Protein AF-F0WQH5-F1 (afdb_monomer)

Structure (mmCIF, N/CA/C/O backbone):
data_AF-F0WQH5-F1
#
_entry.id   AF-F0WQH5-F1
#
loop_
_atom_site.group_PDB
_atom_site.id
_atom_site.type_symbol
_atom_site.label_atom_id
_atom_site.label_alt_id
_atom_site.label_comp_id
_atom_site.label_asym_id
_atom_site.label_entity_id
_atom_site.label_seq_id
_atom_site.pdbx_PDB_ins_code
_atom_site.Cartn_x
_atom_site.Cartn_y
_atom_site.Cartn_z
_atom_site.occupancy
_atom_site.B_iso_or_equiv
_atom_site.auth_seq_id
_atom_site.auth_comp_id
_atom_site.auth_asym_id
_atom_site.auth_atom_id
_atom_site.pdbx_PDB_model_num
ATOM 1 N N . MET A 1 1 ? -16.932 1.476 -45.693 1.00 27.25 1 MET A N 1
ATOM 2 C CA . MET A 1 1 ? -15.925 2.472 -46.126 1.00 27.25 1 MET A CA 1
ATOM 3 C C . MET A 1 1 ? -15.959 3.651 -45.166 1.00 27.25 1 MET A C 1
ATOM 5 O O . MET A 1 1 ? -17.054 4.106 -44.880 1.00 27.25 1 MET A O 1
ATOM 9 N N . ARG A 1 2 ? -14.770 4.121 -44.746 1.00 23.58 2 ARG A N 1
ATOM 10 C CA . ARG A 1 2 ? -14.463 5.293 -43.886 1.00 23.58 2 ARG A CA 1
ATOM 11 C C . ARG A 1 2 ? -14.886 5.130 -42.416 1.00 23.58 2 ARG A C 1
ATOM 13 O O . ARG A 1 2 ? -16.060 5.215 -42.108 1.00 23.58 2 ARG A O 1
ATOM 20 N N . SER A 1 3 ? -14.025 4.705 -41.486 1.00 25.83 3 SER A N 1
ATOM 21 C CA . SER A 1 3 ? -12.754 5.282 -40.991 1.00 25.83 3 SER A CA 1
ATOM 22 C C . SER A 1 3 ? -12.912 6.678 -40.371 1.00 25.83 3 SER A C 1
ATOM 24 O O . SER A 1 3 ? -12.765 7.687 -41.058 1.00 25.83 3 SER A O 1
ATOM 26 N N . SER A 1 4 ? -13.109 6.734 -39.054 1.00 23.94 4 SER A N 1
ATOM 27 C CA . SER A 1 4 ? -12.707 7.879 -38.235 1.00 23.94 4 SER A CA 1
ATOM 28 C C . SER A 1 4 ? -11.798 7.371 -37.120 1.00 23.94 4 SER A C 1
ATOM 30 O O . SER A 1 4 ? -12.206 6.592 -36.261 1.00 23.94 4 SER A O 1
ATOM 32 N N . LEU A 1 5 ? -10.534 7.770 -37.227 1.00 24.97 5 LEU A N 1
ATOM 33 C CA . LEU A 1 5 ? -9.423 7.441 -36.350 1.00 24.97 5 LEU A CA 1
ATOM 34 C C . LEU A 1 5 ? -9.684 7.898 -34.908 1.00 24.97 5 LEU A C 1
ATOM 36 O O . LEU A 1 5 ? -9.764 9.096 -34.649 1.00 24.97 5 LEU A O 1
ATOM 40 N N . LEU A 1 6 ? -9.707 6.947 -33.974 1.00 26.25 6 LEU A N 1
ATOM 41 C CA . LEU A 1 6 ? -9.404 7.195 -32.566 1.00 26.25 6 LEU A CA 1
ATOM 42 C C . LEU A 1 6 ? -7.894 7.446 -32.454 1.00 26.25 6 LEU A C 1
ATOM 44 O O . LEU A 1 6 ? -7.084 6.520 -32.488 1.00 26.25 6 LEU A O 1
ATOM 48 N N . LYS A 1 7 ? -7.519 8.724 -32.394 1.00 25.30 7 LYS A N 1
ATOM 49 C CA . LYS A 1 7 ? -6.205 9.178 -31.939 1.00 25.30 7 LYS A CA 1
ATOM 50 C C . LYS A 1 7 ? -6.288 9.403 -30.431 1.00 25.30 7 LYS A C 1
ATOM 52 O O . LYS A 1 7 ? -6.415 10.544 -30.018 1.00 25.30 7 LYS A O 1
ATOM 57 N N . ASP A 1 8 ? -6.176 8.349 -29.633 1.00 29.06 8 ASP A N 1
ATOM 58 C CA . ASP A 1 8 ? -5.941 8.501 -28.196 1.00 29.06 8 ASP A CA 1
ATOM 59 C C . ASP A 1 8 ? -4.725 7.672 -27.792 1.00 29.06 8 ASP A C 1
ATOM 61 O O . ASP A 1 8 ? -4.696 6.444 -27.880 1.00 29.06 8 ASP A O 1
ATOM 65 N N . GLY A 1 9 ? -3.659 8.393 -27.441 1.00 26.86 9 GLY A N 1
ATOM 66 C CA . GLY A 1 9 ? -2.381 7.829 -27.044 1.00 26.86 9 GLY A CA 1
ATOM 67 C C . GLY A 1 9 ? -2.495 7.143 -25.689 1.00 26.86 9 GLY A C 1
ATOM 68 O O . GLY A 1 9 ? -2.654 7.805 -24.664 1.00 26.86 9 GLY A O 1
ATOM 69 N N . ALA A 1 10 ? -2.358 5.819 -25.684 1.00 26.70 10 ALA A N 1
ATOM 70 C CA . ALA A 1 10 ? -2.135 5.052 -24.470 1.00 26.70 10 ALA A CA 1
ATOM 71 C C . ALA A 1 10 ? -0.862 5.564 -23.771 1.00 26.70 10 ALA A C 1
ATOM 73 O O . ALA A 1 10 ? 0.229 5.547 -24.345 1.00 26.70 10 ALA A O 1
ATOM 74 N N . ARG A 1 11 ? -0.996 6.040 -22.531 1.00 30.80 11 ARG A N 1
ATOM 75 C CA . ARG A 1 11 ? 0.142 6.393 -21.676 1.00 30.80 11 ARG A CA 1
ATOM 76 C C . ARG A 1 11 ? 0.527 5.158 -20.867 1.00 30.80 11 ARG A C 1
ATOM 78 O O . ARG A 1 11 ? -0.220 4.725 -19.989 1.00 30.80 11 ARG A O 1
ATOM 85 N N . LEU A 1 12 ? 1.678 4.577 -21.195 1.00 30.02 12 LEU A N 1
ATOM 86 C CA . LEU A 1 12 ? 2.303 3.529 -20.396 1.00 30.02 12 LEU A CA 1
ATOM 87 C C . LEU A 1 12 ? 3.028 4.205 -19.225 1.00 30.02 12 LEU A C 1
ATOM 89 O O . LEU A 1 12 ? 3.844 5.085 -19.460 1.00 30.02 12 LEU A O 1
ATOM 93 N N . VAL A 1 13 ? 2.714 3.813 -17.990 1.00 29.89 13 VAL A N 1
ATOM 94 C CA . VAL A 1 13 ? 3.379 4.306 -16.774 1.00 29.89 13 VAL A CA 1
ATOM 95 C C . VAL A 1 13 ? 4.090 3.119 -16.134 1.00 29.89 13 VAL A C 1
ATOM 97 O O . VAL A 1 13 ? 3.436 2.171 -15.701 1.00 29.89 13 VAL A O 1
ATOM 100 N N . ALA A 1 14 ? 5.421 3.152 -16.083 1.00 28.17 14 ALA A N 1
ATOM 101 C CA . ALA A 1 14 ? 6.229 2.165 -15.371 1.00 28.17 14 ALA A CA 1
ATOM 102 C C . ALA A 1 14 ? 6.934 2.850 -14.192 1.00 28.17 14 ALA A C 1
ATOM 104 O O . ALA A 1 14 ? 7.945 3.517 -14.367 1.00 28.17 14 ALA A O 1
ATOM 105 N N . ALA A 1 15 ? 6.402 2.693 -12.978 1.00 29.73 15 ALA A N 1
ATOM 106 C CA . ALA A 1 15 ? 7.008 3.250 -11.770 1.00 29.73 15 ALA A CA 1
ATOM 107 C C . ALA A 1 15 ? 7.850 2.192 -11.035 1.00 29.73 15 ALA A C 1
ATOM 109 O O . ALA A 1 15 ? 7.339 1.139 -10.652 1.00 29.73 15 ALA A O 1
ATOM 110 N N . PHE A 1 16 ? 9.126 2.494 -10.784 1.00 30.05 16 PHE A N 1
ATOM 111 C CA . PHE A 1 16 ? 9.990 1.756 -9.858 1.00 30.05 16 PHE A CA 1
ATOM 112 C C . PHE A 1 16 ? 10.553 2.734 -8.821 1.00 30.05 16 PHE A C 1
ATOM 114 O O . PHE A 1 16 ? 11.240 3.686 -9.180 1.00 30.05 16 PHE A O 1
ATOM 121 N N . VAL A 1 17 ? 10.256 2.513 -7.535 1.00 29.53 17 VAL A N 1
ATOM 122 C CA . VAL A 1 17 ? 10.623 3.428 -6.439 1.00 29.53 17 VAL A CA 1
ATOM 123 C C . VAL A 1 17 ? 11.636 2.754 -5.511 1.00 29.53 17 VAL A C 1
ATOM 125 O O . VAL A 1 17 ? 11.361 1.703 -4.933 1.00 29.53 17 VAL A O 1
ATOM 128 N N . THR A 1 18 ? 12.831 3.331 -5.372 1.00 26.61 18 THR A N 1
ATOM 129 C CA . THR A 1 18 ? 13.803 3.015 -4.303 1.00 26.61 18 THR A CA 1
ATOM 130 C C . THR A 1 18 ? 14.734 4.227 -4.114 1.00 26.61 18 THR A C 1
ATOM 132 O O . THR A 1 18 ? 15.259 4.720 -5.107 1.00 26.61 18 THR A O 1
ATOM 135 N N . ALA A 1 19 ? 14.952 4.717 -2.884 1.00 27.91 19 ALA A N 1
ATOM 136 C CA . ALA A 1 19 ? 15.685 5.967 -2.579 1.00 27.91 19 ALA A CA 1
ATOM 137 C C . ALA A 1 19 ? 16.841 5.758 -1.573 1.00 27.91 19 ALA A C 1
ATOM 139 O O . ALA A 1 19 ? 16.718 4.844 -0.766 1.00 27.91 19 ALA A O 1
ATOM 140 N N . PHE A 1 20 ? 17.918 6.584 -1.607 1.00 26.75 20 PHE A N 1
ATOM 141 C CA . PHE A 1 20 ? 18.727 7.042 -0.438 1.00 26.75 20 PHE A CA 1
ATOM 142 C C . PHE A 1 20 ? 19.869 8.060 -0.756 1.00 26.75 20 PHE A C 1
ATOM 144 O O . PHE A 1 20 ? 20.613 7.883 -1.715 1.00 26.75 20 PHE A O 1
ATOM 151 N N . LEU A 1 21 ? 20.012 9.025 0.181 1.00 23.70 21 LEU A N 1
ATOM 152 C CA . LEU A 1 21 ? 21.133 9.864 0.697 1.00 23.70 21 LEU A CA 1
ATOM 153 C C . LEU A 1 21 ? 22.108 10.658 -0.214 1.00 23.70 21 LEU A C 1
ATOM 155 O O . LEU A 1 21 ? 22.853 10.097 -1.012 1.00 23.70 21 LEU A O 1
ATOM 159 N N . HIS A 1 22 ? 22.271 11.955 0.107 1.00 23.73 22 HIS A N 1
ATOM 160 C CA . HIS A 1 22 ? 23.419 12.783 -0.292 1.00 23.73 22 HIS A CA 1
ATOM 161 C C . HIS A 1 22 ? 24.107 13.450 0.914 1.00 23.73 22 HIS A C 1
ATOM 163 O O . HIS A 1 22 ? 23.453 13.993 1.805 1.00 23.73 22 HIS A O 1
ATOM 169 N N . LEU A 1 23 ? 25.442 13.392 0.916 1.00 21.80 23 LEU A N 1
ATOM 170 C CA . LEU A 1 23 ? 26.358 14.167 1.757 1.00 21.80 23 LEU A CA 1
ATOM 171 C C . LEU A 1 23 ? 26.754 15.431 0.981 1.00 21.80 23 LEU A C 1
ATOM 173 O O . LEU A 1 23 ? 27.045 15.357 -0.210 1.00 21.80 23 LEU A O 1
ATOM 177 N N . ARG A 1 24 ? 26.768 16.581 1.662 1.00 27.33 24 ARG A N 1
ATOM 178 C CA . ARG A 1 24 ? 27.235 17.862 1.112 1.00 27.33 24 ARG A CA 1
ATOM 179 C C . ARG A 1 24 ? 28.728 17.804 0.796 1.00 27.33 24 ARG A C 1
ATOM 181 O O . ARG A 1 24 ? 29.501 17.422 1.669 1.00 27.33 24 ARG A O 1
ATOM 188 N N . LEU A 1 25 ? 29.123 18.355 -0.349 1.00 23.47 25 LEU A N 1
ATOM 189 C CA . LEU A 1 25 ? 30.393 19.066 -0.476 1.00 23.47 25 LEU A CA 1
ATOM 190 C C . LEU A 1 25 ? 30.165 20.396 -1.199 1.00 23.47 25 LEU A C 1
ATOM 192 O O . LEU A 1 25 ? 29.520 20.471 -2.240 1.00 23.47 25 LEU A O 1
ATOM 196 N N . SER A 1 26 ? 30.648 21.444 -0.545 1.00 29.31 26 SER A N 1
ATOM 197 C CA . SER A 1 26 ? 30.671 22.835 -0.966 1.00 29.31 26 SER A CA 1
ATOM 198 C C . SER A 1 26 ? 31.778 23.099 -1.986 1.00 29.31 26 SER A C 1
ATOM 200 O O . SER A 1 26 ? 32.822 22.460 -1.914 1.00 29.31 26 SER A O 1
ATOM 202 N N . GLN A 1 27 ? 31.581 24.147 -2.791 1.00 32.91 27 GLN A N 1
ATOM 203 C CA . GLN A 1 27 ? 32.590 24.875 -3.576 1.00 32.91 27 GLN A CA 1
ATOM 204 C C . GLN A 1 27 ? 33.293 24.084 -4.695 1.00 32.91 27 GLN A C 1
ATOM 206 O O . GLN A 1 27 ? 34.190 23.289 -4.441 1.00 32.91 27 GLN A O 1
ATOM 211 N N . SER A 1 28 ? 32.949 24.381 -5.955 1.00 27.47 28 SER A N 1
ATOM 212 C CA . SER A 1 28 ? 33.922 24.559 -7.056 1.00 27.47 28 SER A CA 1
ATOM 213 C C . SER A 1 28 ? 33.222 24.768 -8.408 1.00 27.47 28 SER A C 1
ATOM 215 O O . SER A 1 28 ? 33.160 23.876 -9.246 1.00 27.47 28 SER A O 1
ATOM 217 N N . GLU A 1 29 ? 32.775 25.994 -8.688 1.00 29.08 29 GLU A N 1
ATOM 218 C CA . GLU A 1 29 ? 32.447 26.400 -10.070 1.00 29.08 29 GLU A CA 1
ATOM 219 C C . GLU A 1 29 ? 33.703 26.542 -10.963 1.00 29.08 29 GLU A C 1
ATOM 221 O O . GLU A 1 29 ? 33.592 26.784 -12.158 1.00 29.08 29 GLU A O 1
ATOM 226 N N . GLY A 1 30 ? 34.909 26.316 -10.422 1.00 28.39 30 GLY A N 1
ATOM 227 C CA . GLY A 1 30 ? 36.177 26.344 -11.165 1.00 28.39 30 GLY A CA 1
ATOM 228 C C . GLY A 1 30 ? 36.759 24.983 -11.581 1.00 28.39 30 GLY A C 1
ATOM 229 O O . GLY A 1 30 ? 37.820 24.970 -12.190 1.00 28.39 30 GLY A O 1
ATOM 230 N N . ALA A 1 31 ? 36.127 23.842 -11.258 1.00 29.58 31 ALA A N 1
ATOM 231 C CA . ALA A 1 31 ? 36.730 22.509 -11.461 1.00 29.58 31 ALA A CA 1
ATOM 232 C C . ALA A 1 31 ? 36.138 21.682 -12.624 1.00 29.58 31 ALA A C 1
ATOM 234 O O . ALA A 1 31 ? 36.664 20.616 -12.953 1.00 29.58 31 ALA A O 1
ATOM 235 N N . LEU A 1 32 ? 35.056 22.137 -13.271 1.00 30.34 32 LEU A N 1
ATOM 236 C CA . LEU A 1 32 ? 34.409 21.365 -14.344 1.00 30.34 32 LEU A CA 1
ATOM 237 C C . LEU A 1 32 ? 35.147 21.419 -15.689 1.00 30.34 32 LEU A C 1
ATOM 239 O O . LEU A 1 32 ? 34.985 20.502 -16.493 1.00 30.34 32 LEU A O 1
ATOM 243 N N . SER A 1 33 ? 35.978 22.433 -15.944 1.00 31.83 33 SER A N 1
ATOM 244 C CA . SER A 1 33 ? 36.763 22.505 -17.183 1.00 31.83 33 SER A CA 1
ATOM 245 C C . SER A 1 33 ? 37.941 21.522 -17.192 1.00 31.83 33 SER A C 1
ATOM 247 O O . SER A 1 33 ? 38.237 20.959 -18.243 1.00 31.83 33 SER A O 1
ATOM 249 N N . ASP A 1 34 ? 38.538 21.214 -16.036 1.00 31.97 34 ASP A N 1
ATOM 250 C CA . ASP A 1 34 ? 39.722 20.336 -15.934 1.00 31.97 34 ASP A CA 1
ATOM 251 C C . ASP A 1 34 ? 39.398 18.827 -15.910 1.00 31.97 34 ASP A C 1
ATOM 253 O O . ASP A 1 34 ? 40.245 17.980 -16.203 1.00 31.97 34 ASP A O 1
ATOM 257 N N . LEU A 1 35 ? 38.148 18.449 -15.624 1.00 33.00 35 LEU A N 1
ATOM 258 C CA . LEU A 1 35 ? 37.712 17.044 -15.636 1.00 33.00 35 LEU A CA 1
ATOM 259 C C . LEU A 1 35 ? 37.341 16.527 -17.036 1.00 33.00 35 LEU A C 1
ATOM 261 O O . LEU A 1 35 ? 37.288 15.315 -17.252 1.00 33.00 35 LEU A O 1
ATOM 265 N N . THR A 1 36 ? 37.116 17.417 -18.006 1.00 37.62 36 THR A N 1
ATOM 266 C CA . THR A 1 36 ? 36.717 17.033 -19.375 1.00 37.62 36 THR A CA 1
ATOM 267 C C . THR A 1 36 ? 37.889 16.563 -20.241 1.00 37.62 36 THR A C 1
ATOM 269 O O . THR A 1 36 ? 37.693 15.744 -21.142 1.00 37.62 36 THR A O 1
ATOM 272 N N . GLY A 1 37 ? 39.113 17.002 -19.928 1.00 35.75 37 GLY A N 1
ATOM 273 C CA . GLY A 1 37 ? 40.333 16.589 -20.625 1.00 35.75 37 GLY A CA 1
ATOM 274 C C . GLY A 1 37 ? 40.872 15.214 -20.216 1.00 35.75 37 GLY A C 1
ATOM 275 O O . GLY A 1 37 ? 41.649 14.627 -20.954 1.00 35.75 37 GLY A O 1
ATOM 276 N N . THR A 1 38 ? 40.452 14.656 -19.073 1.00 44.12 38 THR A N 1
ATOM 277 C CA . THR A 1 38 ? 41.126 13.489 -18.458 1.00 44.12 38 THR A CA 1
ATOM 278 C C . THR A 1 38 ? 40.360 12.163 -18.545 1.00 44.12 38 THR A C 1
ATOM 280 O O . THR A 1 38 ? 40.884 11.124 -18.136 1.00 44.12 38 THR A O 1
ATOM 283 N N . PHE A 1 39 ? 39.124 12.147 -19.058 1.00 45.16 39 PHE A N 1
ATOM 284 C CA . PHE A 1 39 ? 38.298 10.928 -19.073 1.00 45.16 39 PHE A CA 1
ATOM 285 C C . PHE A 1 39 ? 38.575 10.014 -20.280 1.00 45.16 39 PHE A C 1
ATOM 287 O O . PHE A 1 39 ? 38.545 8.790 -20.147 1.00 45.16 39 PHE A O 1
ATOM 294 N N . VAL A 1 40 ? 38.892 10.590 -21.445 1.00 48.81 40 VAL A N 1
ATOM 295 C CA . VAL A 1 40 ? 39.169 9.842 -22.689 1.00 48.81 40 VAL A CA 1
ATOM 296 C C . VAL A 1 40 ? 40.524 9.122 -22.620 1.00 48.81 40 VAL A C 1
ATOM 298 O O . VAL A 1 40 ? 40.639 7.985 -23.076 1.00 48.81 40 VAL A O 1
ATOM 301 N N . ASP A 1 41 ? 41.508 9.712 -21.937 1.00 50.84 41 ASP A N 1
ATOM 302 C CA . ASP A 1 41 ? 42.867 9.163 -21.805 1.00 50.84 41 ASP A CA 1
ATOM 303 C C . ASP A 1 41 ? 42.978 7.960 -20.848 1.00 50.84 41 ASP A C 1
ATOM 305 O O . ASP A 1 41 ? 44.014 7.293 -20.789 1.00 50.84 41 ASP A O 1
ATOM 309 N N . LYS A 1 42 ? 41.914 7.632 -20.101 1.00 56.12 42 LYS A N 1
ATOM 310 C CA . LYS A 1 42 ? 41.916 6.523 -19.128 1.00 56.12 42 LYS A CA 1
ATOM 311 C C . LYS A 1 42 ? 41.559 5.158 -19.716 1.00 56.12 42 LYS A C 1
ATOM 313 O O . LYS A 1 42 ? 41.755 4.145 -19.043 1.00 56.12 42 LYS A O 1
ATOM 318 N N . PHE A 1 43 ? 41.066 5.087 -20.951 1.00 61.88 43 PHE A N 1
ATOM 319 C CA . PHE A 1 43 ? 40.644 3.822 -21.554 1.00 61.88 43 PHE A CA 1
ATOM 320 C C . PHE A 1 43 ? 41.694 3.280 -22.525 1.00 61.88 43 PHE A C 1
ATOM 322 O O . PHE A 1 43 ? 41.831 3.743 -23.654 1.00 61.88 43 PHE A O 1
ATOM 329 N N . ARG A 1 44 ? 42.410 2.230 -22.104 1.00 77.75 44 ARG A N 1
ATOM 330 C CA . ARG A 1 44 ? 43.263 1.435 -22.998 1.00 77.75 44 ARG A CA 1
ATOM 331 C C . ARG A 1 44 ? 42.480 0.249 -23.543 1.00 77.75 44 ARG A C 1
ATOM 333 O O . ARG A 1 44 ? 42.160 -0.676 -22.803 1.00 77.75 44 ARG A O 1
ATOM 340 N N . CYS A 1 45 ? 42.202 0.276 -24.842 1.00 81.75 45 CYS A N 1
ATOM 341 C CA . CYS A 1 45 ? 41.535 -0.820 -25.527 1.00 81.75 45 CYS A CA 1
ATOM 342 C C . CYS A 1 45 ? 42.506 -1.953 -25.845 1.00 81.75 45 CYS A C 1
ATOM 344 O O . CYS A 1 45 ? 43.482 -1.764 -26.568 1.00 81.75 45 CYS A O 1
ATOM 346 N N . SER A 1 46 ? 42.209 -3.150 -25.348 1.00 87.38 46 SER A N 1
ATOM 347 C CA . SER A 1 46 ? 42.979 -4.361 -25.634 1.00 87.38 46 SER A CA 1
ATOM 348 C C . SER A 1 46 ? 42.088 -5.444 -26.233 1.00 87.38 46 SER A C 1
ATOM 350 O O . SER A 1 46 ? 40.874 -5.476 -26.022 1.00 87.38 46 SER A O 1
ATOM 352 N N . ARG A 1 47 ? 42.679 -6.334 -27.033 1.00 88.19 47 ARG A N 1
ATOM 353 C CA . ARG A 1 47 ? 41.966 -7.495 -27.570 1.00 88.19 47 ARG A CA 1
ATOM 354 C C . ARG A 1 47 ? 41.916 -8.571 -26.499 1.00 88.19 47 ARG A C 1
ATOM 356 O O . ARG A 1 47 ? 42.937 -8.912 -25.915 1.00 88.19 47 ARG A O 1
ATOM 363 N N . MET A 1 48 ? 40.741 -9.141 -26.263 1.00 81.50 48 MET A N 1
ATOM 364 C CA . MET A 1 48 ? 40.652 -10.320 -25.413 1.00 81.50 48 MET A CA 1
ATOM 365 C C . MET A 1 48 ? 41.316 -11.507 -26.117 1.00 81.50 48 MET A C 1
ATOM 367 O O . MET A 1 48 ? 41.274 -11.625 -27.338 1.00 81.50 48 MET A O 1
ATOM 371 N N . HIS A 1 49 ? 41.915 -12.410 -25.348 1.00 81.00 49 HIS A N 1
ATOM 372 C CA . HIS A 1 49 ? 42.574 -13.604 -25.895 1.00 81.00 49 HIS A CA 1
ATOM 373 C C . HIS A 1 49 ? 41.803 -14.898 -25.600 1.00 81.00 49 HIS A C 1
ATOM 375 O O . HIS A 1 49 ? 42.109 -15.946 -26.156 1.00 81.00 49 HIS A O 1
ATOM 381 N N . ASN A 1 50 ? 40.771 -14.833 -24.753 1.00 85.56 50 ASN A N 1
ATOM 382 C CA . ASN A 1 50 ? 39.988 -15.992 -24.336 1.00 85.56 50 ASN A CA 1
ATOM 383 C C . ASN A 1 50 ? 38.619 -16.012 -25.039 1.00 85.56 50 ASN A C 1
ATOM 385 O O . ASN A 1 50 ? 37.766 -15.163 -24.777 1.00 85.56 50 ASN A O 1
ATOM 389 N N . VAL A 1 51 ? 38.406 -17.012 -25.898 1.00 76.12 51 VAL A N 1
ATOM 390 C CA . VAL A 1 51 ? 37.185 -17.174 -26.708 1.00 76.12 51 VAL A CA 1
ATOM 391 C C . VAL A 1 51 ? 35.942 -17.422 -25.843 1.00 76.12 51 VAL A C 1
ATOM 393 O O . VAL A 1 51 ? 34.879 -16.884 -26.141 1.00 76.12 51 VAL A O 1
ATOM 396 N N . PHE A 1 52 ? 36.064 -18.134 -24.717 1.00 69.50 52 PHE A N 1
ATOM 397 C CA . PHE A 1 52 ? 34.960 -18.298 -23.762 1.00 69.50 52 PHE A CA 1
ATOM 398 C C . PHE A 1 52 ? 34.554 -16.966 -23.125 1.00 69.50 52 PHE A C 1
ATOM 400 O O . PHE A 1 52 ? 33.363 -16.678 -23.016 1.00 69.50 52 PHE A O 1
ATOM 407 N N . LYS A 1 53 ? 35.519 -16.107 -22.761 1.00 65.06 53 LYS A N 1
ATOM 408 C CA . LYS A 1 53 ? 35.220 -14.746 -22.283 1.00 65.06 53 LYS A CA 1
ATOM 409 C C . LYS A 1 53 ? 34.568 -13.896 -23.372 1.00 65.06 53 LYS A C 1
ATOM 411 O O . LYS A 1 53 ? 33.643 -13.154 -23.053 1.00 65.06 53 LYS A O 1
ATOM 416 N N . MET A 1 54 ? 34.999 -14.021 -24.629 1.00 69.94 54 MET A N 1
ATOM 417 C CA . MET A 1 54 ? 34.370 -13.312 -25.751 1.00 69.94 54 MET A CA 1
ATOM 418 C C . MET A 1 54 ? 32.917 -13.736 -25.957 1.00 69.94 54 MET A C 1
ATOM 420 O O . MET A 1 54 ? 32.054 -12.878 -26.103 1.00 69.94 54 MET A O 1
ATOM 424 N N . LEU A 1 55 ? 32.636 -15.043 -25.924 1.00 63.84 55 LEU A N 1
ATOM 425 C CA . LEU A 1 55 ? 31.287 -15.593 -26.083 1.00 63.84 55 LEU A CA 1
ATOM 426 C C . LEU A 1 55 ? 30.382 -15.224 -24.904 1.00 63.84 55 LEU A C 1
ATOM 428 O O . LEU A 1 55 ? 29.255 -14.784 -25.106 1.00 63.84 55 LEU A O 1
ATOM 432 N N . HIS A 1 56 ? 30.892 -15.325 -23.675 1.00 58.28 56 HIS A N 1
ATOM 433 C CA . HIS A 1 56 ? 30.139 -14.977 -22.471 1.00 58.28 56 HIS A CA 1
ATOM 434 C C . HIS A 1 56 ? 29.850 -13.470 -22.379 1.00 58.28 56 HIS A C 1
ATOM 436 O O . HIS A 1 56 ? 28.774 -13.056 -21.951 1.00 58.28 56 HIS A O 1
ATOM 442 N N . ARG A 1 57 ? 30.810 -12.621 -22.768 1.00 58.31 57 ARG A N 1
ATOM 443 C CA . ARG A 1 57 ? 30.668 -11.157 -22.698 1.00 58.31 57 ARG A CA 1
ATOM 444 C C . ARG A 1 57 ? 30.114 -10.533 -23.986 1.00 58.31 57 ARG A C 1
ATOM 446 O O . ARG A 1 57 ? 29.700 -9.378 -23.949 1.00 58.31 57 ARG A O 1
ATOM 453 N N . LEU A 1 58 ? 30.019 -11.303 -25.074 1.00 62.41 58 LEU A N 1
ATOM 454 C CA . LEU A 1 58 ? 29.564 -10.892 -26.411 1.00 62.41 58 LEU A CA 1
ATOM 455 C C . LEU A 1 58 ? 30.363 -9.707 -26.995 1.00 62.41 58 LEU A C 1
A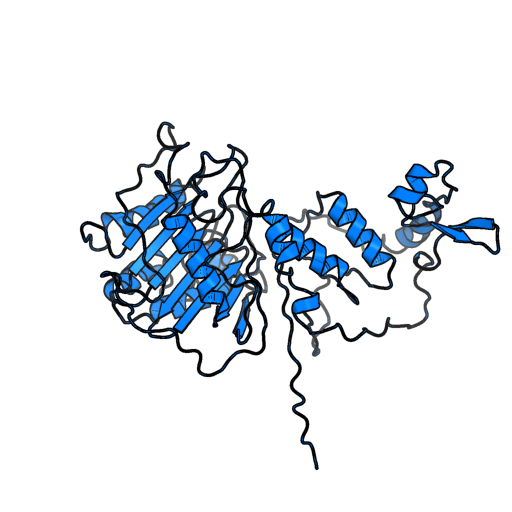TOM 457 O O . LEU A 1 58 ? 29.800 -8.794 -27.594 1.00 62.41 58 LEU A O 1
ATOM 461 N N . CYS A 1 59 ? 31.683 -9.709 -26.807 1.00 71.94 59 CYS A N 1
ATOM 462 C CA . CYS A 1 59 ? 32.606 -8.657 -27.252 1.00 71.94 59 CYS A CA 1
ATOM 463 C C . CYS A 1 59 ? 33.995 -9.241 -27.555 1.00 71.94 59 CYS A C 1
ATOM 465 O O . CYS A 1 59 ? 34.343 -10.310 -27.063 1.00 71.94 59 CYS A O 1
ATOM 467 N N . ILE A 1 60 ? 34.801 -8.531 -28.353 1.00 82.94 60 ILE A N 1
ATOM 468 C CA . ILE A 1 60 ? 36.175 -8.932 -28.732 1.00 82.94 60 ILE A CA 1
ATOM 469 C C . ILE A 1 60 ? 37.238 -8.109 -27.978 1.00 82.94 60 ILE A C 1
ATOM 471 O O . ILE A 1 60 ? 38.358 -8.578 -27.779 1.00 82.94 60 ILE A O 1
ATOM 475 N N . CYS A 1 61 ? 36.889 -6.900 -27.538 1.00 82.62 61 CYS A N 1
ATOM 476 C CA . CYS A 1 61 ? 37.804 -5.928 -26.940 1.00 82.62 61 CYS A CA 1
ATOM 477 C C . CYS A 1 61 ? 37.437 -5.632 -25.483 1.00 82.62 61 CYS A C 1
ATOM 479 O O . CYS A 1 61 ? 36.255 -5.613 -25.153 1.00 82.62 61 CYS A O 1
ATOM 481 N N . GLU A 1 62 ? 38.429 -5.375 -24.631 1.00 74.81 62 GLU A N 1
ATOM 482 C CA . GLU A 1 62 ? 38.252 -4.981 -23.231 1.00 74.81 62 GLU A CA 1
ATOM 483 C C . GLU A 1 62 ? 38.764 -3.541 -23.003 1.00 74.81 62 GLU A C 1
ATOM 485 O O . GLU A 1 62 ? 39.794 -3.179 -23.577 1.00 74.81 62 GLU A O 1
ATOM 490 N N . PRO A 1 63 ? 38.070 -2.717 -22.189 1.00 71.19 63 PRO A N 1
ATOM 491 C CA . PRO A 1 63 ? 36.742 -2.966 -21.627 1.00 71.19 63 PRO A CA 1
ATOM 492 C C . PRO A 1 63 ? 35.636 -2.998 -22.691 1.00 71.19 63 PRO A C 1
ATOM 494 O O . PRO A 1 63 ? 35.541 -2.109 -23.533 1.00 71.19 63 PRO A O 1
ATOM 497 N N . CYS A 1 64 ? 34.744 -3.995 -22.618 1.00 64.50 64 CYS A N 1
ATOM 498 C CA . CYS A 1 64 ? 33.677 -4.188 -23.614 1.00 64.50 64 CYS A CA 1
ATOM 499 C C . CYS A 1 64 ? 32.686 -3.023 -23.700 1.00 64.50 64 CYS A C 1
ATOM 501 O O . CYS A 1 64 ? 31.999 -2.872 -24.705 1.00 64.50 64 CYS A O 1
ATOM 503 N N . HIS A 1 65 ? 32.611 -2.209 -22.645 1.00 61.81 65 HIS A N 1
ATOM 504 C CA . HIS A 1 65 ? 31.782 -1.010 -22.596 1.00 61.81 65 HIS A CA 1
ATOM 505 C C . HIS A 1 65 ? 32.432 0.215 -23.250 1.00 61.81 65 HIS A C 1
ATOM 507 O O . HIS A 1 65 ? 31.742 1.194 -23.502 1.00 61.81 65 HIS A O 1
ATOM 513 N N . ALA A 1 66 ? 33.736 0.174 -23.530 1.00 65.31 66 ALA A N 1
ATOM 514 C CA . ALA A 1 66 ? 34.475 1.308 -24.077 1.00 65.31 66 ALA A CA 1
ATOM 515 C C . ALA A 1 66 ? 35.109 1.025 -25.441 1.00 65.31 66 ALA A C 1
ATOM 517 O O . ALA A 1 66 ? 35.387 1.952 -26.197 1.00 65.31 66 ALA A O 1
ATOM 518 N N . CYS A 1 67 ? 35.331 -0.245 -25.773 1.00 77.62 67 CYS A N 1
ATOM 519 C CA . CYS A 1 67 ? 36.170 -0.635 -26.894 1.00 77.62 67 CYS A CA 1
ATOM 520 C C . CYS A 1 67 ? 35.414 -1.498 -27.900 1.00 77.62 67 CYS A C 1
ATOM 522 O O . CYS A 1 67 ? 34.762 -2.480 -27.539 1.00 77.62 67 CYS A O 1
ATOM 524 N N . ARG A 1 68 ? 35.565 -1.173 -29.185 1.00 81.50 68 ARG A N 1
ATOM 525 C CA . ARG A 1 68 ? 35.051 -1.965 -30.307 1.00 81.50 68 ARG A CA 1
ATOM 526 C C . ARG A 1 68 ? 36.195 -2.534 -31.133 1.00 81.50 68 ARG A C 1
ATOM 528 O O . ARG A 1 68 ? 37.257 -1.925 -31.244 1.00 81.50 68 ARG A O 1
ATOM 535 N N . TYR A 1 69 ? 35.965 -3.687 -31.753 1.00 83.12 69 TYR A N 1
ATOM 536 C CA . TYR A 1 69 ? 36.900 -4.214 -32.740 1.00 83.12 69 TYR A CA 1
ATOM 537 C C . TYR A 1 69 ? 36.648 -3.515 -34.074 1.00 83.12 69 TYR A C 1
ATOM 539 O O . TYR A 1 69 ? 35.556 -3.613 -34.637 1.00 83.12 69 TYR A O 1
ATOM 547 N N . SER A 1 70 ? 37.637 -2.775 -34.561 1.00 81.19 70 SER A N 1
ATOM 548 C CA . SER A 1 70 ? 37.583 -2.178 -35.888 1.00 81.19 70 SER A CA 1
ATOM 549 C C . SER A 1 70 ? 38.137 -3.177 -36.892 1.00 81.19 70 SER A C 1
ATOM 551 O O . SER A 1 70 ? 39.321 -3.503 -36.867 1.00 81.19 70 SER A O 1
ATOM 553 N N . PHE A 1 71 ? 37.289 -3.655 -37.803 1.00 77.94 71 PHE A N 1
ATOM 554 C CA . PHE A 1 71 ? 37.735 -4.515 -38.903 1.00 77.94 71 PHE A CA 1
ATOM 555 C C . PHE A 1 71 ? 38.652 -3.773 -39.882 1.00 77.94 71 PHE A C 1
ATOM 557 O O . PHE A 1 71 ? 39.499 -4.398 -40.514 1.00 77.94 71 PHE A O 1
ATOM 564 N N . GLN A 1 72 ? 38.529 -2.444 -39.954 1.00 80.12 72 GLN A N 1
ATOM 565 C CA . GLN A 1 72 ? 39.344 -1.595 -40.817 1.00 80.12 72 GLN A CA 1
ATOM 566 C C . GLN A 1 72 ? 40.780 -1.460 -40.298 1.00 80.12 72 GLN A C 1
ATOM 568 O O . GLN A 1 72 ? 41.721 -1.635 -41.062 1.00 80.12 72 GLN A O 1
ATOM 573 N N . SER A 1 73 ? 40.965 -1.207 -38.996 1.00 82.81 73 SER A N 1
ATOM 574 C CA . SER A 1 73 ? 42.302 -1.115 -38.383 1.00 82.81 73 SER A CA 1
ATOM 575 C C . SER A 1 73 ? 42.793 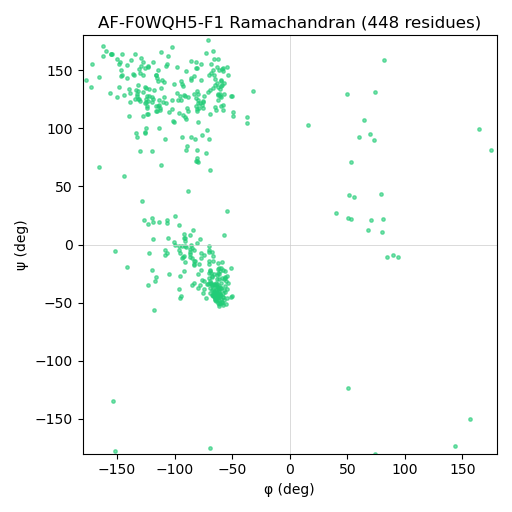-2.437 -37.782 1.00 82.81 73 SER A C 1
ATOM 577 O O . SER A 1 73 ? 43.894 -2.495 -37.242 1.00 82.81 73 SER A O 1
ATOM 579 N N . ARG A 1 74 ? 41.976 -3.499 -37.847 1.00 85.38 74 ARG A N 1
ATOM 580 C CA . ARG A 1 74 ? 42.206 -4.823 -37.233 1.00 85.38 74 ARG A CA 1
ATOM 581 C C . ARG A 1 74 ? 42.581 -4.771 -35.745 1.00 85.38 74 ARG A C 1
ATOM 583 O O . ARG A 1 74 ? 43.151 -5.727 -35.214 1.00 85.38 74 ARG A O 1
ATOM 590 N N . ALA A 1 75 ? 42.216 -3.690 -35.064 1.00 88.25 75 ALA A N 1
ATOM 591 C CA . ALA A 1 75 ? 42.595 -3.396 -33.692 1.00 88.25 75 ALA A CA 1
ATOM 592 C C . ALA A 1 75 ? 41.372 -3.054 -32.836 1.00 88.25 75 ALA A C 1
ATOM 594 O O . ALA A 1 75 ? 40.301 -2.694 -33.334 1.00 88.25 75 ALA A O 1
ATOM 595 N N . CYS A 1 76 ? 41.550 -3.165 -31.522 1.00 86.06 76 CYS A N 1
ATOM 596 C CA . CYS A 1 76 ? 40.583 -2.664 -30.560 1.00 86.06 76 CYS A CA 1
ATOM 597 C C . CYS A 1 76 ? 40.749 -1.155 -30.427 1.00 86.06 76 CYS A C 1
ATOM 599 O O . CYS A 1 76 ? 41.807 -0.681 -30.025 1.00 86.06 76 CYS A O 1
ATOM 601 N N . VAL A 1 77 ? 39.703 -0.417 -30.779 1.00 83.50 77 VAL A N 1
ATOM 602 C CA . VAL A 1 77 ? 39.671 1.046 -30.736 1.00 83.50 77 VAL A CA 1
ATOM 603 C C . VAL A 1 77 ? 38.579 1.504 -29.784 1.00 83.50 77 VAL A C 1
ATOM 605 O O . VAL A 1 77 ? 37.626 0.762 -29.523 1.00 83.50 77 VAL A O 1
ATOM 608 N N . LEU A 1 78 ? 38.706 2.728 -29.277 1.00 78.31 78 LEU A N 1
ATOM 609 C CA . LEU A 1 78 ? 37.647 3.342 -28.489 1.00 78.31 78 LEU A CA 1
ATOM 610 C C . LEU A 1 78 ? 36.376 3.443 -29.346 1.00 78.31 78 LEU A C 1
ATOM 612 O O . LEU A 1 78 ? 36.432 3.761 -30.535 1.00 78.31 78 LEU A O 1
ATOM 616 N N . SER A 1 79 ? 35.232 3.108 -28.760 1.00 65.50 79 SER A N 1
ATOM 617 C CA . SER A 1 79 ? 33.941 3.211 -29.432 1.00 65.50 79 SER A CA 1
ATOM 618 C C . SER A 1 79 ? 33.643 4.675 -29.760 1.00 65.50 79 SER A C 1
ATOM 620 O O . SER A 1 79 ? 33.853 5.545 -28.921 1.00 65.50 79 SER A O 1
ATOM 622 N N . ASP A 1 80 ? 33.096 4.955 -30.945 1.00 55.47 80 ASP A N 1
ATOM 623 C CA . ASP A 1 80 ? 32.721 6.320 -31.350 1.00 55.47 80 ASP A CA 1
ATOM 624 C C . ASP A 1 80 ? 31.633 6.927 -30.443 1.00 55.47 80 ASP A C 1
ATOM 626 O O . ASP A 1 80 ? 31.466 8.137 -30.409 1.00 55.47 80 ASP A O 1
ATOM 630 N N . VAL A 1 81 ? 30.948 6.096 -29.650 1.00 47.28 81 VAL A N 1
ATOM 631 C CA . VAL A 1 81 ? 29.994 6.511 -28.605 1.00 47.28 81 VAL A CA 1
ATOM 632 C C . VAL A 1 81 ? 30.691 7.193 -27.411 1.00 47.28 81 VAL A C 1
ATOM 634 O O . VAL A 1 81 ? 30.053 7.942 -26.681 1.00 47.28 81 VAL A O 1
ATOM 637 N N . LEU A 1 82 ? 31.994 6.954 -27.210 1.00 41.25 82 LEU A N 1
ATOM 638 C CA . LEU A 1 82 ? 32.824 7.608 -26.186 1.00 41.25 82 LEU A CA 1
ATOM 639 C C . LEU A 1 82 ? 33.605 8.817 -26.707 1.00 41.25 82 LEU A C 1
ATOM 641 O O . LEU A 1 82 ? 34.253 9.496 -25.908 1.00 41.25 82 LEU A O 1
ATOM 645 N N . ARG A 1 83 ? 33.592 9.090 -28.020 1.00 39.88 83 ARG A N 1
ATOM 646 C CA . ARG A 1 83 ? 34.127 10.365 -28.500 1.00 39.88 83 ARG A CA 1
ATOM 647 C C . ARG A 1 83 ? 33.296 11.463 -27.852 1.00 39.88 83 ARG A C 1
ATOM 649 O O . ARG A 1 83 ? 32.069 11.375 -27.855 1.00 39.88 83 ARG A O 1
ATOM 656 N N . GLN A 1 84 ? 33.996 12.430 -27.250 1.00 39.53 84 GLN A N 1
ATOM 657 C CA . GLN A 1 84 ? 33.436 13.670 -26.717 1.00 39.53 84 GLN A CA 1
ATOM 658 C C . GLN A 1 84 ? 32.241 14.086 -27.559 1.00 39.53 84 GLN A C 1
ATOM 660 O O . GLN A 1 84 ? 32.348 14.056 -28.788 1.00 39.53 84 GLN A O 1
ATOM 665 N N . GLY A 1 85 ? 31.137 14.427 -26.882 1.00 41.28 85 GLY A N 1
ATOM 666 C CA . GLY A 1 85 ? 29.943 14.962 -27.513 1.00 41.28 85 GLY A CA 1
ATOM 667 C C . GLY A 1 85 ? 30.368 15.874 -28.646 1.00 41.28 85 GLY A C 1
ATOM 668 O O . GLY A 1 85 ? 31.000 16.905 -28.421 1.00 41.28 85 GLY A O 1
ATOM 669 N N . THR A 1 86 ? 30.118 15.420 -29.870 1.00 34.25 86 THR A N 1
ATOM 670 C CA . THR A 1 86 ? 30.251 16.274 -31.031 1.00 34.25 86 THR A CA 1
ATOM 671 C C . THR A 1 86 ? 29.446 17.516 -30.691 1.00 34.25 86 THR A C 1
ATOM 673 O O . THR A 1 86 ? 28.277 17.397 -30.327 1.00 34.25 86 THR A O 1
ATOM 676 N N . ASN A 1 87 ? 30.051 18.693 -30.826 1.00 38.22 87 ASN A N 1
ATOM 677 C CA . ASN A 1 87 ? 29.357 19.983 -30.816 1.00 38.22 87 ASN A CA 1
ATOM 678 C C . ASN A 1 87 ? 28.257 20.083 -31.901 1.00 38.22 87 ASN A C 1
ATOM 680 O O . ASN A 1 87 ? 27.679 21.146 -32.101 1.00 38.22 87 ASN A O 1
ATOM 684 N N . ASP A 1 88 ? 27.942 18.984 -32.585 1.00 36.59 88 ASP A N 1
ATOM 685 C CA . ASP A 1 88 ? 26.754 18.829 -33.389 1.00 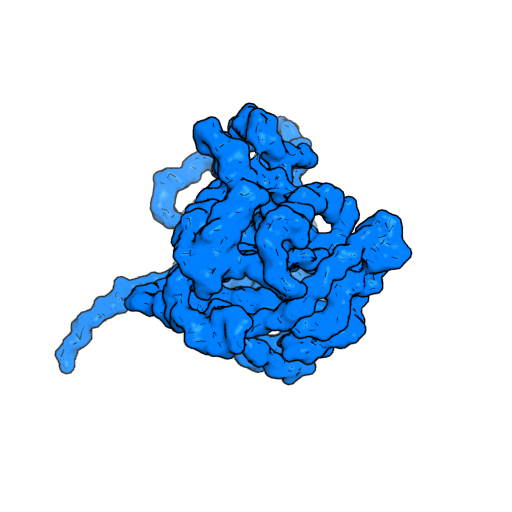36.59 88 ASP A CA 1
ATOM 686 C C . ASP A 1 88 ? 25.539 18.586 -32.497 1.00 36.59 88 ASP A C 1
ATOM 688 O O . ASP A 1 88 ? 25.403 17.590 -31.784 1.00 36.59 88 ASP A O 1
ATOM 692 N N . THR A 1 89 ? 24.606 19.513 -32.633 1.00 35.75 89 THR A N 1
ATOM 693 C CA . THR A 1 89 ? 23.214 19.559 -32.186 1.00 35.75 89 THR A CA 1
ATOM 694 C C . THR A 1 89 ? 22.345 18.372 -32.635 1.00 35.75 89 THR A C 1
ATOM 696 O O . THR A 1 89 ? 21.124 18.507 -32.756 1.00 35.75 89 THR A O 1
ATOM 699 N N . VAL A 1 90 ? 22.909 17.177 -32.838 1.00 41.03 90 VAL A N 1
ATOM 700 C CA . VAL A 1 90 ? 22.145 15.948 -33.065 1.00 41.03 90 VAL A CA 1
ATOM 701 C C . VAL A 1 90 ? 21.511 15.533 -31.739 1.00 41.03 90 VAL A C 1
ATOM 703 O O . VAL A 1 90 ? 21.968 14.627 -31.043 1.00 41.03 90 VAL A O 1
ATOM 706 N N . ARG A 1 91 ? 20.407 16.199 -31.380 1.00 44.75 91 ARG A N 1
ATOM 707 C CA . ARG A 1 91 ? 19.415 15.625 -30.470 1.00 44.75 91 ARG A CA 1
ATOM 708 C C . ARG A 1 91 ? 19.108 14.231 -31.007 1.00 44.75 91 ARG A C 1
ATOM 710 O O . ARG A 1 91 ? 18.572 14.111 -32.109 1.00 44.75 91 ARG A O 1
ATOM 717 N N . LEU A 1 92 ? 19.461 13.190 -30.248 1.00 50.88 92 LEU A N 1
ATOM 718 C CA . LEU A 1 92 ? 18.955 11.842 -30.491 1.00 50.88 92 LEU A CA 1
ATOM 719 C C . LEU A 1 92 ? 17.436 11.967 -30.622 1.00 50.88 92 LEU A C 1
ATOM 721 O O . LEU A 1 92 ? 16.767 12.339 -29.658 1.00 50.88 92 LEU A O 1
ATOM 725 N N . GLN A 1 93 ? 16.913 11.756 -31.830 1.00 56.34 93 GLN A N 1
ATOM 726 C CA . GLN A 1 93 ? 15.478 11.820 -32.071 1.00 56.34 93 GLN A CA 1
ATOM 727 C C . GLN A 1 93 ? 14.838 10.683 -31.271 1.00 56.34 93 GLN A C 1
ATOM 729 O O . GLN A 1 93 ? 15.202 9.526 -31.506 1.00 56.34 93 GLN A O 1
ATOM 734 N N . PRO A 1 94 ? 13.946 10.981 -30.308 1.00 65.38 94 PRO A N 1
ATOM 735 C CA . PRO A 1 94 ? 13.297 9.943 -29.527 1.00 65.38 94 PRO A CA 1
ATOM 736 C C . PRO A 1 94 ? 12.572 8.974 -30.458 1.00 65.38 94 PRO A C 1
ATOM 738 O O . PRO A 1 94 ? 11.799 9.383 -31.325 1.00 65.38 94 PRO A O 1
ATOM 741 N N . ILE A 1 95 ? 12.816 7.682 -30.279 1.00 73.50 95 ILE A N 1
ATOM 742 C CA . ILE A 1 95 ? 12.072 6.635 -30.971 1.00 73.50 95 ILE A CA 1
ATOM 743 C C . ILE A 1 95 ? 10.750 6.477 -30.230 1.00 73.50 95 ILE A C 1
ATOM 745 O O . ILE A 1 95 ? 10.749 6.323 -29.009 1.00 73.50 95 ILE A O 1
ATOM 749 N N . GLN A 1 96 ? 9.621 6.504 -30.936 1.00 76.50 96 GLN A N 1
ATOM 750 C CA . GLN A 1 96 ? 8.335 6.211 -30.307 1.00 76.50 96 GLN A CA 1
ATOM 751 C C . GLN A 1 96 ? 8.395 4.798 -29.696 1.00 76.50 96 GLN A C 1
ATOM 753 O O . GLN A 1 96 ? 8.535 3.829 -30.450 1.00 76.50 96 GLN A O 1
ATOM 758 N N . PRO A 1 97 ? 8.298 4.649 -28.361 1.00 73.25 97 P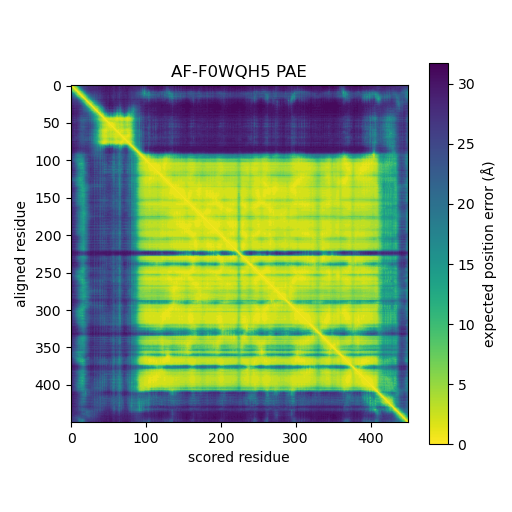RO A N 1
ATOM 759 C CA . PRO A 1 97 ? 8.362 3.335 -27.749 1.00 73.25 97 PRO A CA 1
ATOM 760 C C . PRO A 1 97 ? 7.138 2.516 -28.154 1.00 73.25 97 PRO A C 1
ATOM 762 O O . PRO A 1 97 ? 6.045 3.050 -28.369 1.00 73.25 97 PRO A O 1
ATOM 765 N N . VAL A 1 98 ? 7.314 1.196 -28.222 1.00 82.50 98 VAL A N 1
ATOM 766 C CA . VAL A 1 98 ? 6.182 0.279 -28.373 1.00 82.50 98 VAL A CA 1
ATOM 767 C C . VAL A 1 98 ? 5.267 0.460 -27.165 1.00 82.50 98 VAL A C 1
ATOM 769 O O . VAL A 1 98 ? 5.746 0.390 -26.044 1.00 82.50 98 VAL A O 1
ATOM 772 N N . LEU A 1 99 ? 3.974 0.699 -27.370 1.00 82.62 99 LEU A N 1
ATOM 773 C CA . LEU A 1 99 ? 3.023 0.930 -26.271 1.00 82.62 99 LEU A CA 1
ATOM 774 C C . LEU A 1 99 ? 2.262 -0.336 -25.855 1.00 82.62 99 LEU A C 1
ATOM 776 O O . LEU A 1 99 ? 1.508 -0.306 -24.889 1.00 82.62 99 LEU A O 1
ATOM 780 N N . ASP A 1 100 ? 2.462 -1.443 -26.576 1.00 86.31 100 ASP A N 1
ATOM 781 C CA . ASP A 1 100 ? 1.844 -2.732 -26.273 1.00 86.31 100 ASP A CA 1
ATOM 782 C C . ASP A 1 100 ? 2.339 -3.260 -24.910 1.00 86.31 100 ASP A C 1
ATOM 784 O O . ASP A 1 100 ? 3.532 -3.576 -24.775 1.00 86.31 100 ASP A O 1
ATOM 788 N N . PRO A 1 101 ? 1.449 -3.405 -23.908 1.00 88.19 101 PRO A N 1
ATOM 789 C CA . PRO A 1 101 ? 1.810 -3.903 -22.586 1.00 88.19 101 PRO A CA 1
ATOM 790 C C . PRO A 1 101 ? 2.502 -5.267 -22.619 1.00 88.19 101 PRO A C 1
ATOM 792 O O . PRO A 1 101 ? 3.385 -5.516 -21.804 1.00 88.19 101 PRO A O 1
ATOM 795 N N . VAL A 1 102 ? 2.184 -6.134 -23.588 1.00 85.56 102 VAL A N 1
ATOM 796 C CA . VAL A 1 102 ? 2.773 -7.482 -23.710 1.00 85.56 102 VAL A CA 1
ATOM 797 C C . VAL A 1 102 ? 4.287 -7.424 -23.950 1.00 85.56 102 VAL A C 1
ATOM 799 O O . VAL A 1 102 ? 5.025 -8.344 -23.585 1.00 85.56 102 VAL A O 1
ATOM 802 N N . LYS A 1 103 ? 4.786 -6.328 -24.535 1.00 87.56 103 LYS A N 1
ATOM 803 C CA . LYS A 1 103 ? 6.225 -6.120 -24.741 1.00 87.56 103 LYS A CA 1
ATOM 804 C C . LYS A 1 103 ? 6.954 -5.717 -23.462 1.00 87.56 103 LYS A C 1
ATOM 806 O O . LYS A 1 103 ? 8.122 -6.070 -23.314 1.00 87.56 103 LYS A O 1
ATOM 811 N N . TRP A 1 104 ? 6.281 -5.024 -22.548 1.00 90.19 104 TRP A N 1
ATOM 812 C CA . TRP A 1 104 ? 6.879 -4.500 -21.316 1.00 90.19 104 TRP A CA 1
ATOM 813 C C . TRP A 1 104 ? 6.669 -5.413 -20.114 1.00 90.19 104 TRP A C 1
ATOM 815 O O . TRP A 1 104 ? 7.571 -5.581 -19.296 1.00 90.19 104 TRP A O 1
ATOM 825 N N . PHE A 1 105 ? 5.496 -6.027 -20.017 1.00 95.44 105 PHE A N 1
ATOM 826 C CA . PHE A 1 105 ? 5.106 -6.869 -18.897 1.00 95.44 105 PHE A CA 1
ATOM 827 C C . PHE A 1 105 ? 5.670 -8.273 -19.025 1.00 95.44 105 PHE A C 1
ATOM 829 O O . PHE A 1 105 ? 5.906 -8.780 -20.121 1.00 95.44 105 PHE A O 1
ATOM 836 N N . LEU A 1 106 ? 5.881 -8.924 -17.886 1.00 96.44 106 LEU A N 1
ATOM 837 C CA . LEU A 1 106 ? 6.183 -10.345 -17.839 1.00 96.44 106 LEU A CA 1
ATOM 838 C C . LEU A 1 106 ? 5.020 -11.117 -18.465 1.00 96.44 106 LEU A C 1
ATOM 840 O O . LEU A 1 106 ? 3.866 -10.952 -18.073 1.00 96.44 106 LEU A O 1
ATOM 844 N N . THR A 1 107 ? 5.340 -11.968 -19.428 1.00 96.19 107 THR A N 1
ATOM 845 C CA . THR A 1 107 ? 4.430 -12.983 -19.958 1.00 96.19 107 THR A CA 1
ATOM 846 C C . THR A 1 107 ? 4.136 -14.038 -18.891 1.00 96.19 107 THR A C 1
ATOM 848 O O . THR A 1 107 ? 4.850 -14.145 -17.893 1.00 96.19 107 THR A O 1
ATOM 851 N N . GLU A 1 108 ? 3.126 -14.877 -19.114 1.00 95.88 108 GLU A N 1
ATOM 852 C CA . GLU A 1 108 ? 2.793 -15.979 -18.200 1.00 95.88 108 GLU A CA 1
ATOM 853 C C . GLU A 1 108 ? 3.991 -16.917 -17.957 1.00 95.88 108 GLU A C 1
ATOM 855 O O . GLU A 1 108 ? 4.266 -17.319 -16.826 1.00 95.88 108 GLU A O 1
ATOM 860 N N . ALA A 1 109 ? 4.757 -17.222 -19.011 1.00 96.94 109 ALA A N 1
ATOM 861 C CA . ALA A 1 109 ? 5.955 -18.052 -18.916 1.00 96.94 109 ALA A CA 1
ATOM 862 C C . ALA A 1 109 ? 7.061 -17.380 -18.083 1.00 96.94 109 ALA A C 1
ATOM 864 O O . ALA A 1 109 ? 7.658 -18.022 -17.218 1.00 96.94 109 ALA A O 1
ATOM 865 N N . GLU A 1 110 ? 7.307 -16.083 -18.295 1.00 97.19 110 GLU A N 1
ATOM 866 C CA . GLU A 1 110 ? 8.288 -15.318 -17.515 1.00 97.19 110 GLU A CA 1
ATOM 867 C C . GLU A 1 110 ? 7.853 -15.187 -16.047 1.00 97.19 110 GLU A C 1
ATOM 869 O O . GLU A 1 110 ? 8.657 -15.440 -15.151 1.00 97.19 110 GLU A O 1
ATOM 874 N N . MET A 1 111 ? 6.579 -14.876 -15.782 1.00 96.88 111 MET A N 1
ATOM 875 C CA . MET A 1 111 ? 6.003 -14.811 -14.433 1.00 96.88 111 MET A CA 1
ATOM 876 C C . MET A 1 111 ? 6.173 -16.146 -13.699 1.00 96.88 111 MET A C 1
ATOM 878 O O . MET A 1 111 ? 6.671 -16.183 -12.571 1.00 96.88 111 MET A O 1
ATOM 882 N N . ARG A 1 112 ? 5.839 -17.258 -14.360 1.00 96.75 112 ARG A N 1
ATOM 883 C CA . ARG A 1 112 ? 6.024 -18.616 -13.835 1.00 96.75 112 ARG A CA 1
ATOM 884 C C . ARG A 1 112 ? 7.492 -18.940 -13.554 1.00 96.75 112 ARG A C 1
ATOM 886 O O . ARG A 1 112 ? 7.794 -19.574 -12.539 1.00 96.75 112 ARG A O 1
ATOM 893 N N . ALA A 1 113 ? 8.415 -18.487 -14.401 1.00 96.75 113 ALA A N 1
ATOM 894 C CA . ALA A 1 113 ? 9.848 -18.653 -14.166 1.00 96.75 113 ALA A CA 1
ATOM 895 C C . ALA A 1 113 ? 10.299 -17.940 -12.877 1.00 96.75 113 ALA A C 1
ATOM 897 O O . ALA A 1 113 ? 11.075 -18.507 -12.108 1.00 96.75 113 ALA A O 1
ATOM 898 N N . THR A 1 114 ? 9.736 -16.764 -12.562 1.00 95.31 114 THR A N 1
ATOM 899 C CA . THR A 1 114 ? 10.025 -16.042 -11.300 1.00 95.31 114 THR A CA 1
ATOM 900 C C . THR A 1 114 ? 9.522 -16.746 -10.035 1.00 95.31 114 THR A C 1
ATOM 902 O O . THR A 1 114 ? 9.858 -16.332 -8.925 1.00 95.31 114 THR A O 1
ATOM 905 N N . ARG A 1 115 ? 8.719 -17.802 -10.203 1.00 94.69 115 ARG A N 1
ATOM 906 C CA . ARG A 1 115 ? 8.063 -18.593 -9.153 1.00 94.69 115 ARG A CA 1
ATOM 907 C C . ARG A 1 115 ? 8.501 -20.060 -9.184 1.00 94.69 115 ARG A C 1
ATOM 909 O O . ARG A 1 115 ? 7.765 -20.948 -8.756 1.00 94.69 115 ARG A O 1
ATOM 916 N N . SER A 1 116 ? 9.673 -20.339 -9.759 1.00 94.12 116 SER A N 1
ATOM 917 C CA . SER A 1 116 ? 10.235 -21.694 -9.873 1.00 94.12 116 SER A CA 1
ATOM 918 C C . SER A 1 116 ? 9.256 -22.708 -10.488 1.00 94.12 116 SER A C 1
ATOM 920 O O . SER A 1 116 ? 9.114 -23.832 -9.998 1.00 94.12 116 SER A O 1
ATOM 922 N N . GLY A 1 117 ? 8.547 -22.295 -11.544 1.00 95.00 117 GLY A N 1
ATOM 923 C CA . GLY A 1 117 ? 7.605 -23.142 -12.279 1.00 95.00 117 GLY A CA 1
ATOM 924 C C . GLY A 1 117 ? 6.165 -23.108 -11.756 1.00 95.00 117 GLY A C 1
ATOM 925 O O . GLY A 1 117 ? 5.276 -23.637 -12.422 1.00 95.00 117 GLY A O 1
ATOM 926 N N . VAL A 1 118 ? 5.911 -22.488 -10.599 1.00 94.69 118 VAL A N 1
ATOM 927 C CA . VAL A 1 118 ? 4.583 -22.476 -9.970 1.00 94.69 118 VAL A CA 1
ATOM 928 C C . VAL A 1 118 ? 3.689 -21.403 -10.613 1.00 94.69 118 VAL A C 1
ATOM 930 O O . VAL A 1 118 ? 4.079 -20.230 -10.627 1.00 94.69 118 VAL A O 1
ATOM 933 N N . PRO A 1 119 ? 2.478 -21.753 -11.096 1.00 94.06 119 PRO A N 1
ATOM 934 C CA . PRO A 1 119 ? 1.503 -20.775 -11.580 1.00 94.06 119 PRO A CA 1
ATOM 935 C C . PRO A 1 119 ? 1.186 -19.692 -10.540 1.00 94.06 119 PRO A C 1
ATOM 937 O O . PRO A 1 119 ? 1.301 -19.906 -9.325 1.00 94.06 119 PRO A O 1
ATOM 940 N N . ARG A 1 120 ? 0.792 -18.505 -11.005 1.00 93.94 120 ARG A N 1
ATOM 941 C CA . ARG A 1 120 ? 0.359 -17.419 -10.124 1.00 93.94 120 ARG A CA 1
ATOM 942 C C . ARG A 1 120 ? -1.165 -17.364 -10.100 1.00 93.94 120 ARG A C 1
ATOM 944 O O . ARG A 1 120 ? -1.785 -16.897 -11.042 1.00 93.94 120 ARG A O 1
ATOM 951 N N . ASN A 1 121 ? -1.744 -17.824 -8.994 1.00 90.81 121 ASN A N 1
ATOM 952 C CA . ASN A 1 121 ? -3.188 -17.804 -8.771 1.00 90.81 121 ASN A CA 1
ATOM 953 C C . ASN A 1 121 ? -3.587 -16.593 -7.911 1.00 90.81 121 ASN A C 1
ATOM 955 O O . ASN A 1 121 ? -2.793 -16.116 -7.095 1.00 90.81 121 ASN A O 1
ATOM 959 N N . GLY A 1 122 ? -4.823 -16.118 -8.077 1.00 89.88 122 GLY A N 1
ATOM 960 C CA . GLY A 1 122 ? -5.437 -15.075 -7.241 1.00 89.88 122 GLY A CA 1
ATOM 961 C C . GLY A 1 122 ? -5.118 -13.626 -7.628 1.00 89.88 122 GLY A C 1
ATOM 962 O O . GLY A 1 122 ? -5.764 -12.716 -7.114 1.00 89.88 122 GLY A O 1
ATOM 963 N N . LEU A 1 123 ? -4.160 -13.398 -8.528 1.00 95.44 123 LEU A N 1
ATOM 964 C CA . LEU A 1 123 ? -3.887 -12.093 -9.137 1.00 95.44 123 LEU A CA 1
ATOM 965 C C . LEU A 1 123 ? -3.884 -12.254 -10.657 1.00 95.44 123 LEU A C 1
ATOM 967 O O . LEU A 1 123 ? -3.423 -13.282 -11.157 1.00 95.44 123 LEU A O 1
ATOM 971 N N . GLN A 1 124 ? -4.338 -11.237 -11.382 1.00 95.75 124 GLN A N 1
ATOM 972 C CA . GLN A 1 124 ? -4.250 -11.228 -12.840 1.00 95.75 124 GLN A CA 1
ATOM 973 C C . GLN A 1 124 ? -2.783 -11.121 -13.290 1.00 95.75 124 GLN A C 1
ATOM 975 O O . GLN A 1 124 ? -1.920 -10.615 -12.562 1.00 95.75 124 GLN A O 1
ATOM 980 N N . LEU A 1 125 ? -2.483 -11.601 -14.505 1.00 96.19 125 LEU A N 1
ATOM 981 C CA . LEU A 1 125 ? -1.156 -11.409 -15.101 1.00 96.19 125 LEU A CA 1
ATOM 982 C C . LEU A 1 125 ? -0.895 -9.918 -15.342 1.00 96.19 125 LEU A C 1
ATOM 984 O O . LEU A 1 125 ? 0.186 -9.422 -15.040 1.00 96.19 125 LEU A O 1
ATOM 988 N N . TYR A 1 126 ? -1.892 -9.219 -15.877 1.00 96.81 126 TYR A N 1
ATOM 989 C CA . TYR A 1 126 ? -2.003 -7.767 -15.930 1.00 96.81 126 TYR A CA 1
ATOM 990 C C . TYR A 1 126 ? -3.475 -7.405 -16.154 1.00 96.81 126 TYR A C 1
ATOM 992 O O . TYR A 1 126 ? -4.276 -8.263 -16.526 1.00 96.81 126 TYR A O 1
ATOM 1000 N N . SER A 1 127 ? -3.824 -6.138 -15.965 1.00 95.25 127 SER A N 1
ATOM 1001 C CA . SER A 1 127 ? -5.148 -5.615 -16.296 1.00 95.25 127 SER A CA 1
ATOM 1002 C C . SER A 1 127 ? -5.057 -4.350 -17.141 1.00 95.25 127 SER A C 1
ATOM 1004 O O . SER A 1 127 ? -4.067 -3.617 -17.091 1.00 95.25 127 SER A O 1
ATOM 1006 N N . LEU A 1 128 ? -6.100 -4.109 -17.930 1.00 94.38 128 LEU A N 1
ATOM 1007 C CA . LEU A 1 128 ? -6.342 -2.860 -18.653 1.00 94.38 128 LEU A CA 1
ATOM 1008 C C . LEU A 1 128 ? -7.409 -2.043 -17.909 1.00 94.38 128 LEU A C 1
ATOM 1010 O O . LEU A 1 128 ? -8.060 -2.560 -17.001 1.00 94.38 128 LEU A O 1
ATOM 1014 N N . GLY A 1 129 ? -7.616 -0.788 -18.308 1.00 94.31 129 GLY A N 1
ATOM 1015 C CA . GLY A 1 129 ? -8.697 0.026 -17.750 1.00 94.31 129 GLY A CA 1
ATOM 1016 C C . GLY A 1 129 ? -8.373 0.660 -16.397 1.00 94.31 129 GLY A C 1
ATOM 1017 O O . GLY A 1 129 ? -9.294 0.983 -15.650 1.00 94.31 129 GLY A O 1
ATOM 1018 N N . ASN A 1 130 ? -7.092 0.819 -16.050 1.00 94.94 130 ASN A N 1
ATOM 1019 C CA . ASN A 1 130 ? -6.684 1.408 -14.776 1.00 94.94 130 ASN A CA 1
ATOM 1020 C C . ASN A 1 130 ? -6.449 2.912 -14.916 1.00 94.94 130 ASN A C 1
ATOM 1022 O O . ASN A 1 130 ? -5.827 3.368 -15.878 1.00 94.94 130 ASN A O 1
ATOM 1026 N N . ASN A 1 131 ? -6.908 3.674 -13.929 1.00 95.19 131 ASN A N 1
ATOM 1027 C CA . ASN A 1 131 ? -6.534 5.063 -13.730 1.00 95.19 131 ASN A CA 1
ATOM 1028 C C . ASN A 1 131 ? -5.431 5.139 -12.667 1.00 95.19 131 ASN A C 1
ATOM 1030 O O . ASN A 1 131 ? -5.538 4.516 -11.607 1.00 95.19 131 ASN A O 1
ATOM 1034 N N . ILE A 1 132 ? -4.360 5.864 -12.980 1.00 94.62 132 ILE A N 1
ATOM 1035 C CA . ILE A 1 132 ? -3.123 5.882 -12.202 1.00 94.62 132 ILE A CA 1
ATOM 1036 C C . ILE A 1 132 ? -2.774 7.320 -11.851 1.00 94.62 132 ILE A C 1
ATOM 1038 O O . ILE A 1 132 ? -2.544 8.139 -12.739 1.00 94.62 132 ILE A O 1
ATOM 1042 N N . THR A 1 133 ? -2.670 7.593 -10.555 1.00 94.44 133 THR A N 1
ATOM 1043 C CA . THR A 1 133 ? -2.203 8.875 -10.026 1.00 94.44 133 THR A CA 1
ATOM 1044 C C . THR A 1 133 ? -0.835 8.676 -9.394 1.00 94.44 133 THR A C 1
ATOM 1046 O O . THR A 1 133 ? -0.676 7.863 -8.486 1.00 94.44 133 THR A O 1
ATOM 1049 N N . THR A 1 134 ? 0.170 9.410 -9.860 1.00 92.00 134 THR A N 1
ATOM 1050 C CA . THR A 1 134 ? 1.505 9.415 -9.253 1.00 92.00 134 THR A CA 1
ATOM 1051 C C . THR A 1 134 ? 1.599 10.520 -8.210 1.00 92.00 134 THR A C 1
ATOM 1053 O O . THR A 1 134 ? 1.344 11.680 -8.520 1.00 92.00 134 THR A O 1
ATOM 1056 N N . TYR A 1 135 ? 2.038 10.173 -7.008 1.00 91.88 135 TYR A N 1
ATOM 1057 C CA . TYR A 1 135 ? 2.329 11.102 -5.924 1.00 91.88 135 TYR A CA 1
ATOM 1058 C C . TYR A 1 135 ? 3.843 11.163 -5.739 1.00 91.88 135 TYR A C 1
ATOM 1060 O O . TYR A 1 135 ? 4.414 10.351 -5.017 1.00 91.88 135 TYR A O 1
ATOM 1068 N N . SER A 1 136 ? 4.505 12.093 -6.429 1.00 88.81 136 SER A N 1
ATOM 1069 C CA . SER A 1 136 ? 5.945 12.364 -6.269 1.00 88.81 136 SER A CA 1
ATOM 1070 C C . SER A 1 136 ? 6.256 13.300 -5.097 1.00 88.81 136 SER A C 1
ATOM 1072 O O . SER A 1 136 ? 7.417 13.579 -4.815 1.00 88.81 136 SER A O 1
ATOM 1074 N N . VAL A 1 137 ? 5.213 13.814 -4.446 1.00 90.81 137 VAL A N 1
ATOM 1075 C CA . VAL A 1 137 ? 5.276 14.649 -3.251 1.00 90.81 137 VAL A CA 1
ATOM 1076 C C . VAL A 1 137 ? 4.508 13.909 -2.166 1.00 90.81 137 VAL A C 1
ATOM 1078 O O . VAL A 1 137 ? 3.336 13.571 -2.348 1.00 90.81 137 VAL A O 1
ATOM 1081 N N . THR A 1 138 ? 5.154 13.615 -1.040 1.00 94.56 138 THR A N 1
ATOM 1082 C CA . THR A 1 138 ? 4.539 12.746 -0.030 1.00 94.56 138 THR A CA 1
ATOM 1083 C C . THR A 1 138 ? 3.337 13.395 0.649 1.00 94.56 138 THR A C 1
ATOM 1085 O O . THR A 1 138 ? 2.379 12.689 0.946 1.00 94.56 138 THR A O 1
ATOM 1088 N N . SER A 1 139 ? 3.317 14.720 0.834 1.00 96.69 139 SER A N 1
ATOM 1089 C CA . SER A 1 139 ? 2.137 15.426 1.365 1.00 96.69 139 SER A CA 1
ATOM 1090 C C . SER A 1 139 ? 0.879 15.266 0.504 1.00 96.69 139 SER A C 1
ATOM 1092 O O . SER A 1 139 ? -0.218 15.156 1.056 1.00 96.69 139 SER A O 1
ATOM 1094 N N . ASP A 1 140 ? 1.013 15.165 -0.820 1.00 97.25 140 ASP A N 1
ATOM 1095 C CA . ASP A 1 140 ? -0.125 14.901 -1.709 1.00 97.25 140 ASP A CA 1
ATOM 1096 C C . ASP A 1 140 ? -0.654 13.472 -1.523 1.00 97.25 140 ASP A C 1
ATOM 1098 O O . ASP A 1 140 ? -1.865 13.250 -1.518 1.00 97.25 140 ASP A O 1
ATOM 1102 N N . TYR A 1 141 ? 0.242 12.501 -1.299 1.00 97.19 141 TYR A N 1
ATOM 1103 C CA . TYR A 1 141 ? -0.146 11.134 -0.945 1.00 97.19 141 TYR A CA 1
ATOM 1104 C C . TYR A 1 141 ? -0.896 11.085 0.393 1.00 97.19 141 TYR A C 1
ATOM 1106 O O . TYR A 1 141 ? -1.970 10.487 0.455 1.00 97.19 141 TYR A O 1
ATOM 1114 N N . PHE A 1 142 ? -0.375 11.739 1.440 1.00 98.19 142 PHE A N 1
ATOM 1115 C CA . PHE A 1 142 ? -1.047 11.814 2.743 1.00 98.19 142 PHE A CA 1
ATOM 1116 C C . PHE A 1 142 ? -2.438 12.446 2.633 1.00 98.19 142 PHE A C 1
ATOM 1118 O O . PHE A 1 142 ? -3.396 11.929 3.207 1.00 98.19 142 PHE A O 1
ATOM 1125 N N . SER A 1 143 ? -2.565 13.506 1.832 1.00 98.06 143 SER A N 1
ATOM 1126 C CA . SER A 1 143 ? -3.848 14.167 1.576 1.00 98.06 143 SER A CA 1
ATOM 1127 C C . SER A 1 143 ? -4.831 13.239 0.853 1.00 98.06 143 SER A C 1
ATOM 1129 O O . SER A 1 143 ? -6.006 13.180 1.206 1.00 98.06 143 SER A O 1
ATOM 1131 N N . ALA A 1 144 ? -4.360 12.466 -0.131 1.00 98.19 144 ALA A N 1
ATOM 1132 C CA . ALA A 1 144 ? -5.197 11.529 -0.876 1.00 98.19 144 ALA A CA 1
ATOM 1133 C C . ALA A 1 144 ? -5.755 10.406 0.011 1.00 98.19 144 ALA A C 1
ATOM 1135 O O . ALA A 1 144 ? -6.963 10.166 0.006 1.00 98.19 144 ALA A O 1
ATOM 1136 N N . ILE A 1 145 ? -4.907 9.759 0.821 1.00 98.00 145 ILE A N 1
ATOM 1137 C CA . ILE A 1 145 ? -5.366 8.693 1.724 1.00 98.00 145 ILE A CA 1
ATOM 1138 C C . ILE A 1 145 ? -6.243 9.228 2.855 1.00 98.00 145 ILE A C 1
ATOM 1140 O O . ILE A 1 145 ? -7.167 8.530 3.267 1.00 98.00 145 ILE A O 1
ATOM 1144 N N . LEU A 1 146 ? -5.995 10.451 3.338 1.00 98.31 146 LEU A N 1
ATOM 1145 C CA . LEU A 1 146 ? -6.853 11.117 4.316 1.00 98.31 146 LEU A CA 1
ATOM 1146 C C . LEU A 1 146 ? -8.259 11.321 3.738 1.00 98.31 146 LEU A C 1
ATOM 1148 O O . LEU A 1 146 ? -9.238 10.895 4.347 1.00 98.31 146 LEU A O 1
ATOM 1152 N N . ASN A 1 147 ? -8.349 11.892 2.535 1.00 97.81 147 ASN A N 1
ATOM 1153 C CA . ASN A 1 147 ? -9.619 12.144 1.856 1.00 97.81 147 ASN A CA 1
ATOM 1154 C C . ASN A 1 147 ? -10.388 10.849 1.567 1.00 97.81 147 ASN A C 1
ATOM 1156 O O . ASN A 1 147 ? -11.569 10.753 1.900 1.00 97.81 147 ASN A O 1
ATOM 1160 N N . ASP A 1 148 ? -9.726 9.831 1.007 1.00 97.50 148 ASP A N 1
ATOM 1161 C CA . ASP A 1 148 ? -10.374 8.544 0.738 1.00 97.50 148 ASP A CA 1
ATOM 1162 C C . ASP A 1 148 ? -10.828 7.867 2.043 1.00 97.50 148 ASP A C 1
ATOM 1164 O O . ASP A 1 148 ? -11.957 7.379 2.115 1.00 97.50 148 ASP A O 1
ATOM 1168 N N . SER A 1 149 ? -10.012 7.896 3.102 1.00 97.50 149 SER A N 1
ATOM 1169 C CA . SER A 1 149 ? -10.389 7.332 4.407 1.00 97.50 149 SER A CA 1
ATOM 1170 C C . SER A 1 149 ? -11.600 8.046 5.001 1.00 97.50 149 SER A C 1
ATOM 1172 O O . SER A 1 149 ? -12.529 7.399 5.474 1.00 97.50 149 SER A O 1
ATOM 1174 N N . LEU A 1 150 ? -11.638 9.378 4.945 1.00 96.94 150 LEU A N 1
ATOM 1175 C CA . LEU A 1 150 ? -12.768 10.157 5.446 1.00 96.94 150 LEU A CA 1
ATOM 1176 C C . LEU A 1 150 ? -14.028 10.008 4.586 1.00 96.94 150 LEU A C 1
ATOM 1178 O O . LEU A 1 150 ? -15.113 10.320 5.071 1.00 96.94 150 LEU A O 1
ATOM 1182 N N . SER A 1 151 ? -13.921 9.517 3.352 1.00 97.00 151 SER A N 1
ATOM 1183 C CA . SER A 1 151 ? -15.060 9.339 2.443 1.00 97.00 151 SER A CA 1
ATOM 1184 C C . SER A 1 151 ? -15.812 8.014 2.598 1.00 97.00 151 SER A C 1
ATOM 1186 O O . SER A 1 151 ? -16.883 7.873 2.012 1.00 97.00 151 SER A O 1
ATOM 1188 N N . VAL A 1 152 ? -15.311 7.065 3.400 1.00 96.12 152 VAL A N 1
ATOM 1189 C CA . VAL A 1 152 ? -16.079 5.852 3.735 1.00 96.12 152 VAL A CA 1
ATOM 1190 C C . VAL A 1 152 ? -17.409 6.234 4.385 1.00 96.12 152 VAL A C 1
ATOM 1192 O O . VAL A 1 152 ? -17.517 7.288 5.020 1.00 96.12 152 VAL A O 1
ATOM 1195 N N . SER A 1 153 ? -18.427 5.397 4.228 1.00 94.88 153 SER A N 1
ATOM 1196 C CA . SER A 1 153 ? -19.781 5.667 4.715 1.00 94.88 153 SER A CA 1
ATOM 1197 C C . SER A 1 153 ? -20.602 4.416 5.050 1.00 94.88 153 SER A C 1
ATOM 1199 O O . SER A 1 153 ? -21.701 4.552 5.589 1.00 94.88 153 SER A O 1
ATOM 1201 N N . SER A 1 154 ? -20.082 3.215 4.774 1.00 91.50 154 SER A N 1
ATOM 1202 C CA . SER A 1 154 ? -20.831 1.960 4.883 1.00 91.50 154 SER A CA 1
ATOM 1203 C C . SER A 1 154 ? -20.088 0.868 5.675 1.00 91.50 154 SER A C 1
ATOM 1205 O O . SER A 1 154 ? -18.859 0.773 5.613 1.00 91.50 154 SER A O 1
ATOM 1207 N N . PRO A 1 155 ? -20.805 -0.057 6.348 1.00 90.12 155 PRO A N 1
ATOM 1208 C CA . PRO A 1 155 ? -20.231 -1.286 6.908 1.00 90.12 155 PRO A CA 1
ATOM 1209 C C . PRO A 1 155 ? -19.558 -2.217 5.888 1.00 90.12 155 PRO A C 1
ATOM 1211 O O . PRO A 1 155 ? -18.815 -3.121 6.277 1.00 90.12 155 PRO A O 1
ATOM 1214 N N . ASN A 1 156 ? -19.809 -2.022 4.591 1.00 91.19 156 ASN A N 1
ATOM 1215 C CA . ASN A 1 156 ? -19.171 -2.763 3.499 1.00 91.19 156 ASN A CA 1
ATOM 1216 C C . ASN A 1 156 ? -17.889 -2.094 2.975 1.00 91.19 156 ASN A C 1
ATOM 1218 O O . ASN A 1 156 ? -17.217 -2.642 2.092 1.00 91.19 156 ASN A O 1
ATOM 1222 N N . ASP A 1 157 ? -17.525 -0.942 3.534 1.00 94.75 157 ASP A N 1
ATOM 1223 C CA . ASP A 1 157 ? -16.284 -0.250 3.213 1.00 94.75 157 ASP A CA 1
ATOM 1224 C C . ASP A 1 157 ? -15.110 -0.868 3.968 1.00 94.75 157 ASP A C 1
ATOM 1226 O O . ASP A 1 157 ? -15.262 -1.463 5.043 1.00 94.75 157 ASP A O 1
ATOM 1230 N N . ARG A 1 158 ? -13.921 -0.767 3.375 1.00 95.44 158 ARG A N 1
ATOM 1231 C CA . ARG A 1 158 ? -12.697 -1.426 3.846 1.00 95.44 158 ARG A CA 1
ATOM 1232 C C . ARG A 1 158 ? -11.546 -0.437 3.838 1.00 95.44 158 ARG A C 1
ATOM 1234 O O . ARG A 1 158 ? -11.323 0.216 2.823 1.00 95.44 158 ARG A O 1
ATOM 1241 N N . VAL A 1 159 ? -10.779 -0.389 4.923 1.00 97.69 159 VAL A N 1
ATOM 1242 C CA . VAL A 1 159 ? -9.522 0.364 5.021 1.00 97.69 159 VAL A CA 1
ATOM 1243 C C . VAL A 1 159 ? -8.415 -0.580 5.472 1.00 97.69 159 VAL A C 1
ATOM 1245 O O . VAL A 1 159 ? -8.263 -0.872 6.659 1.00 97.69 159 VAL A O 1
ATOM 1248 N N . TYR A 1 160 ? -7.660 -1.112 4.513 1.00 98.31 160 TYR A N 1
ATOM 1249 C CA . TYR A 1 160 ? -6.606 -2.098 4.764 1.00 98.31 160 TYR A CA 1
ATOM 1250 C C . TYR A 1 160 ? -5.240 -1.492 4.480 1.00 98.31 160 TYR A C 1
ATOM 1252 O O . TYR A 1 160 ? -5.045 -0.870 3.440 1.00 98.31 160 TYR A O 1
ATOM 1260 N N . PHE A 1 161 ? -4.262 -1.693 5.356 1.00 98.31 161 PHE A N 1
ATOM 1261 C CA . PHE A 1 161 ? -2.922 -1.168 5.126 1.00 98.31 161 PHE A CA 1
ATOM 1262 C C . PHE A 1 161 ? -1.822 -2.057 5.687 1.00 98.31 161 PHE A C 1
ATOM 1264 O O . PHE A 1 161 ? -1.953 -2.695 6.731 1.00 98.31 161 PHE A O 1
ATOM 1271 N N . ALA A 1 162 ? -0.703 -2.084 4.969 1.00 98.06 162 ALA A N 1
ATOM 1272 C CA . ALA A 1 162 ? 0.516 -2.745 5.399 1.00 98.06 162 ALA A CA 1
ATOM 1273 C C . ALA A 1 162 ? 1.703 -1.800 5.260 1.00 98.06 162 ALA A C 1
ATOM 1275 O O . ALA A 1 162 ? 1.746 -0.984 4.340 1.00 98.06 162 ALA A O 1
ATOM 1276 N N . GLY A 1 163 ? 2.675 -1.941 6.154 1.00 96.56 163 GLY A N 1
ATOM 1277 C CA . GLY A 1 163 ? 3.852 -1.084 6.186 1.00 96.56 163 GLY A CA 1
ATOM 1278 C C . GLY A 1 163 ? 5.050 -1.761 6.833 1.00 96.56 163 GLY A C 1
ATOM 1279 O O . GLY A 1 163 ? 4.932 -2.770 7.535 1.00 96.56 163 GLY A O 1
ATOM 1280 N N . TRP A 1 164 ? 6.216 -1.177 6.588 1.00 95.19 164 TRP A N 1
ATOM 1281 C CA . TRP A 1 164 ? 7.458 -1.552 7.254 1.00 95.19 164 TRP A CA 1
ATOM 1282 C C . TRP A 1 164 ? 7.533 -0.930 8.646 1.00 95.19 164 TRP A C 1
ATOM 1284 O O . TRP A 1 164 ? 7.994 -1.573 9.583 1.00 95.19 164 TRP A O 1
ATOM 1294 N N . LYS A 1 165 ? 7.045 0.304 8.788 1.00 93.94 165 LYS A N 1
ATOM 1295 C CA . LYS A 1 165 ? 6.912 1.015 10.061 1.00 93.94 165 LYS A CA 1
ATOM 1296 C C . LYS A 1 165 ? 5.576 1.743 10.122 1.00 93.94 165 LYS A C 1
ATOM 1298 O O . LYS A 1 165 ? 4.979 2.041 9.090 1.00 93.94 165 LYS A O 1
ATOM 1303 N N . ILE A 1 166 ? 5.142 2.048 11.339 1.00 96.94 166 ILE A N 1
ATOM 1304 C CA . ILE A 1 166 ? 3.968 2.878 11.592 1.00 96.94 166 ILE A CA 1
ATOM 1305 C C . ILE A 1 166 ? 4.160 3.709 12.859 1.00 96.94 166 ILE A C 1
ATOM 1307 O O . ILE A 1 166 ? 4.852 3.276 13.780 1.00 96.94 166 ILE A O 1
ATOM 1311 N N . ALA A 1 167 ? 3.545 4.886 12.896 1.00 97.19 167 ALA A N 1
ATOM 1312 C CA . ALA A 1 167 ? 3.391 5.696 14.096 1.00 97.19 167 ALA A CA 1
ATOM 1313 C C . ALA A 1 167 ? 2.047 6.440 14.073 1.00 97.19 167 ALA A C 1
ATOM 1315 O O . ALA A 1 167 ? 1.423 6.556 13.017 1.00 97.19 167 ALA A O 1
ATOM 1316 N N . ASP A 1 168 ? 1.607 6.956 15.223 1.00 97.56 168 ASP A N 1
ATOM 1317 C CA . ASP A 1 168 ? 0.491 7.908 15.258 1.00 97.56 168 ASP A CA 1
ATOM 1318 C C . ASP A 1 168 ? 0.975 9.290 14.793 1.00 97.56 168 ASP A C 1
ATOM 1320 O O . ASP A 1 168 ? 1.554 10.069 15.553 1.00 97.56 168 ASP A O 1
ATOM 1324 N N . ILE A 1 169 ? 0.788 9.549 13.501 1.00 96.94 169 ILE A N 1
ATOM 1325 C CA . ILE A 1 169 ? 1.251 10.753 12.810 1.00 96.94 169 ILE A CA 1
ATOM 1326 C C . ILE A 1 169 ? 0.105 11.704 12.494 1.00 96.94 169 ILE A C 1
ATOM 1328 O O . ILE A 1 169 ? -1.027 11.270 12.307 1.00 96.94 169 ILE A O 1
ATOM 1332 N N . VAL A 1 170 ? 0.427 12.987 12.352 1.00 97.38 170 VAL A N 1
ATOM 1333 C CA . VAL A 1 170 ? -0.442 13.994 11.733 1.00 97.38 170 VAL A CA 1
ATOM 1334 C C . VAL A 1 170 ? -0.431 13.791 10.215 1.00 97.38 170 VAL A C 1
ATOM 1336 O O . VAL A 1 170 ? 0.636 13.809 9.600 1.00 97.38 170 VAL A O 1
ATOM 1339 N N . MET A 1 171 ? -1.604 13.582 9.614 1.00 96.81 171 MET A N 1
ATOM 1340 C CA . MET A 1 171 ? -1.737 13.324 8.173 1.00 96.81 171 MET A CA 1
ATOM 1341 C C . MET A 1 171 ? -1.744 14.621 7.357 1.00 96.81 171 MET A C 1
ATOM 1343 O O . MET A 1 171 ? -1.220 14.644 6.244 1.00 96.81 171 MET A O 1
ATOM 1347 N N . ASP A 1 172 ? -2.287 15.708 7.914 1.00 97.06 172 ASP A N 1
ATOM 1348 C CA . ASP A 1 172 ? -2.246 17.037 7.302 1.00 97.06 172 ASP A CA 1
ATOM 1349 C C . ASP A 1 172 ? -1.817 18.118 8.315 1.00 97.06 172 ASP A C 1
ATOM 1351 O O . ASP A 1 172 ? -2.647 18.714 9.004 1.00 97.06 172 ASP A O 1
ATOM 1355 N N . PRO A 1 173 ? -0.506 18.414 8.389 1.00 96.06 173 PRO A N 1
ATOM 1356 C CA . PRO A 1 173 ? 0.046 19.498 9.197 1.00 96.06 173 PRO A CA 1
ATOM 1357 C C . PRO A 1 173 ? -0.472 20.891 8.834 1.00 96.06 173 PRO A C 1
ATOM 1359 O O . PRO A 1 173 ? -0.333 21.803 9.642 1.00 96.06 173 PRO A O 1
ATOM 1362 N N . ARG A 1 174 ? -1.027 21.091 7.628 1.00 96.12 174 ARG A N 1
ATOM 1363 C CA . ARG A 1 174 ? -1.531 22.400 7.177 1.00 96.12 174 ARG A CA 1
ATOM 1364 C C . ARG A 1 174 ? -2.945 22.681 7.682 1.00 96.12 174 ARG A C 1
ATOM 1366 O O . ARG A 1 174 ? -3.401 23.820 7.584 1.00 96.12 174 ARG A O 1
ATOM 1373 N N . ALA A 1 175 ? -3.649 21.670 8.191 1.00 95.38 175 ALA A N 1
ATOM 1374 C CA . ALA A 1 175 ? -4.987 21.841 8.728 1.00 95.38 175 ALA A CA 1
ATOM 1375 C C . ALA A 1 175 ? -4.969 22.741 9.974 1.00 95.38 175 ALA A C 1
ATOM 1377 O O . ALA A 1 175 ? -4.088 22.639 10.826 1.00 95.38 175 ALA A O 1
ATOM 1378 N N . VAL A 1 176 ? -5.995 23.590 10.114 1.00 92.69 176 VAL A N 1
ATOM 1379 C CA . VAL A 1 176 ? -6.154 24.477 11.286 1.00 92.69 176 VAL A CA 1
ATOM 1380 C C . VAL A 1 176 ? -6.180 23.672 12.589 1.00 92.69 176 VAL A C 1
ATOM 1382 O O . VAL A 1 176 ? -5.593 24.084 13.584 1.00 92.69 176 VAL A O 1
ATOM 1385 N N . ARG A 1 177 ? -6.837 22.508 12.559 1.00 93.50 177 ARG A N 1
ATOM 1386 C CA . ARG A 1 177 ? -6.857 21.515 13.639 1.00 93.50 177 ARG A CA 1
ATOM 1387 C C . ARG A 1 177 ? -6.107 20.264 13.189 1.00 93.50 177 ARG A C 1
ATOM 1389 O O . ARG A 1 177 ? -6.708 19.239 12.877 1.00 93.50 177 ARG A O 1
ATOM 1396 N N . PHE A 1 178 ? -4.787 20.383 13.036 1.00 94.75 178 PHE A N 1
ATOM 1397 C CA . PHE A 1 178 ? -3.943 19.286 12.542 1.00 94.75 178 PHE A CA 1
ATOM 1398 C C . PHE A 1 178 ? -3.969 18.055 13.461 1.00 94.75 178 PHE A C 1
ATOM 1400 O O . PHE A 1 178 ? -3.764 16.934 13.002 1.00 94.75 178 PHE A O 1
ATOM 1407 N N . ASP A 1 179 ? -4.250 18.239 14.748 1.00 93.31 179 ASP A N 1
ATOM 1408 C CA . ASP A 1 179 ? -4.433 17.183 15.740 1.00 93.31 179 ASP A CA 1
ATOM 1409 C C . ASP A 1 179 ? -5.603 16.249 15.400 1.00 93.31 179 ASP A C 1
ATOM 1411 O O . ASP A 1 179 ? -5.475 15.036 15.558 1.00 93.31 179 ASP A O 1
ATOM 1415 N N . GLU A 1 180 ? -6.684 16.771 14.819 1.00 95.88 180 GLU A N 1
ATOM 1416 C CA . GLU A 1 180 ? -7.812 15.962 14.327 1.00 95.88 180 GLU A CA 1
ATOM 1417 C C . GLU A 1 180 ? -7.463 15.133 13.085 1.00 95.88 180 GLU A C 1
ATOM 1419 O O . GLU A 1 180 ? -8.184 14.205 12.722 1.00 95.88 180 GLU A O 1
ATOM 1424 N N . THR A 1 181 ? -6.338 15.441 12.434 1.00 97.38 181 THR A N 1
ATOM 1425 C CA . THR A 1 181 ? -5.833 14.681 11.284 1.00 97.38 181 THR A CA 1
ATOM 1426 C C . THR A 1 181 ? -4.869 13.572 11.695 1.00 97.38 181 THR A C 1
ATOM 1428 O O . THR A 1 181 ? -4.270 12.926 10.833 1.00 97.38 181 THR A O 1
ATOM 1431 N N . ARG A 1 182 ? -4.687 13.333 13.001 1.00 97.88 182 ARG A N 1
ATOM 1432 C CA . ARG A 1 182 ? -3.874 12.218 13.490 1.00 97.88 182 ARG A CA 1
ATOM 1433 C C . ARG A 1 182 ? -4.416 10.888 13.000 1.00 97.88 182 ARG A C 1
ATOM 1435 O O . ARG A 1 182 ? -5.624 10.670 13.005 1.00 97.88 182 ARG A O 1
ATOM 1442 N N . LEU A 1 183 ? -3.524 9.968 12.636 1.00 98.25 183 LEU A N 1
ATOM 1443 C CA . LEU A 1 183 ? -3.903 8.655 12.119 1.00 98.25 183 LEU A CA 1
ATOM 1444 C C . LEU A 1 183 ? -4.909 7.957 13.041 1.00 98.25 183 LEU A C 1
ATOM 1446 O O . LEU A 1 183 ? -5.919 7.451 12.564 1.00 98.25 183 LEU A O 1
ATOM 1450 N N . THR A 1 184 ? -4.686 7.966 14.355 1.00 97.94 184 THR A N 1
ATOM 1451 C CA . THR A 1 184 ? -5.635 7.367 15.302 1.00 97.94 184 THR A CA 1
ATOM 1452 C C . THR A 1 184 ? -7.012 8.036 15.304 1.00 97.94 184 THR A C 1
ATOM 1454 O O . THR A 1 184 ? -8.009 7.317 15.369 1.00 97.94 184 THR A O 1
ATOM 1457 N N . GLU A 1 185 ? -7.102 9.362 15.153 1.00 97.88 185 GLU A N 1
ATOM 1458 C CA . GLU A 1 185 ? -8.385 10.070 15.019 1.00 97.88 185 GLU A CA 1
ATOM 1459 C C . GLU A 1 185 ? -9.104 9.692 13.725 1.00 97.88 185 GLU A C 1
ATOM 1461 O O . GLU A 1 185 ? -10.291 9.358 13.742 1.00 97.88 185 GLU A O 1
ATOM 1466 N N . ILE A 1 186 ? -8.371 9.614 12.613 1.00 98.12 186 ILE A N 1
ATOM 1467 C CA . ILE A 1 186 ? -8.930 9.166 11.333 1.00 98.12 186 ILE A CA 1
ATOM 1468 C C . ILE A 1 186 ? -9.466 7.738 11.442 1.00 98.12 186 ILE A C 1
ATOM 1470 O O . ILE A 1 186 ? -10.573 7.461 10.983 1.00 98.12 186 ILE A O 1
ATOM 1474 N N . LEU A 1 187 ? -8.740 6.834 12.103 1.00 97.44 187 LEU A N 1
ATOM 1475 C CA . LEU A 1 187 ? -9.198 5.460 12.319 1.00 97.44 187 LEU A CA 1
ATOM 1476 C C . LEU A 1 187 ? -10.460 5.397 13.196 1.00 97.44 187 LEU A C 1
ATOM 1478 O O . LEU A 1 187 ? -11.328 4.561 12.934 1.00 97.44 187 LEU A O 1
ATOM 1482 N N . ARG A 1 188 ? -10.613 6.287 14.189 1.00 96.50 188 ARG A N 1
ATOM 1483 C CA . ARG A 1 188 ? -11.863 6.412 14.964 1.00 96.50 188 ARG A CA 1
ATOM 1484 C C . ARG A 1 188 ? -13.025 6.850 14.080 1.00 96.50 188 ARG A C 1
ATOM 1486 O O . ARG A 1 188 ? -14.085 6.230 14.148 1.00 96.50 188 ARG A O 1
ATOM 1493 N N . VAL A 1 189 ? -12.823 7.845 13.215 1.00 96.12 189 VAL A N 1
ATOM 1494 C CA . VAL A 1 189 ? -13.853 8.311 12.272 1.00 96.12 189 VAL A CA 1
ATOM 1495 C C . VAL A 1 189 ? -14.243 7.203 11.292 1.00 96.12 189 VAL A C 1
ATOM 1497 O O . VAL A 1 189 ? -15.425 6.889 11.166 1.00 96.12 189 VAL A O 1
ATOM 1500 N N . VAL A 1 190 ? -13.266 6.555 10.652 1.00 96.19 190 VAL A N 1
ATOM 1501 C CA . VAL A 1 190 ? -13.483 5.423 9.731 1.00 96.19 190 VAL A CA 1
ATOM 1502 C C . VAL A 1 190 ? -14.299 4.325 10.416 1.00 96.19 190 VAL A C 1
ATOM 1504 O O . VAL A 1 190 ? -15.285 3.832 9.865 1.00 96.19 190 VAL A O 1
ATOM 1507 N N . LYS A 1 191 ? -13.931 3.973 11.653 1.00 94.19 191 LYS A N 1
ATOM 1508 C CA . LYS A 1 191 ? -14.625 2.941 12.427 1.00 94.19 191 LYS A CA 1
ATOM 1509 C C . LYS A 1 191 ? -16.051 3.342 12.792 1.00 94.19 191 LYS A C 1
ATOM 1511 O O . LYS A 1 191 ? -16.940 2.493 12.709 1.00 94.19 191 LYS A O 1
ATOM 1516 N N . ALA A 1 192 ? -16.263 4.592 13.203 1.00 93.62 192 ALA A N 1
ATOM 1517 C CA . ALA A 1 192 ? -17.576 5.124 13.564 1.00 93.62 192 ALA A CA 1
ATOM 1518 C C . ALA A 1 192 ? -18.556 5.086 12.381 1.00 93.62 192 ALA A C 1
ATOM 1520 O O . ALA A 1 192 ? -19.749 4.885 12.580 1.00 93.62 192 ALA A O 1
ATOM 1521 N N . LYS A 1 193 ? -18.043 5.189 11.151 1.00 93.38 193 LYS A N 1
ATOM 1522 C CA . LYS A 1 193 ? -18.815 5.020 9.911 1.00 93.38 193 LYS A CA 1
ATOM 1523 C C . LYS A 1 193 ? -19.055 3.560 9.504 1.00 93.38 193 LYS A C 1
ATOM 1525 O O . LYS A 1 193 ? -19.668 3.297 8.477 1.00 93.38 193 LYS A O 1
ATOM 1530 N N . GLY A 1 194 ? -18.587 2.603 10.304 1.00 91.06 194 GLY A N 1
ATOM 1531 C CA . GLY A 1 194 ? -18.864 1.177 10.135 1.00 91.06 194 GLY A CA 1
ATOM 1532 C C . GLY A 1 194 ? -17.815 0.392 9.346 1.00 91.06 194 GLY A C 1
ATOM 1533 O O . GLY A 1 194 ? -17.857 -0.837 9.403 1.00 91.06 194 GLY A O 1
ATOM 1534 N N . ALA A 1 195 ? -16.855 1.051 8.693 1.00 93.12 195 ALA A N 1
ATOM 1535 C CA . ALA A 1 195 ? -15.864 0.385 7.850 1.00 93.12 195 ALA A CA 1
ATOM 1536 C C . ALA A 1 195 ? -15.018 -0.653 8.618 1.00 93.12 195 ALA A C 1
ATOM 1538 O O . ALA A 1 195 ? -14.781 -0.537 9.831 1.00 93.12 195 ALA A O 1
ATOM 1539 N N . ASP A 1 196 ? -14.557 -1.670 7.884 1.00 93.44 196 ASP A N 1
ATOM 1540 C CA . ASP A 1 196 ? -13.642 -2.703 8.376 1.00 93.44 196 ASP A CA 1
ATOM 1541 C C . ASP A 1 196 ? -12.184 -2.265 8.196 1.00 93.44 196 ASP A C 1
ATOM 1543 O O . ASP A 1 196 ? -11.769 -1.912 7.091 1.00 93.44 196 ASP A O 1
ATOM 1547 N N . ILE A 1 197 ? -11.396 -2.308 9.270 1.00 95.62 197 ILE A N 1
ATOM 1548 C CA . ILE A 1 197 ? -10.029 -1.783 9.293 1.00 95.62 197 ILE A CA 1
ATOM 1549 C C . ILE A 1 197 ? -9.027 -2.897 9.593 1.00 95.62 197 ILE A C 1
ATOM 1551 O O . ILE A 1 197 ? -9.107 -3.559 10.630 1.00 95.62 197 ILE A O 1
ATOM 1555 N N . ARG A 1 198 ? -8.025 -3.082 8.729 1.00 96.50 198 ARG A N 1
ATOM 1556 C CA . ARG A 1 198 ? -7.001 -4.128 8.897 1.00 96.50 198 ARG A CA 1
ATOM 1557 C C . ARG A 1 198 ? -5.608 -3.547 8.728 1.00 96.50 198 ARG A C 1
ATOM 1559 O O . ARG A 1 198 ? -5.304 -2.964 7.693 1.00 96.50 198 ARG A O 1
ATOM 1566 N N . ALA A 1 199 ? -4.756 -3.748 9.726 1.00 97.25 199 ALA A N 1
ATOM 1567 C CA . ALA A 1 199 ? -3.373 -3.288 9.707 1.00 97.25 199 ALA A CA 1
ATOM 1568 C C . ALA A 1 199 ? -2.408 -4.468 9.835 1.00 97.25 199 ALA A C 1
ATOM 1570 O O . ALA A 1 199 ? -2.525 -5.259 10.772 1.00 97.25 199 ALA A O 1
ATOM 1571 N N . LEU A 1 200 ? -1.450 -4.571 8.912 1.00 96.94 200 LEU A N 1
ATOM 1572 C CA . LEU A 1 200 ? -0.395 -5.585 8.934 1.00 96.94 200 LEU A CA 1
ATOM 1573 C C . LEU A 1 200 ? 0.987 -4.926 8.873 1.00 96.94 200 LEU A C 1
ATOM 1575 O O . LEU A 1 200 ? 1.463 -4.548 7.801 1.00 96.94 200 LEU A O 1
ATOM 1579 N N . ILE A 1 201 ? 1.648 -4.796 10.019 1.00 97.00 201 ILE A N 1
ATOM 1580 C CA . ILE A 1 201 ? 2.899 -4.037 10.148 1.00 97.00 201 ILE A CA 1
ATOM 1581 C C . ILE A 1 201 ? 4.066 -4.980 10.417 1.00 97.00 201 ILE A C 1
ATOM 1583 O O . ILE A 1 201 ? 3.922 -5.963 11.135 1.00 97.00 201 ILE A O 1
ATOM 1587 N N . TRP A 1 202 ? 5.236 -4.720 9.834 1.00 94.50 202 TRP A N 1
ATOM 1588 C CA . TRP A 1 202 ? 6.416 -5.533 10.130 1.00 94.50 202 TRP A CA 1
ATOM 1589 C C . TRP A 1 202 ? 6.800 -5.432 11.611 1.00 94.50 202 TRP A C 1
ATOM 1591 O O . TRP A 1 202 ? 6.953 -4.331 12.140 1.00 94.50 202 TRP A O 1
ATOM 1601 N N . ALA A 1 203 ? 6.990 -6.573 12.271 1.00 91.56 203 ALA A N 1
ATOM 1602 C CA . ALA A 1 203 ? 7.545 -6.598 13.616 1.00 91.56 203 ALA A CA 1
ATOM 1603 C C . ALA A 1 203 ? 9.062 -6.341 13.536 1.00 91.56 203 ALA A C 1
ATOM 1605 O O . ALA A 1 203 ? 9.799 -7.090 12.889 1.00 91.56 203 ALA A O 1
ATOM 1606 N N . ASN A 1 204 ? 9.520 -5.246 14.138 1.00 88.44 204 ASN A N 1
ATOM 1607 C CA . ASN A 1 204 ? 10.896 -4.767 14.053 1.00 88.44 204 ASN A CA 1
ATOM 1608 C C . ASN A 1 204 ? 11.309 -3.969 15.296 1.00 88.44 204 ASN A C 1
ATOM 1610 O O . ASN A 1 204 ? 10.542 -3.785 16.234 1.00 88.44 204 ASN A O 1
ATOM 1614 N N . THR A 1 205 ? 12.528 -3.438 15.296 1.00 86.88 205 THR A N 1
ATOM 1615 C CA . THR A 1 205 ? 13.085 -2.694 16.436 1.00 86.88 205 THR A CA 1
ATOM 1616 C C . THR A 1 205 ? 12.398 -1.353 16.730 1.00 86.88 205 THR A C 1
ATOM 1618 O O . THR A 1 205 ? 12.725 -0.716 17.723 1.00 86.88 205 THR A O 1
ATOM 1621 N N . GLU A 1 206 ? 11.460 -0.900 15.896 1.00 88.25 206 GLU A N 1
ATOM 1622 C CA . GLU A 1 206 ? 10.756 0.385 16.031 1.00 88.25 206 GLU A CA 1
ATOM 1623 C C . GLU A 1 206 ? 9.243 0.242 16.215 1.00 88.25 206 GLU A C 1
ATOM 1625 O O . GLU A 1 206 ? 8.489 1.204 16.075 1.00 88.25 206 GLU A O 1
ATOM 1630 N N . MET A 1 207 ? 8.794 -0.947 16.624 1.00 89.62 207 MET A N 1
ATOM 1631 C CA . MET A 1 207 ? 7.408 -1.204 17.029 1.00 89.62 207 MET A CA 1
ATOM 1632 C C . MET A 1 207 ? 6.928 -0.289 18.164 1.00 89.62 207 MET A C 1
ATOM 1634 O O . MET A 1 207 ? 5.728 -0.063 18.305 1.00 89.62 207 MET A O 1
ATOM 1638 N N . SER A 1 208 ? 7.842 0.269 18.966 1.00 90.81 208 SER A N 1
ATOM 1639 C CA . SER A 1 208 ? 7.504 1.217 20.033 1.00 90.81 208 SER A CA 1
ATOM 1640 C C . SER A 1 208 ? 6.725 2.433 19.521 1.00 90.81 208 SER A C 1
ATOM 1642 O O . SER A 1 208 ? 5.804 2.874 20.206 1.00 90.81 208 SER A O 1
ATOM 1644 N N . ALA A 1 209 ? 7.038 2.919 18.315 1.00 93.25 209 ALA A N 1
ATOM 1645 C CA . ALA A 1 209 ? 6.348 4.039 17.679 1.00 93.25 209 ALA A CA 1
ATOM 1646 C C . ALA A 1 209 ? 4.918 3.680 17.231 1.00 93.25 209 ALA A C 1
ATOM 1648 O O . ALA A 1 209 ? 4.033 4.533 17.230 1.00 93.25 209 ALA A O 1
ATOM 1649 N N . GLY A 1 210 ? 4.671 2.408 16.902 1.00 94.31 210 GLY A N 1
ATOM 1650 C CA . GLY A 1 210 ? 3.369 1.910 16.457 1.00 94.31 210 GLY A CA 1
ATOM 1651 C C . GLY A 1 210 ? 2.416 1.502 17.582 1.00 94.31 210 GLY A C 1
ATOM 1652 O O . GLY A 1 210 ? 1.258 1.189 17.303 1.00 94.31 210 GLY A O 1
ATOM 1653 N N . ARG A 1 211 ? 2.866 1.502 18.847 1.00 92.81 211 ARG A N 1
ATOM 1654 C CA . ARG A 1 211 ? 2.070 1.019 19.992 1.00 92.81 211 ARG A CA 1
ATOM 1655 C C . ARG A 1 211 ? 0.760 1.770 20.186 1.00 92.81 211 ARG A C 1
ATOM 1657 O O . ARG A 1 211 ? -0.235 1.140 20.519 1.00 92.81 211 ARG A O 1
ATOM 1664 N N . GLU A 1 212 ? 0.737 3.079 19.949 1.00 95.31 212 GLU A N 1
ATOM 1665 C CA . GLU A 1 212 ? -0.498 3.853 20.108 1.00 95.31 212 GLU A CA 1
ATOM 1666 C C . GLU A 1 212 ? -1.535 3.494 19.036 1.00 95.31 212 GLU A C 1
ATOM 1668 O O . GLU A 1 212 ? -2.699 3.264 19.355 1.00 95.31 212 GLU A O 1
ATOM 1673 N N . VAL A 1 213 ? -1.110 3.324 17.780 1.00 96.75 213 VAL A N 1
ATOM 1674 C CA . VAL A 1 213 ? -1.996 2.866 16.696 1.00 96.75 213 VAL A CA 1
ATOM 1675 C C . VAL A 1 213 ? -2.519 1.458 16.987 1.00 96.75 213 VAL A C 1
ATOM 1677 O O . VAL A 1 213 ? -3.718 1.205 16.858 1.00 96.75 213 VAL A O 1
ATOM 1680 N N . GLN A 1 214 ? -1.642 0.555 17.439 1.00 94.25 214 GLN A N 1
ATOM 1681 C CA . GLN A 1 214 ? -2.025 -0.796 17.849 1.00 94.25 214 GLN A CA 1
ATOM 1682 C C . GLN A 1 214 ? -3.058 -0.766 18.984 1.00 94.25 214 GLN A C 1
ATOM 1684 O O . GLN A 1 214 ? -4.089 -1.426 18.872 1.00 94.25 214 GLN A O 1
ATOM 1689 N N . ARG A 1 215 ? -2.805 0.008 20.047 1.00 93.38 215 ARG A N 1
ATOM 1690 C CA . ARG A 1 215 ? -3.701 0.162 21.200 1.00 93.38 215 ARG A CA 1
ATOM 1691 C C . ARG A 1 215 ? -5.054 0.719 20.773 1.00 93.38 215 ARG A C 1
ATOM 1693 O O . ARG A 1 215 ? -6.085 0.176 21.152 1.00 93.38 215 ARG A O 1
ATOM 1700 N N . VAL A 1 216 ? -5.081 1.765 19.947 1.00 94.56 216 VAL A N 1
ATOM 1701 C CA . VAL A 1 216 ? -6.346 2.323 19.455 1.00 94.56 216 VAL A CA 1
ATOM 1702 C C . VAL A 1 216 ? -7.123 1.272 18.667 1.00 94.56 216 VAL A C 1
ATOM 1704 O O . VAL A 1 216 ? -8.280 1.014 18.990 1.00 94.56 216 VAL A O 1
ATOM 1707 N N . MET A 1 217 ? -6.491 0.604 17.701 1.00 94.00 217 MET A N 1
ATOM 1708 C CA . MET A 1 217 ? -7.174 -0.382 16.861 1.00 94.00 217 MET A CA 1
ATOM 1709 C C . MET A 1 217 ? -7.630 -1.637 17.609 1.00 94.00 217 MET A C 1
ATOM 1711 O O . MET A 1 217 ? -8.694 -2.163 17.296 1.00 94.00 217 MET A O 1
ATOM 1715 N N . ASN A 1 218 ? -6.833 -2.137 18.556 1.00 91.88 218 ASN A N 1
ATOM 1716 C CA . ASN A 1 218 ? -7.100 -3.409 19.226 1.00 91.88 218 ASN A CA 1
ATOM 1717 C C . ASN A 1 218 ? -7.849 -3.261 20.556 1.00 91.88 218 ASN A C 1
ATOM 1719 O O . ASN A 1 218 ? -8.553 -4.201 20.933 1.00 91.88 218 ASN A O 1
ATOM 1723 N N . ASP A 1 219 ? -7.707 -2.125 21.251 1.00 89.50 219 ASP A N 1
ATOM 1724 C CA . ASP A 1 219 ? -8.229 -1.922 22.607 1.00 89.50 219 ASP A CA 1
ATOM 1725 C C . ASP A 1 219 ? -9.282 -0.828 22.743 1.00 89.50 219 ASP A C 1
ATOM 1727 O O . ASP A 1 219 ? -10.163 -0.968 23.590 1.00 89.50 219 ASP A O 1
ATOM 1731 N N . VAL A 1 220 ? -9.217 0.228 21.927 1.00 91.06 220 VAL A N 1
ATOM 1732 C CA . VAL A 1 220 ? -10.141 1.372 22.024 1.00 91.06 220 VAL A CA 1
ATOM 1733 C C . VAL A 1 220 ? -11.317 1.243 21.063 1.00 91.06 220 VAL A C 1
ATOM 1735 O O . VAL A 1 220 ? -12.457 1.492 21.452 1.00 91.06 220 VAL A O 1
ATOM 1738 N N . LEU A 1 221 ? -11.063 0.884 19.803 1.00 89.94 221 LEU A N 1
ATOM 1739 C CA . LEU A 1 221 ? -12.131 0.713 18.820 1.00 89.94 221 LEU A CA 1
ATOM 1740 C C . LEU A 1 221 ? -13.038 -0.471 19.213 1.00 89.94 221 LEU A C 1
ATOM 1742 O O . LEU A 1 221 ? -12.538 -1.453 19.770 1.00 89.94 221 LEU A O 1
ATOM 1746 N N . PRO A 1 222 ? -14.362 -0.407 18.936 1.00 72.00 222 PRO A N 1
ATOM 1747 C CA . PRO A 1 222 ? -15.306 -1.439 19.347 1.00 72.00 222 PRO A CA 1
ATOM 1748 C C . PRO A 1 222 ? -14.834 -2.838 18.961 1.00 72.00 222 PRO A C 1
ATOM 1750 O O . PRO A 1 222 ? -14.525 -3.098 17.794 1.00 72.00 222 PRO A O 1
ATOM 1753 N N . LYS A 1 223 ? -14.816 -3.729 19.956 1.00 62.00 223 LYS A N 1
ATOM 1754 C CA . LYS A 1 223 ? -14.423 -5.130 19.824 1.00 62.00 223 LYS A CA 1
ATOM 1755 C C . LYS A 1 223 ? -15.662 -6.006 19.574 1.00 62.00 223 LYS A C 1
ATOM 1757 O O . LYS A 1 223 ? -16.249 -6.489 20.538 1.00 62.00 223 LYS A O 1
ATOM 1762 N N . PRO A 1 224 ? -16.074 -6.308 18.331 1.00 53.28 224 PRO A N 1
ATOM 1763 C CA . PRO A 1 224 ? -16.609 -7.635 18.082 1.00 53.28 224 PRO A CA 1
ATOM 1764 C C . PRO A 1 224 ? -15.509 -8.655 18.383 1.00 53.28 224 PRO A C 1
ATOM 1766 O O . PRO A 1 224 ? -14.324 -8.354 18.245 1.00 53.28 224 PRO A O 1
ATOM 1769 N N . PHE A 1 225 ? -15.904 -9.847 18.804 1.00 51.34 225 PHE A N 1
ATOM 1770 C CA . PHE A 1 225 ? -15.034 -10.947 19.229 1.00 51.34 225 PHE A CA 1
ATOM 1771 C C . PHE A 1 225 ? -13.914 -11.298 18.209 1.00 51.34 225 PHE A C 1
ATOM 1773 O O . PHE A 1 225 ? -12.870 -11.815 18.594 1.00 51.34 225 PHE A O 1
ATOM 1780 N N . ASP A 1 226 ? -14.073 -10.912 16.937 1.00 53.66 226 ASP A N 1
ATOM 1781 C CA . ASP A 1 226 ? -13.098 -10.952 15.831 1.00 53.66 226 ASP A CA 1
ATOM 1782 C C . ASP A 1 226 ? -12.807 -9.579 15.159 1.00 53.66 226 ASP A C 1
ATOM 1784 O O . ASP A 1 226 ? -11.846 -9.446 14.398 1.00 53.66 226 ASP A O 1
ATOM 1788 N N . GLY A 1 227 ? -13.558 -8.536 15.526 1.00 61.94 227 GLY A N 1
ATOM 1789 C CA . GLY A 1 227 ? -13.277 -7.116 15.305 1.00 61.94 227 GLY A CA 1
ATOM 1790 C C . GLY A 1 227 ? -13.463 -6.619 13.871 1.00 61.94 227 GLY A C 1
ATOM 1791 O O . GLY A 1 227 ? -12.864 -7.158 12.950 1.00 61.94 227 GLY A O 1
ATOM 1792 N N . SER A 1 228 ? -14.183 -5.508 13.677 1.00 79.94 228 SER A N 1
ATOM 1793 C CA . SER A 1 228 ? -14.120 -4.698 12.437 1.00 79.94 228 SER A CA 1
ATOM 1794 C C . SER A 1 228 ? -12.953 -3.691 12.449 1.00 79.94 228 SER A C 1
ATOM 1796 O O . SER A 1 228 ? -12.895 -2.756 11.656 1.00 79.94 228 SER A O 1
ATOM 1798 N N . ALA A 1 229 ? -12.031 -3.851 13.401 1.00 91.75 229 ALA A N 1
ATOM 1799 C CA . ALA A 1 229 ? -10.711 -3.240 13.423 1.00 91.75 229 ALA A CA 1
ATOM 1800 C C . ALA A 1 229 ? -9.722 -4.244 14.022 1.00 91.75 229 ALA A C 1
ATOM 1802 O O . ALA A 1 229 ? -9.976 -4.807 15.088 1.00 91.75 229 ALA A O 1
ATOM 1803 N N . ARG A 1 230 ? -8.604 -4.496 13.337 1.00 93.62 230 ARG A N 1
ATOM 1804 C CA . ARG A 1 230 ? -7.558 -5.390 13.844 1.00 93.62 230 ARG A CA 1
ATOM 1805 C C . ARG A 1 230 ? -6.182 -4.978 13.343 1.00 93.62 230 ARG A C 1
ATOM 1807 O O . ARG A 1 230 ? -5.963 -4.853 12.138 1.00 93.62 230 ARG A O 1
ATOM 1814 N N . PHE A 1 231 ? -5.259 -4.813 14.285 1.00 94.88 231 PHE A N 1
ATOM 1815 C CA . PHE A 1 231 ? -3.847 -4.558 14.029 1.00 94.88 231 PHE A CA 1
ATOM 1816 C C . PHE A 1 231 ? -3.020 -5.785 14.391 1.00 94.88 231 PHE A C 1
ATOM 1818 O O . PHE A 1 231 ? -3.087 -6.256 15.530 1.00 94.88 231 PHE A O 1
ATOM 1825 N N . LEU A 1 232 ? -2.207 -6.249 13.444 1.00 94.38 232 LEU A N 1
ATOM 1826 C CA . LEU A 1 232 ? -1.276 -7.356 13.614 1.00 94.38 232 LEU A CA 1
ATOM 1827 C C . LEU A 1 232 ? 0.138 -6.918 13.246 1.00 94.38 232 LEU A C 1
ATOM 1829 O O . LEU A 1 232 ? 0.374 -6.327 12.188 1.00 94.38 232 LEU A O 1
ATOM 1833 N N . TYR A 1 233 ? 1.089 -7.283 14.093 1.00 94.94 233 TYR A N 1
ATOM 1834 C CA . TYR A 1 233 ? 2.486 -7.321 13.702 1.00 94.94 233 TYR A CA 1
ATOM 1835 C C . TYR A 1 233 ? 2.794 -8.639 12.983 1.00 94.94 233 TYR A C 1
ATOM 1837 O O . TYR A 1 233 ? 2.237 -9.679 13.313 1.00 94.94 233 TYR A O 1
ATOM 1845 N N . ASP A 1 234 ? 3.670 -8.614 11.989 1.00 92.69 234 ASP A N 1
ATOM 1846 C CA . ASP A 1 234 ? 4.035 -9.779 11.182 1.00 92.69 234 ASP A CA 1
ATOM 1847 C C . ASP A 1 234 ? 5.557 -9.854 11.070 1.00 92.69 234 ASP A C 1
ATOM 1849 O O . ASP A 1 234 ? 6.195 -8.871 10.702 1.00 92.69 234 ASP A O 1
ATOM 1853 N N . ASP A 1 235 ? 6.148 -11.005 11.363 1.00 89.94 235 ASP A N 1
ATOM 1854 C CA . ASP A 1 235 ? 7.580 -11.277 11.215 1.00 89.94 235 ASP A CA 1
ATOM 1855 C C . ASP A 1 235 ? 7.858 -12.529 10.377 1.00 89.94 235 ASP A C 1
ATOM 1857 O O . ASP A 1 235 ? 8.950 -13.101 10.447 1.00 89.94 235 ASP A O 1
ATOM 1861 N N . ARG A 1 236 ? 6.886 -12.946 9.554 1.00 89.94 236 ARG A N 1
ATOM 1862 C CA . ARG A 1 236 ? 6.986 -14.129 8.691 1.00 89.94 236 ARG A CA 1
ATOM 1863 C C . ARG A 1 236 ? 7.980 -13.959 7.536 1.00 89.94 236 ARG A C 1
ATOM 1865 O O . ARG A 1 236 ? 7.614 -13.959 6.365 1.00 89.94 236 ARG A O 1
ATOM 1872 N N . VAL A 1 237 ? 9.263 -13.802 7.847 1.00 85.81 237 VAL A N 1
ATOM 1873 C CA . VAL A 1 237 ? 10.363 -13.573 6.901 1.00 85.81 237 VAL A CA 1
ATOM 1874 C C . VAL A 1 237 ? 11.367 -14.731 6.930 1.00 85.81 237 VAL A C 1
ATOM 1876 O O . VAL A 1 237 ? 11.622 -15.311 7.982 1.00 85.81 237 VAL A O 1
ATOM 1879 N N . PRO A 1 238 ? 11.993 -15.094 5.795 1.00 75.50 238 PRO A N 1
ATOM 1880 C CA . PRO A 1 238 ? 12.822 -16.303 5.692 1.00 75.50 238 PRO A CA 1
ATOM 1881 C C . PRO A 1 238 ? 14.110 -16.283 6.525 1.00 75.50 238 PRO A C 1
ATOM 1883 O O . PRO A 1 238 ? 14.740 -17.325 6.673 1.00 75.50 238 PRO A O 1
ATOM 1886 N N . SER A 1 239 ? 14.524 -15.122 7.029 1.00 74.56 239 SER A N 1
ATOM 1887 C CA . SER A 1 239 ? 15.753 -14.947 7.802 1.00 74.56 239 SER A CA 1
ATOM 1888 C C . SER A 1 239 ? 15.709 -13.641 8.587 1.00 74.56 239 SER A C 1
ATOM 1890 O O . SER A 1 239 ? 15.003 -12.723 8.174 1.00 74.56 239 SER A O 1
ATOM 1892 N N . ILE A 1 240 ? 16.569 -13.506 9.597 1.00 70.31 240 ILE A N 1
ATOM 1893 C CA . ILE A 1 240 ? 16.748 -12.279 10.396 1.00 70.31 240 ILE A CA 1
ATOM 1894 C C . ILE A 1 240 ? 17.131 -11.032 9.577 1.00 70.31 240 ILE A C 1
ATOM 1896 O O . ILE A 1 240 ? 16.899 -9.915 10.017 1.00 70.31 240 ILE A O 1
ATOM 1900 N N . VAL A 1 241 ? 17.700 -11.207 8.377 1.00 76.94 241 VAL A N 1
ATOM 1901 C CA . VAL A 1 241 ? 18.025 -10.103 7.450 1.00 76.94 241 VAL A CA 1
ATOM 1902 C C . VAL A 1 241 ? 16.880 -9.765 6.486 1.00 76.94 241 VAL A C 1
ATOM 1904 O O . VAL A 1 241 ? 17.010 -8.878 5.647 1.00 76.94 241 VAL A O 1
ATOM 1907 N N . GLY A 1 242 ? 15.773 -10.507 6.555 1.00 82.25 242 GLY A N 1
ATOM 1908 C CA . GLY A 1 242 ? 14.578 -10.259 5.760 1.00 82.25 242 GLY A CA 1
ATOM 1909 C C . GLY A 1 242 ? 13.663 -9.243 6.434 1.00 82.25 242 GLY A C 1
ATOM 1910 O O . GLY A 1 242 ? 13.701 -9.061 7.647 1.00 82.25 242 GLY A O 1
ATOM 1911 N N . SER A 1 243 ? 12.805 -8.602 5.648 1.00 86.94 243 SER A N 1
ATOM 1912 C CA . SER A 1 243 ? 11.797 -7.684 6.170 1.00 86.94 243 SER A CA 1
ATOM 1913 C C . SER A 1 243 ? 10.532 -7.707 5.326 1.00 86.94 243 SER A C 1
ATOM 1915 O O . SER A 1 243 ? 10.545 -8.034 4.135 1.00 86.94 243 SER A O 1
ATOM 1917 N N . HIS A 1 244 ? 9.433 -7.300 5.951 1.00 90.25 244 HIS A N 1
ATOM 1918 C CA . HIS A 1 244 ? 8.213 -6.956 5.241 1.00 90.25 244 HIS A CA 1
ATOM 1919 C C . HIS A 1 244 ? 8.284 -5.502 4.810 1.00 90.25 244 HIS A C 1
ATOM 1921 O O . HIS A 1 244 ? 7.936 -4.603 5.566 1.00 90.25 244 HIS A O 1
ATOM 1927 N N . HIS A 1 245 ? 8.773 -5.270 3.594 1.00 93.25 245 HIS A N 1
ATOM 1928 C CA . HIS A 1 245 ? 9.063 -3.917 3.114 1.00 93.25 245 HIS A CA 1
ATOM 1929 C C . HIS A 1 245 ? 7.991 -3.329 2.180 1.00 93.25 245 HIS A C 1
ATOM 1931 O O . HIS A 1 245 ? 8.147 -2.215 1.680 1.00 93.25 245 HIS A O 1
ATOM 1937 N N . GLN A 1 246 ? 6.901 -4.061 1.935 1.00 92.00 246 GLN A N 1
ATOM 1938 C CA . GLN A 1 246 ? 5.771 -3.547 1.160 1.00 92.00 246 GLN A CA 1
ATOM 1939 C C . GLN A 1 246 ? 5.033 -2.459 1.950 1.00 92.00 246 GLN A C 1
ATOM 1941 O O . GLN A 1 246 ? 4.707 -2.673 3.118 1.00 92.00 246 GLN A O 1
ATOM 1946 N N . LYS A 1 247 ? 4.742 -1.328 1.300 1.00 97.56 247 LYS A N 1
ATOM 1947 C CA . LYS A 1 247 ? 3.805 -0.323 1.805 1.00 97.56 247 LYS A CA 1
ATOM 1948 C C . LYS A 1 247 ? 2.595 -0.275 0.896 1.00 97.56 247 LYS A C 1
ATOM 1950 O O . LYS A 1 247 ? 2.739 -0.104 -0.317 1.00 97.56 247 LYS A O 1
ATOM 1955 N N . MET A 1 248 ? 1.422 -0.457 1.480 1.00 97.69 248 MET A N 1
ATOM 1956 C CA . MET A 1 248 ? 0.166 -0.312 0.764 1.00 97.69 248 MET A CA 1
ATOM 1957 C C . MET A 1 248 ? -0.919 0.242 1.667 1.00 97.69 248 MET A C 1
ATOM 1959 O O . MET A 1 248 ? -0.970 -0.096 2.847 1.00 97.69 248 MET A O 1
ATOM 1963 N N . PHE A 1 249 ? -1.802 1.037 1.081 1.00 98.75 249 PHE A N 1
ATOM 1964 C CA . PHE A 1 249 ? -3.014 1.535 1.713 1.00 98.75 249 PHE A CA 1
ATOM 1965 C C . PHE A 1 249 ? -4.170 1.307 0.743 1.00 98.75 249 PHE A C 1
ATOM 1967 O O . PHE A 1 249 ? -4.081 1.681 -0.421 1.00 98.75 249 PHE A O 1
ATOM 1974 N N . ILE A 1 250 ? -5.219 0.627 1.172 1.00 98.75 250 ILE A N 1
ATOM 1975 C CA . ILE A 1 250 ? -6.311 0.154 0.325 1.00 98.75 250 ILE A CA 1
ATOM 1976 C C . ILE A 1 250 ? -7.600 0.692 0.919 1.00 98.75 250 ILE A C 1
ATOM 1978 O O . ILE A 1 250 ? -7.890 0.437 2.086 1.00 98.75 250 ILE A O 1
ATOM 1982 N N . VAL A 1 251 ? -8.375 1.395 0.100 1.00 98.19 251 VAL A N 1
ATOM 1983 C CA . VAL A 1 251 ? -9.689 1.912 0.475 1.00 98.19 251 VAL A CA 1
ATOM 1984 C C . VAL A 1 251 ? -10.718 1.376 -0.508 1.00 98.19 251 VAL A C 1
ATOM 1986 O O . VAL A 1 251 ? -10.700 1.727 -1.690 1.00 98.19 251 VAL A O 1
ATOM 1989 N N . LYS A 1 252 ? -11.609 0.512 -0.018 1.00 96.38 252 LYS A N 1
ATOM 1990 C CA . LYS A 1 252 ? -12.880 0.220 -0.685 1.00 96.38 252 LYS A CA 1
ATOM 1991 C C . LYS A 1 252 ? -13.931 1.127 -0.071 1.00 96.38 252 LYS A C 1
ATOM 1993 O O . LYS A 1 252 ? -14.131 1.072 1.140 1.00 96.38 252 LYS A O 1
ATOM 1998 N N . ARG A 1 253 ? -14.606 1.898 -0.911 1.00 93.00 253 ARG A N 1
ATOM 1999 C CA . ARG A 1 253 ? -15.758 2.715 -0.532 1.00 93.00 253 ARG A CA 1
ATOM 2000 C C . ARG A 1 253 ? -16.853 2.532 -1.570 1.00 93.00 253 ARG A C 1
ATOM 2002 O O . ARG A 1 253 ? -16.589 2.672 -2.769 1.00 93.00 253 ARG A O 1
ATOM 2009 N N . ASP A 1 254 ? -18.040 2.154 -1.122 1.00 88.69 254 ASP A N 1
ATOM 2010 C CA . ASP A 1 254 ? -19.148 1.749 -1.984 1.00 88.69 254 ASP A CA 1
ATOM 2011 C C . ASP A 1 254 ? -18.680 0.688 -3.010 1.00 88.69 254 ASP A C 1
ATOM 2013 O O . ASP A 1 254 ? -18.100 -0.345 -2.651 1.00 88.69 254 ASP A O 1
ATOM 2017 N N . HIS A 1 255 ? -18.866 0.982 -4.300 1.00 91.94 255 HIS A N 1
ATOM 2018 C CA . HIS A 1 255 ? -18.481 0.169 -5.456 1.00 91.94 255 HIS A CA 1
ATOM 2019 C C . HIS A 1 255 ? -17.087 0.493 -6.008 1.00 91.94 255 HIS A C 1
ATOM 2021 O O . HIS A 1 255 ? -16.728 0.052 -7.099 1.00 91.94 255 HIS A O 1
ATOM 2027 N N . GLN A 1 256 ? -16.298 1.311 -5.316 1.00 93.12 256 GLN A N 1
ATOM 2028 C CA . GLN A 1 256 ? -15.004 1.770 -5.802 1.00 93.12 256 GLN A CA 1
ATOM 2029 C C . GLN A 1 256 ? -13.872 1.257 -4.920 1.00 93.12 256 GLN A C 1
ATOM 2031 O O . GLN A 1 256 ? -13.983 1.182 -3.698 1.00 93.12 256 GLN A O 1
ATOM 2036 N N . LEU A 1 257 ? -12.749 0.936 -5.559 1.00 96.06 257 LEU A N 1
ATOM 2037 C CA . LEU A 1 257 ? -11.541 0.474 -4.892 1.00 96.06 257 LEU A CA 1
ATOM 2038 C C . LEU A 1 257 ? -10.345 1.281 -5.376 1.00 96.06 257 LEU A C 1
ATOM 2040 O O . LEU A 1 257 ? -10.047 1.294 -6.575 1.00 96.06 257 LEU A O 1
ATOM 2044 N N . THR A 1 258 ? -9.653 1.891 -4.420 1.00 97.12 258 THR A N 1
ATOM 2045 C CA . THR A 1 258 ? -8.378 2.568 -4.632 1.00 97.12 258 THR A CA 1
ATOM 2046 C C . THR A 1 258 ? -7.300 1.870 -3.813 1.00 97.12 258 THR A C 1
ATOM 2048 O O . THR A 1 258 ? -7.488 1.582 -2.630 1.00 97.12 258 THR A O 1
ATOM 2051 N N . ALA A 1 259 ? -6.159 1.591 -4.436 1.00 98.44 259 ALA A N 1
ATOM 2052 C CA . ALA A 1 259 ? -4.988 1.054 -3.758 1.00 98.44 259 ALA A CA 1
ATOM 2053 C C . ALA A 1 259 ? -3.779 1.957 -3.990 1.00 98.44 259 ALA A C 1
ATOM 2055 O O . ALA A 1 259 ? -3.418 2.251 -5.125 1.00 98.44 259 ALA A O 1
ATOM 2056 N N . TYR A 1 260 ? -3.129 2.355 -2.909 1.00 98.56 260 TYR A N 1
ATOM 2057 C CA . TYR A 1 260 ? -1.916 3.148 -2.909 1.00 98.56 260 TYR A CA 1
ATOM 2058 C C . TYR A 1 260 ? -0.723 2.241 -2.632 1.00 98.56 260 TYR A C 1
ATOM 2060 O O . TYR A 1 260 ? -0.717 1.566 -1.606 1.00 98.56 260 TYR A O 1
ATOM 2068 N N . ILE A 1 261 ? 0.289 2.229 -3.500 1.00 97.44 261 ILE A N 1
ATOM 2069 C CA . ILE A 1 261 ? 1.518 1.428 -3.338 1.00 97.44 261 ILE A CA 1
ATOM 2070 C C . ILE A 1 261 ? 2.770 2.244 -3.674 1.00 97.44 261 ILE A C 1
ATOM 2072 O O . ILE A 1 261 ? 2.730 3.105 -4.550 1.00 97.44 261 ILE A O 1
ATOM 2076 N N . GLY A 1 262 ? 3.888 1.982 -2.994 1.00 92.25 262 GLY A N 1
ATOM 2077 C CA . GLY A 1 262 ? 5.136 2.726 -3.204 1.00 92.25 262 GLY A CA 1
ATOM 2078 C C . GLY A 1 262 ? 6.078 2.693 -2.000 1.00 92.25 262 GLY A C 1
ATOM 2079 O O . GLY A 1 262 ? 6.130 1.690 -1.282 1.00 92.25 262 GLY A O 1
ATOM 2080 N N . GLY A 1 263 ? 6.870 3.756 -1.831 1.00 89.00 263 GLY A N 1
ATOM 2081 C CA . GLY A 1 263 ? 7.959 3.838 -0.850 1.00 89.00 263 GLY A CA 1
ATOM 2082 C C . GLY A 1 263 ? 7.592 4.461 0.501 1.00 89.00 263 GLY A C 1
ATOM 2083 O O . GLY A 1 263 ? 8.333 4.282 1.470 1.00 89.00 263 GLY A O 1
ATOM 2084 N N . VAL A 1 264 ? 6.418 5.085 0.620 1.00 92.81 264 VAL A N 1
ATOM 2085 C CA . VAL A 1 264 ? 6.055 5.894 1.793 1.00 92.81 264 VAL A CA 1
ATOM 2086 C C . VAL A 1 264 ? 5.380 5.053 2.886 1.00 92.81 264 VAL A C 1
ATOM 2088 O O . VAL A 1 264 ? 4.293 4.512 2.687 1.00 92.81 264 VAL A O 1
ATOM 2091 N N . ASP A 1 265 ? 6.004 4.959 4.066 1.00 95.69 265 ASP A N 1
ATOM 2092 C CA . ASP A 1 265 ? 5.360 4.458 5.296 1.00 95.69 265 ASP A CA 1
ATOM 2093 C C . ASP A 1 265 ? 4.528 5.565 5.980 1.00 95.69 265 ASP A C 1
ATOM 2095 O O . ASP A 1 265 ? 4.823 6.752 5.842 1.00 95.69 265 ASP A O 1
ATOM 2099 N N . LEU A 1 266 ? 3.542 5.188 6.800 1.00 97.06 266 LEU A N 1
ATOM 2100 C CA . LEU A 1 266 ? 2.845 6.115 7.705 1.00 97.06 266 LEU A CA 1
ATOM 2101 C C . LEU A 1 266 ? 3.698 6.348 8.962 1.00 97.06 266 LEU A C 1
ATOM 2103 O O . LEU A 1 266 ? 3.451 5.763 10.016 1.00 97.06 266 LEU A O 1
ATOM 2107 N N . PHE A 1 267 ? 4.768 7.133 8.821 1.00 95.56 267 PHE A N 1
ATOM 2108 C CA . PHE A 1 267 ? 5.784 7.314 9.861 1.00 95.56 267 PHE A CA 1
ATOM 2109 C C . PHE A 1 267 ? 6.181 8.780 10.075 1.00 95.56 267 PHE A C 1
ATOM 2111 O O . PHE A 1 267 ? 5.894 9.642 9.247 1.00 95.56 267 PHE A O 1
ATOM 2118 N N . LEU A 1 268 ? 6.835 9.033 11.212 1.00 94.12 268 LEU A N 1
ATOM 2119 C CA . LEU A 1 268 ? 6.992 10.340 11.866 1.00 94.12 268 LEU A CA 1
ATOM 2120 C C . LEU A 1 268 ? 7.588 11.461 10.994 1.00 94.12 268 LEU A C 1
ATOM 2122 O O . LEU A 1 268 ? 7.317 12.627 11.232 1.00 94.12 268 LEU A O 1
ATOM 2126 N N . ASP A 1 269 ? 8.394 11.135 9.990 1.00 91.50 269 ASP A N 1
ATOM 2127 C CA . ASP A 1 269 ? 9.174 12.079 9.180 1.00 91.50 269 ASP A CA 1
ATOM 2128 C C . ASP A 1 269 ? 8.882 11.974 7.676 1.00 91.50 269 ASP A C 1
ATOM 2130 O O . ASP A 1 269 ? 9.691 12.401 6.854 1.00 91.50 269 ASP A O 1
ATOM 2134 N N . ARG A 1 270 ? 7.757 11.356 7.300 1.00 93.50 270 ARG A N 1
ATOM 2135 C CA . ARG A 1 270 ? 7.449 11.049 5.894 1.00 93.50 270 ARG A CA 1
ATOM 2136 C C . ARG A 1 270 ? 6.653 12.130 5.179 1.00 93.50 270 ARG A C 1
ATOM 2138 O O . ARG A 1 270 ? 6.708 12.177 3.952 1.00 93.50 270 ARG A O 1
ATOM 2145 N N . TRP A 1 271 ? 5.930 12.984 5.901 1.00 96.12 271 TRP A N 1
ATOM 2146 C CA . TRP A 1 271 ? 5.198 14.094 5.293 1.00 96.12 271 TRP A CA 1
ATOM 2147 C C . TRP A 1 271 ? 6.167 15.211 4.896 1.00 96.12 271 TRP A C 1
ATOM 2149 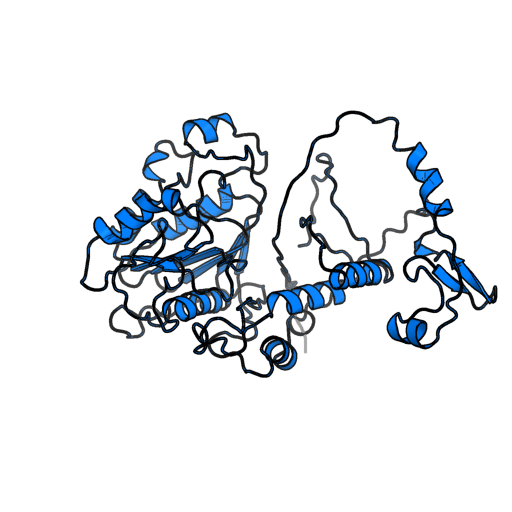O O . TRP A 1 271 ? 6.913 15.719 5.735 1.00 96.12 271 TRP A O 1
ATOM 2159 N N . ASP A 1 272 ? 6.161 15.584 3.616 1.00 94.50 272 ASP A N 1
ATOM 2160 C CA . ASP A 1 272 ? 6.974 16.676 3.085 1.00 94.50 272 ASP A CA 1
ATOM 2161 C C . ASP A 1 272 ? 6.368 17.291 1.813 1.00 94.50 272 ASP A C 1
ATOM 2163 O O . ASP A 1 272 ? 5.473 16.727 1.168 1.00 94.50 272 ASP A O 1
ATOM 2167 N N . THR A 1 273 ? 6.850 18.477 1.456 1.00 94.00 273 THR A N 1
ATOM 2168 C CA . THR A 1 273 ? 6.416 19.259 0.295 1.00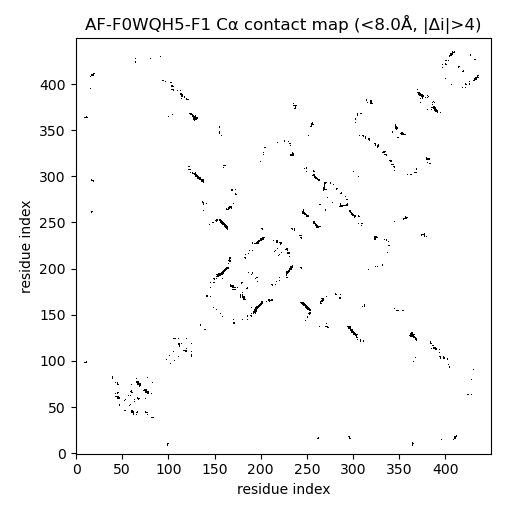 94.00 273 THR A CA 1
ATOM 2169 C C . THR A 1 273 ? 7.454 19.223 -0.816 1.00 94.00 273 THR A C 1
ATOM 2171 O O . THR A 1 273 ? 8.618 18.906 -0.592 1.00 94.00 273 THR A O 1
ATOM 2174 N N . MET A 1 274 ? 7.040 19.575 -2.035 1.00 92.62 274 MET A N 1
ATOM 2175 C CA . MET A 1 274 ? 7.927 19.606 -3.206 1.00 92.62 274 MET A CA 1
ATOM 2176 C C . MET A 1 274 ? 9.155 20.512 -3.010 1.00 92.62 274 MET A C 1
ATOM 2178 O O . MET A 1 274 ? 10.192 20.300 -3.630 1.00 92.62 274 MET A O 1
ATOM 2182 N N . THR A 1 275 ? 9.032 21.542 -2.174 1.00 91.94 275 THR A N 1
ATOM 2183 C CA . THR A 1 275 ? 10.072 22.542 -1.910 1.00 91.94 275 THR A CA 1
ATOM 2184 C C . THR A 1 275 ? 10.957 22.204 -0.711 1.00 91.94 275 THR A C 1
ATOM 2186 O O . THR A 1 275 ? 11.969 22.876 -0.520 1.00 91.94 275 THR A O 1
ATOM 2189 N N . HIS A 1 276 ? 10.602 21.199 0.102 1.00 90.69 276 HIS A N 1
ATOM 2190 C CA . HIS A 1 276 ? 11.344 20.772 1.302 1.00 90.69 276 HIS A CA 1
ATOM 2191 C C . HIS A 1 276 ? 11.652 21.895 2.313 1.00 90.69 276 HIS A C 1
ATOM 2193 O O . HIS A 1 276 ? 12.585 21.797 3.112 1.00 90.69 276 HIS A O 1
ATOM 2199 N N . ASN A 1 277 ? 10.885 22.986 2.285 1.00 92.50 277 ASN A N 1
ATOM 2200 C CA . ASN A 1 277 ? 11.131 24.200 3.070 1.00 92.50 277 ASN A CA 1
ATOM 2201 C C . ASN A 1 277 ? 10.161 24.371 4.254 1.00 92.50 277 ASN A C 1
ATOM 2203 O O . ASN A 1 277 ? 10.245 25.359 4.976 1.00 92.50 277 ASN A O 1
ATOM 2207 N N . GLU A 1 278 ? 9.299 23.387 4.515 1.00 92.44 278 GLU A N 1
ATOM 2208 C CA . GLU A 1 278 ? 8.296 23.422 5.589 1.00 92.44 278 GLU A CA 1
ATOM 2209 C C . GLU A 1 278 ? 8.848 22.898 6.926 1.00 92.44 278 GLU A C 1
ATOM 2211 O O . GLU A 1 278 ? 8.248 22.052 7.590 1.00 92.44 278 GLU A O 1
ATOM 2216 N N . GLN A 1 279 ? 10.049 23.329 7.324 1.00 91.62 279 GLN A N 1
ATOM 2217 C CA . GLN A 1 279 ? 10.673 22.856 8.569 1.00 91.62 279 GLN A CA 1
ATOM 2218 C C . GLN A 1 279 ? 9.879 23.287 9.808 1.00 91.62 279 GLN A C 1
ATOM 2220 O O . GLN A 1 279 ? 9.578 22.450 10.655 1.00 91.62 279 GLN A O 1
ATOM 2225 N N . SER A 1 280 ? 9.499 24.568 9.887 1.00 93.12 280 SER A N 1
ATOM 2226 C CA . SER A 1 280 ? 8.758 25.113 11.034 1.00 93.12 280 SER A CA 1
ATOM 2227 C C . SER A 1 280 ? 7.401 24.435 11.217 1.00 93.12 280 SER A C 1
ATOM 2229 O O . SER A 1 280 ? 7.018 24.146 12.346 1.00 93.12 280 SER A O 1
ATOM 2231 N N . LEU A 1 281 ? 6.691 24.163 10.117 1.00 94.00 281 LEU A N 1
ATOM 2232 C CA . LEU A 1 281 ? 5.389 23.497 10.139 1.00 94.00 281 LEU A CA 1
ATOM 2233 C C . LEU A 1 281 ? 5.506 22.046 10.615 1.00 94.00 281 LEU A C 1
ATOM 2235 O O . LEU A 1 281 ? 4.713 21.568 11.420 1.00 94.00 281 LEU A O 1
ATOM 2239 N N . ARG A 1 282 ? 6.523 21.333 10.127 1.00 93.50 282 ARG A N 1
ATOM 2240 C CA . ARG A 1 282 ? 6.773 19.954 10.543 1.00 93.50 282 ARG A CA 1
ATOM 2241 C C . ARG A 1 282 ? 7.173 19.861 12.007 1.00 93.50 282 ARG A C 1
ATOM 2243 O O . ARG A 1 282 ? 6.693 18.974 12.703 1.00 93.50 282 ARG A O 1
ATOM 2250 N N . ASP A 1 283 ? 8.001 20.783 12.492 1.00 92.25 283 ASP A N 1
ATOM 2251 C CA . ASP A 1 283 ? 8.376 20.809 13.904 1.00 92.25 283 ASP A CA 1
ATOM 2252 C C . ASP A 1 283 ? 7.165 21.110 14.805 1.00 92.25 283 ASP A C 1
ATOM 2254 O O . ASP A 1 283 ? 6.982 20.408 15.799 1.00 92.25 283 ASP A O 1
ATOM 2258 N N . SER A 1 284 ? 6.299 22.070 14.443 1.00 92.81 284 SER A N 1
ATOM 2259 C CA . SER A 1 284 ? 5.101 22.396 15.237 1.00 92.81 284 SER A CA 1
ATOM 2260 C C . SER A 1 284 ? 4.051 21.279 15.245 1.00 92.81 284 SER A C 1
ATOM 2262 O O . SER A 1 284 ? 3.412 21.056 16.271 1.00 92.81 284 SER A O 1
ATOM 2264 N N . ALA A 1 285 ? 3.905 20.543 14.141 1.00 92.50 285 ALA A N 1
ATOM 2265 C CA . ALA A 1 285 ? 2.983 19.411 14.028 1.00 92.50 285 ALA A CA 1
ATOM 2266 C C . ALA A 1 285 ? 3.571 18.074 14.526 1.00 92.50 285 ALA A C 1
ATOM 2268 O O . ALA A 1 285 ? 2.898 17.043 14.479 1.00 92.50 285 ALA A O 1
ATOM 2269 N N . GLY A 1 286 ? 4.827 18.055 14.986 1.00 90.62 286 GLY A N 1
ATOM 2270 C CA . GLY A 1 286 ? 5.495 16.828 15.431 1.00 90.62 286 GLY A CA 1
ATOM 2271 C C . GLY A 1 286 ? 5.838 15.850 14.299 1.00 90.62 286 GLY A C 1
ATOM 2272 O O . GLY A 1 286 ? 6.048 14.666 14.555 1.00 90.62 286 GLY A O 1
ATOM 2273 N N . VAL A 1 287 ? 5.915 16.328 13.054 1.00 91.06 287 VAL A N 1
ATOM 2274 C CA . VAL A 1 287 ? 6.420 15.573 11.899 1.00 91.06 287 VAL A CA 1
ATOM 2275 C C . VAL A 1 287 ? 7.947 15.622 11.916 1.00 91.06 287 VAL A C 1
ATOM 2277 O O . VAL A 1 287 ? 8.597 16.341 11.154 1.00 91.06 287 VAL A O 1
ATOM 2280 N N . ASN A 1 288 ? 8.552 14.907 12.857 1.00 83.81 288 ASN A N 1
ATOM 2281 C CA . ASN A 1 288 ? 9.995 14.895 13.018 1.00 83.81 288 ASN A CA 1
ATOM 2282 C C . ASN A 1 288 ? 10.525 13.506 13.385 1.00 83.81 288 ASN A C 1
ATOM 2284 O O . ASN A 1 288 ? 9.924 12.735 14.123 1.00 83.81 288 ASN A O 1
ATOM 2288 N N . ALA A 1 289 ? 11.695 13.191 12.838 1.00 83.88 289 ALA A N 1
ATOM 2289 C CA . ALA A 1 289 ? 12.531 12.086 13.279 1.00 83.88 289 ALA A CA 1
ATOM 2290 C C . ALA A 1 289 ? 13.981 12.429 12.910 1.00 83.88 289 ALA A C 1
ATOM 2292 O O . ALA A 1 289 ? 14.435 13.556 13.111 1.00 83.88 289 ALA A O 1
ATOM 2293 N N . LYS A 1 290 ? 14.716 11.474 12.335 1.00 81.62 290 LYS A N 1
ATOM 2294 C CA . LYS A 1 290 ? 16.122 11.649 11.968 1.00 81.62 290 LYS A CA 1
ATOM 2295 C C . LYS A 1 290 ? 16.333 12.649 10.828 1.00 81.62 290 LYS A C 1
ATOM 2297 O O . LYS A 1 290 ? 17.354 13.334 10.812 1.00 81.62 290 LYS A O 1
ATOM 2302 N N . TYR A 1 291 ? 15.418 12.706 9.862 1.00 79.50 291 TYR A N 1
ATOM 2303 C CA . TYR A 1 291 ? 15.604 13.487 8.642 1.00 79.50 291 TYR A CA 1
ATOM 2304 C C . TYR A 1 291 ? 14.705 14.718 8.613 1.00 79.50 291 TYR A C 1
ATOM 2306 O O . TYR A 1 291 ? 13.543 14.685 9.007 1.00 79.50 291 TYR A O 1
ATOM 2314 N N . LYS A 1 292 ? 15.278 15.819 8.124 1.00 78.88 292 LYS A N 1
ATOM 2315 C CA . LYS A 1 292 ? 14.623 17.121 7.982 1.00 78.88 292 LYS A CA 1
ATOM 2316 C C . LYS A 1 292 ? 14.067 17.351 6.576 1.00 78.88 292 LYS A C 1
ATOM 2318 O O . LYS A 1 292 ? 13.694 18.463 6.258 1.00 78.88 292 LYS A O 1
ATOM 2323 N N . GLY A 1 293 ? 13.915 16.311 5.769 1.00 84.25 293 GLY A N 1
ATOM 2324 C CA . GLY A 1 293 ? 13.191 16.330 4.499 1.00 84.25 293 GLY A CA 1
ATOM 2325 C C . GLY A 1 293 ? 13.055 14.907 3.965 1.00 84.25 293 GLY A C 1
ATOM 2326 O O . GLY A 1 293 ? 13.856 14.040 4.333 1.00 84.25 293 GLY A O 1
ATOM 2327 N N . TRP A 1 294 ? 12.044 14.656 3.141 1.00 88.44 294 TRP A N 1
ATOM 2328 C CA . TRP A 1 294 ? 11.741 13.344 2.588 1.00 88.44 294 TRP A CA 1
ATOM 2329 C C . TRP A 1 294 ? 11.350 13.441 1.113 1.00 88.44 294 TRP A C 1
ATOM 2331 O O . TRP A 1 294 ? 10.396 14.121 0.750 1.00 88.44 294 TRP A O 1
ATOM 2341 N N . VAL A 1 295 ? 12.084 12.721 0.264 1.00 88.62 295 VAL A N 1
ATOM 2342 C CA . VAL A 1 295 ? 11.766 12.546 -1.158 1.00 88.62 295 VAL A CA 1
ATOM 2343 C C . VAL A 1 295 ? 11.420 11.089 -1.368 1.00 88.62 295 VAL A C 1
ATOM 2345 O O . VAL A 1 295 ? 12.243 10.207 -1.118 1.00 88.62 295 VAL A O 1
ATOM 2348 N N . ASP A 1 296 ? 10.205 10.840 -1.827 1.00 88.38 296 ASP A N 1
ATOM 2349 C CA . ASP A 1 296 ? 9.708 9.498 -2.079 1.00 88.38 296 ASP A CA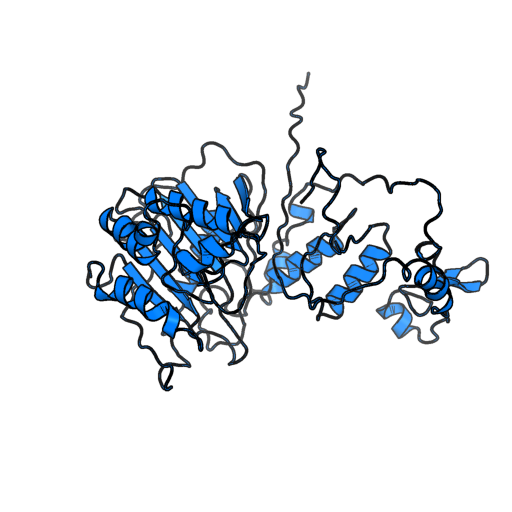 1
ATOM 2350 C C . ASP A 1 296 ? 8.491 9.569 -3.001 1.00 88.38 296 ASP A C 1
ATOM 2352 O O . ASP A 1 296 ? 7.973 10.653 -3.273 1.00 88.38 296 ASP A O 1
ATOM 2356 N N . ALA A 1 297 ? 8.038 8.418 -3.485 1.00 85.31 297 ALA A N 1
ATOM 2357 C CA . ALA A 1 297 ? 6.907 8.347 -4.388 1.00 85.31 297 ALA A CA 1
ATOM 2358 C C . ALA A 1 297 ? 5.927 7.232 -4.022 1.00 85.31 297 ALA A C 1
ATOM 2360 O O . ALA A 1 297 ? 6.302 6.131 -3.607 1.00 85.31 297 ALA A O 1
ATOM 2361 N N . GLN A 1 298 ? 4.654 7.524 -4.267 1.00 90.06 298 GLN A N 1
ATOM 2362 C CA . GLN A 1 298 ? 3.553 6.576 -4.198 1.00 90.06 298 GLN A CA 1
ATOM 2363 C C . GLN A 1 298 ? 2.758 6.612 -5.504 1.00 90.06 298 GLN A C 1
ATOM 2365 O O . GLN A 1 298 ? 2.749 7.606 -6.226 1.00 90.06 298 GLN A O 1
ATOM 2370 N N . VAL A 1 299 ? 2.044 5.536 -5.800 1.00 95.12 299 VAL A N 1
ATOM 2371 C CA . VAL A 1 299 ? 1.072 5.469 -6.887 1.00 95.12 299 VAL A CA 1
ATOM 2372 C C . VAL A 1 299 ? -0.286 5.098 -6.311 1.00 95.12 299 VAL A C 1
ATOM 2374 O O . VAL A 1 299 ? -0.387 4.106 -5.596 1.00 95.12 299 VAL A O 1
ATOM 2377 N N . GLY A 1 300 ? -1.316 5.878 -6.633 1.00 96.94 300 GLY A N 1
ATOM 2378 C CA . GLY A 1 300 ? -2.719 5.531 -6.432 1.00 96.94 300 GLY A CA 1
ATOM 2379 C C . GLY A 1 300 ? -3.274 4.836 -7.669 1.00 96.94 300 GLY A C 1
ATOM 2380 O O . GLY A 1 300 ? -3.138 5.332 -8.787 1.00 96.94 300 GLY A O 1
ATOM 2381 N N . ILE A 1 301 ? -3.885 3.676 -7.464 1.00 97.50 301 ILE A N 1
ATOM 2382 C CA . ILE A 1 301 ? -4.448 2.823 -8.504 1.00 97.50 301 ILE A CA 1
ATOM 2383 C C . ILE A 1 301 ? -5.952 2.755 -8.291 1.00 97.50 301 ILE A C 1
ATOM 2385 O O . ILE A 1 301 ? -6.402 2.240 -7.269 1.00 97.50 301 ILE A O 1
ATOM 2389 N N . HIS A 1 302 ? -6.715 3.216 -9.277 1.00 95.12 302 HIS A N 1
ATOM 2390 C CA . HIS A 1 302 ? -8.158 3.028 -9.354 1.00 95.12 302 HIS A CA 1
ATOM 2391 C C . HIS A 1 302 ? -8.484 2.180 -10.586 1.00 95.12 302 HIS A C 1
ATOM 2393 O O . HIS A 1 302 ? -8.228 2.591 -11.717 1.00 95.12 302 HIS A O 1
ATOM 2399 N N . GLY A 1 303 ? -9.012 0.976 -10.382 1.00 92.06 303 GLY A N 1
ATOM 2400 C CA . GLY A 1 303 ? -9.272 0.028 -11.468 1.00 92.06 303 GLY A CA 1
ATOM 2401 C C . GLY A 1 303 ? -9.010 -1.424 -11.069 1.00 92.06 303 GLY A C 1
ATOM 2402 O O . GLY A 1 303 ? -8.709 -1.700 -9.902 1.00 92.06 303 GLY A O 1
ATOM 2403 N N . PRO A 1 304 ? -9.079 -2.365 -12.027 1.00 94.56 304 PRO A N 1
ATOM 2404 C CA . PRO A 1 304 ? -8.931 -3.793 -11.749 1.00 94.56 304 PRO A CA 1
ATOM 2405 C C . PRO A 1 304 ? -7.610 -4.179 -11.060 1.00 94.56 304 PRO A C 1
ATOM 2407 O O . PRO A 1 304 ? -7.590 -5.120 -10.268 1.00 94.56 304 PRO A O 1
ATOM 2410 N N . ALA A 1 305 ? -6.514 -3.446 -11.287 1.00 96.81 305 ALA A N 1
ATOM 2411 C CA . ALA A 1 305 ? -5.238 -3.702 -10.617 1.00 96.81 305 ALA A CA 1
ATOM 2412 C C . ALA A 1 305 ? -5.263 -3.391 -9.111 1.00 96.81 305 ALA A C 1
ATOM 2414 O O . ALA A 1 305 ? -4.497 -3.989 -8.356 1.00 96.81 305 ALA A O 1
ATOM 2415 N N . ALA A 1 306 ? -6.157 -2.513 -8.643 1.00 97.50 306 ALA A N 1
ATOM 2416 C CA . ALA A 1 306 ? -6.318 -2.251 -7.213 1.00 97.50 306 ALA A CA 1
ATOM 2417 C C . ALA A 1 306 ? -6.815 -3.503 -6.467 1.00 97.50 306 ALA A C 1
ATOM 2419 O O . ALA A 1 306 ? -6.394 -3.770 -5.340 1.00 97.50 306 ALA A O 1
ATOM 2420 N N . LYS A 1 307 ? -7.639 -4.329 -7.130 1.00 97.00 307 LYS A N 1
ATOM 2421 C CA . LYS A 1 307 ? -8.096 -5.622 -6.602 1.00 97.00 307 LYS A CA 1
ATOM 2422 C C . LYS A 1 307 ? -6.942 -6.604 -6.425 1.00 97.00 307 LYS A C 1
ATOM 2424 O O . LYS A 1 307 ? -6.892 -7.298 -5.417 1.00 97.00 307 LYS A O 1
ATOM 2429 N N . ASP A 1 308 ? -5.979 -6.624 -7.344 1.00 97.88 308 ASP A N 1
ATOM 2430 C CA . ASP A 1 308 ? -4.784 -7.466 -7.214 1.00 97.88 308 ASP A CA 1
ATOM 2431 C C . ASP A 1 308 ? -3.894 -7.029 -6.034 1.00 97.88 308 ASP A C 1
ATOM 2433 O O . ASP A 1 308 ? -3.324 -7.880 -5.344 1.00 97.88 308 ASP A O 1
ATOM 2437 N N . VAL A 1 309 ? -3.808 -5.721 -5.750 1.00 98.62 309 VAL A N 1
ATOM 2438 C CA . VAL A 1 309 ? -3.134 -5.208 -4.541 1.00 98.62 309 VAL A CA 1
ATOM 2439 C C . VAL A 1 309 ? -3.875 -5.651 -3.276 1.00 98.62 309 VAL A C 1
ATOM 2441 O O . VAL A 1 309 ? -3.245 -6.167 -2.350 1.00 98.62 309 VAL A O 1
ATOM 2444 N N . ALA A 1 310 ? -5.206 -5.531 -3.250 1.00 98.31 310 ALA A N 1
ATOM 2445 C CA . ALA A 1 310 ? -6.026 -6.006 -2.136 1.00 98.31 310 ALA A CA 1
ATOM 2446 C C . ALA A 1 310 ? -5.887 -7.523 -1.920 1.00 98.31 310 ALA A C 1
ATOM 2448 O O . ALA A 1 310 ? -5.677 -7.973 -0.796 1.00 98.31 310 ALA A O 1
ATOM 2449 N N . ASN A 1 311 ? -5.895 -8.314 -2.994 1.00 97.62 311 ASN A N 1
ATOM 2450 C CA . ASN A 1 311 ? -5.685 -9.759 -2.931 1.00 97.62 311 ASN A CA 1
ATOM 2451 C C . ASN A 1 311 ? -4.290 -10.112 -2.400 1.00 97.62 311 ASN A C 1
ATOM 2453 O O . ASN A 1 311 ? -4.143 -11.102 -1.687 1.00 97.62 311 ASN A O 1
ATOM 2457 N N . ASN A 1 312 ? -3.262 -9.310 -2.696 1.00 97.69 312 ASN A N 1
ATOM 2458 C CA . ASN A 1 312 ? -1.939 -9.496 -2.104 1.00 97.69 312 ASN A CA 1
ATOM 2459 C C . ASN A 1 312 ? -1.936 -9.252 -0.585 1.00 97.69 312 ASN A C 1
ATOM 2461 O O . ASN A 1 312 ? -1.309 -10.018 0.149 1.00 97.69 312 ASN A O 1
ATOM 2465 N N . PHE A 1 313 ? -2.644 -8.220 -0.112 1.00 97.94 313 PHE A N 1
ATOM 2466 C CA . PHE A 1 313 ? -2.838 -7.976 1.319 1.00 97.94 313 PHE A CA 1
ATOM 2467 C C . PHE A 1 313 ? -3.578 -9.144 1.984 1.00 97.94 313 PHE A C 1
ATOM 2469 O O . PHE A 1 313 ? -3.064 -9.735 2.932 1.00 97.94 313 PHE A O 1
ATOM 2476 N N . ILE A 1 314 ? -4.738 -9.525 1.439 1.00 96.94 314 ILE A N 1
ATOM 2477 C CA . ILE A 1 314 ? -5.605 -10.590 1.965 1.00 96.94 314 ILE A CA 1
ATOM 2478 C C . ILE A 1 314 ? -4.872 -11.934 1.992 1.00 96.94 314 ILE A C 1
ATOM 2480 O O . ILE A 1 314 ? -4.915 -12.637 2.997 1.00 96.94 314 ILE A O 1
ATOM 2484 N N . ALA A 1 315 ? -4.135 -12.282 0.933 1.00 95.75 315 ALA A N 1
ATOM 2485 C CA . ALA A 1 315 ? -3.359 -13.520 0.890 1.00 95.75 315 ALA A CA 1
ATOM 2486 C C . ALA A 1 315 ? -2.313 -13.584 2.012 1.00 95.75 315 ALA A C 1
ATOM 2488 O O . ALA A 1 315 ? -2.093 -14.646 2.592 1.00 95.75 315 ALA A O 1
ATOM 2489 N N . ARG A 1 316 ? -1.684 -12.448 2.339 1.00 94.88 316 ARG A N 1
ATOM 2490 C CA . ARG A 1 316 ? -0.709 -12.367 3.428 1.00 94.88 316 ARG A CA 1
ATOM 2491 C C . ARG A 1 316 ? -1.372 -12.324 4.805 1.00 94.88 316 ARG A C 1
ATOM 2493 O O . ARG A 1 316 ? -0.825 -12.904 5.736 1.00 94.88 316 ARG A O 1
ATOM 2500 N N . TRP A 1 317 ? -2.529 -11.686 4.950 1.00 95.19 317 TRP A N 1
ATOM 2501 C CA . TRP A 1 317 ? -3.328 -11.772 6.174 1.00 95.19 317 TRP A CA 1
ATOM 2502 C C . TRP A 1 317 ? -3.704 -13.229 6.469 1.00 95.19 317 TRP A C 1
ATOM 2504 O O . TRP A 1 317 ? -3.386 -13.745 7.532 1.00 95.19 317 TRP A O 1
ATOM 2514 N N . ASN A 1 318 ? -4.248 -13.923 5.467 1.00 94.50 318 ASN A N 1
ATOM 2515 C CA . ASN A 1 318 ? -4.705 -15.314 5.542 1.00 94.50 318 ASN A CA 1
ATOM 2516 C C . ASN A 1 318 ? -3.571 -16.352 5.476 1.00 94.50 318 ASN A C 1
ATOM 2518 O O . ASN A 1 318 ? -3.838 -17.551 5.367 1.00 94.50 318 ASN A O 1
ATOM 2522 N N . ALA A 1 319 ? -2.307 -15.923 5.458 1.00 92.69 319 ALA A N 1
ATOM 2523 C CA . ALA A 1 319 ? -1.179 -16.842 5.432 1.00 92.69 319 ALA A CA 1
ATOM 2524 C C . ALA A 1 319 ? -1.193 -17.730 6.692 1.00 92.69 319 ALA A C 1
ATOM 2526 O O . ALA A 1 319 ? -1.378 -17.204 7.791 1.00 92.69 319 ALA A O 1
ATOM 2527 N N . PRO A 1 320 ? -0.999 -19.055 6.559 1.00 88.56 320 PRO A N 1
ATOM 2528 C CA . PRO A 1 320 ? -1.056 -19.970 7.690 1.00 88.56 320 PRO A CA 1
ATOM 2529 C C . PRO A 1 320 ? 0.035 -19.687 8.730 1.00 88.56 320 PRO A C 1
ATOM 2531 O O . PRO A 1 320 ? 1.138 -19.234 8.406 1.00 88.56 320 PRO A O 1
ATOM 2534 N N . GLY A 1 321 ? -0.268 -20.051 9.975 1.00 86.44 321 GLY A N 1
ATOM 2535 C CA . GLY A 1 321 ? 0.605 -19.853 11.128 1.00 86.44 321 GLY A CA 1
ATOM 2536 C C . GLY A 1 321 ? 0.513 -18.443 11.710 1.00 86.44 321 GLY A C 1
ATOM 2537 O O . GLY A 1 321 ? 0.108 -17.493 11.040 1.00 86.44 321 GLY A O 1
ATOM 2538 N N . GLU A 1 322 ? 0.922 -18.317 12.970 1.00 86.94 322 GLU A N 1
ATOM 2539 C CA . GLU A 1 322 ? 0.885 -17.039 13.679 1.00 86.94 322 GLU A CA 1
ATOM 2540 C C . GLU A 1 322 ? 1.731 -15.977 12.953 1.00 86.94 322 GLU A C 1
ATOM 2542 O O . GLU A 1 322 ? 2.837 -16.294 12.496 1.00 86.94 322 GLU A O 1
ATOM 2547 N N . PRO A 1 323 ? 1.247 -14.725 12.822 1.00 89.38 323 PRO A N 1
ATOM 2548 C CA 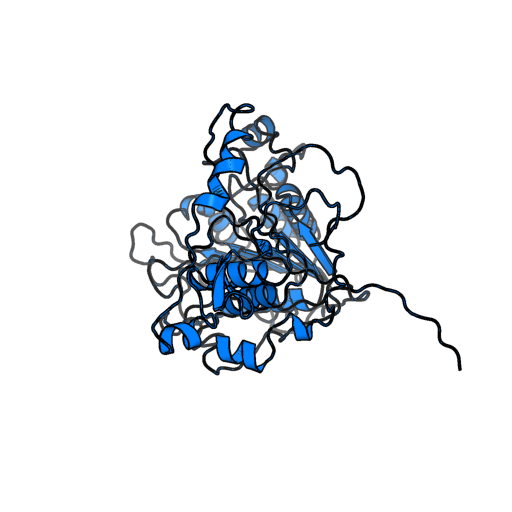. PRO A 1 323 ? 2.009 -13.658 12.180 1.00 89.38 323 PRO A CA 1
ATOM 2549 C C . PRO A 1 323 ? 3.304 -13.292 12.911 1.00 89.38 323 PRO A C 1
ATOM 2551 O O . PRO A 1 323 ? 4.261 -12.907 12.248 1.00 89.38 323 PRO A O 1
ATOM 2554 N N . ILE A 1 324 ? 3.361 -13.445 14.240 1.00 87.06 324 ILE A N 1
ATOM 2555 C CA . ILE A 1 324 ? 4.607 -13.354 15.011 1.00 87.06 324 ILE A CA 1
ATOM 2556 C C . ILE A 1 324 ? 5.080 -14.766 15.365 1.00 87.06 324 ILE A C 1
ATOM 2558 O O . ILE A 1 324 ? 4.431 -15.487 16.120 1.00 87.06 324 ILE A O 1
ATOM 2562 N N . GLN A 1 325 ? 6.248 -15.140 14.848 1.00 79.12 325 GLN A N 1
ATOM 2563 C CA . GLN A 1 325 ? 6.904 -16.429 15.069 1.00 79.12 325 GLN A CA 1
ATOM 2564 C C . GLN A 1 325 ? 8.312 -16.282 15.643 1.00 79.12 325 GLN A C 1
ATOM 2566 O O . GLN A 1 325 ? 8.742 -17.139 16.411 1.00 79.12 325 GLN A O 1
ATOM 2571 N N . GLN A 1 326 ? 9.053 -15.245 15.248 1.00 76.75 326 GLN A N 1
ATOM 2572 C CA . GLN A 1 326 ? 10.468 -15.079 15.592 1.00 76.75 326 GLN A CA 1
ATOM 2573 C C . GLN A 1 326 ? 10.655 -14.205 16.831 1.00 76.75 326 GLN A C 1
ATOM 2575 O O . GLN A 1 326 ? 11.435 -14.557 17.711 1.00 76.75 326 GLN A O 1
ATOM 2580 N N . LEU A 1 327 ? 9.929 -13.090 16.922 1.00 77.31 327 LEU A N 1
ATOM 2581 C CA . LEU A 1 327 ? 10.083 -12.124 18.011 1.00 77.31 327 LEU A CA 1
ATOM 2582 C C . LEU A 1 327 ? 9.274 -12.472 19.264 1.00 77.31 327 LEU A C 1
ATOM 2584 O O . LEU A 1 327 ? 9.532 -11.882 20.309 1.00 77.31 327 LEU A O 1
ATOM 2588 N N . ARG A 1 328 ? 8.343 -13.436 19.196 1.00 72.19 328 ARG A N 1
ATOM 2589 C CA . ARG A 1 328 ? 7.408 -13.756 20.292 1.00 72.19 328 ARG A CA 1
ATOM 2590 C C . ARG A 1 328 ? 8.092 -13.952 21.648 1.00 72.19 328 ARG A C 1
ATOM 2592 O O . ARG A 1 328 ? 7.628 -13.426 22.646 1.00 72.19 328 ARG A O 1
ATOM 2599 N N . ASN A 1 329 ? 9.207 -14.679 21.661 1.00 69.81 329 ASN A N 1
ATOM 2600 C CA . ASN A 1 329 ? 9.934 -15.041 22.882 1.00 69.81 329 ASN A CA 1
ATOM 2601 C C . ASN A 1 329 ? 11.149 -14.131 23.138 1.00 69.81 329 ASN A C 1
ATOM 2603 O O . ASN A 1 329 ? 12.127 -14.563 23.744 1.00 69.81 329 ASN A O 1
ATOM 2607 N N . THR A 1 330 ? 11.135 -12.904 22.615 1.00 70.50 330 THR A N 1
ATOM 2608 C CA . THR A 1 330 ? 12.218 -11.923 22.786 1.00 70.50 330 THR A CA 1
ATOM 2609 C C . THR A 1 330 ? 11.748 -10.753 23.645 1.00 70.50 330 THR A C 1
ATOM 2611 O O . THR A 1 330 ? 10.549 -10.549 23.810 1.00 70.50 330 THR A O 1
ATOM 2614 N N . GLU A 1 331 ? 12.672 -9.932 24.145 1.00 63.28 331 GLU A N 1
ATOM 2615 C CA . GLU A 1 331 ? 12.340 -8.690 24.871 1.00 63.28 331 GLU A CA 1
ATOM 2616 C C . GLU A 1 331 ? 11.564 -7.674 24.009 1.00 63.28 331 GLU A C 1
ATOM 2618 O O . GLU A 1 331 ? 10.889 -6.791 24.531 1.00 63.28 331 GLU A O 1
ATOM 2623 N N . LEU A 1 332 ? 11.639 -7.814 22.680 1.00 64.75 332 LEU A N 1
ATOM 2624 C CA . LEU A 1 332 ? 10.880 -7.030 21.702 1.00 64.75 332 LEU A CA 1
ATOM 2625 C C . LEU A 1 332 ? 9.533 -7.682 21.339 1.00 64.75 332 LEU A C 1
ATOM 2627 O O . LEU A 1 332 ? 8.834 -7.195 20.449 1.00 64.75 332 LEU A O 1
ATOM 2631 N N . GLY A 1 333 ? 9.197 -8.805 21.979 1.00 65.25 333 GLY A N 1
ATOM 2632 C CA . GLY A 1 333 ? 8.010 -9.595 21.698 1.00 65.25 333 GLY A CA 1
ATOM 2633 C C . GLY A 1 333 ? 6.727 -8.819 21.953 1.00 65.25 333 GLY A C 1
ATOM 2634 O O . GLY A 1 333 ? 6.567 -8.135 22.962 1.00 65.25 333 GLY A O 1
ATOM 2635 N N . VAL A 1 334 ? 5.797 -8.939 21.013 1.00 74.12 334 VAL A N 1
ATOM 2636 C CA . VAL A 1 334 ? 4.425 -8.461 21.148 1.00 74.12 334 VAL A CA 1
ATOM 2637 C C . VAL A 1 334 ? 3.528 -9.637 20.802 1.00 74.12 334 VAL A C 1
ATOM 2639 O O . VAL A 1 334 ? 3.747 -10.298 19.788 1.00 74.12 334 VAL A O 1
ATOM 2642 N N . ASP A 1 335 ? 2.532 -9.914 21.634 1.00 78.50 335 ASP A N 1
ATOM 2643 C CA . ASP A 1 335 ? 1.506 -10.886 21.281 1.00 78.50 335 ASP A CA 1
ATOM 2644 C C . ASP A 1 335 ? 0.451 -10.201 20.413 1.00 78.50 335 ASP A C 1
ATOM 2646 O O . ASP A 1 335 ? -0.068 -9.127 20.735 1.00 78.50 335 ASP A O 1
ATOM 2650 N N . ASN A 1 336 ? 0.133 -10.825 19.284 1.00 89.00 336 ASN A N 1
ATOM 2651 C CA . ASN A 1 336 ? -1.010 -10.400 18.497 1.00 89.00 336 ASN A CA 1
ATOM 2652 C C . ASN A 1 336 ? -2.302 -10.902 19.149 1.00 89.00 336 ASN A C 1
ATOM 2654 O O . ASN A 1 336 ? -2.354 -12.051 19.594 1.00 89.00 336 ASN A O 1
ATOM 2658 N N . PRO A 1 337 ? -3.377 -10.097 19.149 1.00 88.19 337 PRO A N 1
ATOM 2659 C CA . PRO A 1 337 ? -4.694 -10.617 19.479 1.00 88.19 337 PRO A CA 1
ATOM 2660 C C . PRO A 1 337 ? -5.164 -11.624 18.410 1.00 88.19 337 PRO A C 1
ATOM 2662 O O . PRO A 1 337 ? -4.691 -11.577 17.267 1.00 88.19 337 PRO A O 1
ATOM 2665 N N . PRO A 1 338 ? -6.136 -12.496 18.739 1.00 87.06 338 PRO A N 1
ATOM 2666 C CA . PRO A 1 338 ? -6.744 -13.396 17.767 1.00 87.06 338 PRO A CA 1
ATOM 2667 C C . PRO A 1 338 ? -7.279 -12.652 16.536 1.00 87.06 338 PRO A C 1
ATOM 2669 O O . PRO A 1 338 ? -7.783 -11.525 16.627 1.00 87.06 338 PRO A O 1
ATOM 2672 N N . HIS A 1 339 ? -7.192 -13.303 15.378 1.00 88.38 339 HIS A N 1
ATOM 2673 C CA . HIS A 1 339 ? -7.713 -12.790 14.117 1.00 88.38 339 HIS A CA 1
ATOM 2674 C C . HIS A 1 339 ? -8.344 -13.910 13.290 1.00 88.38 339 HIS A C 1
ATOM 2676 O O . HIS A 1 339 ? -7.982 -15.079 13.426 1.00 88.38 339 HIS A O 1
ATOM 2682 N N . THR A 1 340 ? -9.283 -13.539 12.425 1.00 87.50 340 THR A N 1
ATOM 2683 C CA . THR A 1 340 ? -9.959 -14.444 11.494 1.00 87.50 340 THR A CA 1
ATOM 2684 C C . THR A 1 340 ? -9.477 -14.203 10.062 1.00 87.50 340 THR A C 1
ATOM 2686 O O . THR A 1 340 ? -9.022 -13.097 9.739 1.00 87.50 340 THR A O 1
ATOM 2689 N N . PRO A 1 341 ? -9.542 -15.219 9.182 1.00 91.06 341 PRO A N 1
ATOM 2690 C CA . PRO A 1 341 ? -9.284 -15.026 7.762 1.00 91.06 341 PRO A CA 1
ATOM 2691 C C . PRO A 1 341 ? -10.259 -14.019 7.142 1.00 91.06 341 PRO A C 1
ATOM 2693 O O . PRO A 1 341 ? -11.449 -14.025 7.448 1.00 91.06 341 PRO A O 1
ATOM 2696 N N . LEU A 1 342 ? -9.760 -13.190 6.230 1.00 91.81 342 LEU A N 1
ATOM 2697 C CA . LEU A 1 342 ? -10.569 -12.260 5.449 1.00 91.81 342 LEU A CA 1
ATOM 2698 C C . LEU A 1 342 ? -11.127 -12.945 4.201 1.00 91.81 342 LEU A C 1
ATOM 2700 O O . LEU A 1 342 ? -10.434 -13.731 3.544 1.00 91.81 342 LEU A O 1
ATOM 2704 N N . GLY A 1 343 ? -12.357 -12.585 3.841 1.00 91.62 343 GLY A N 1
ATOM 2705 C CA . GLY A 1 343 ? -12.896 -12.832 2.507 1.00 91.62 343 GLY A CA 1
ATOM 2706 C C . GLY A 1 343 ? -12.215 -11.968 1.439 1.00 91.62 343 GLY A C 1
ATOM 2707 O O . GLY A 1 343 ? -11.270 -11.222 1.702 1.00 91.62 343 GLY A O 1
ATOM 2708 N N . GLY A 1 344 ? -12.707 -12.059 0.204 1.00 92.38 344 GLY A N 1
ATOM 2709 C CA . GLY A 1 344 ? -12.323 -11.129 -0.858 1.00 92.38 344 GLY A CA 1
ATOM 2710 C C . GLY A 1 344 ? -12.735 -9.691 -0.524 1.00 92.38 344 GLY A C 1
ATOM 2711 O O . GLY A 1 344 ? -13.642 -9.468 0.268 1.00 92.38 344 GLY A O 1
ATOM 2712 N N . ILE A 1 345 ? -12.109 -8.704 -1.169 1.00 93.81 345 ILE A N 1
ATOM 2713 C CA . ILE A 1 345 ? -12.374 -7.281 -0.884 1.00 93.81 345 ILE A CA 1
ATOM 2714 C C . ILE A 1 345 ? -13.840 -6.860 -1.133 1.00 93.81 345 ILE A C 1
ATOM 2716 O O . ILE A 1 345 ? -14.308 -5.893 -0.549 1.00 93.81 345 ILE A O 1
ATOM 2720 N N . GLU A 1 346 ? -14.566 -7.605 -1.971 1.00 92.31 346 GLU A N 1
ATOM 2721 C CA . GLU A 1 346 ? -15.998 -7.435 -2.289 1.00 92.31 346 GLU A CA 1
ATOM 2722 C C . GLU A 1 346 ? -16.929 -8.246 -1.374 1.00 92.31 346 GLU A C 1
ATOM 2724 O O . GLU A 1 346 ? -18.123 -8.348 -1.640 1.00 92.31 346 GLU A O 1
ATOM 2729 N N . MET A 1 347 ? -16.392 -8.912 -0.353 1.00 89.56 347 MET A N 1
ATOM 2730 C CA . MET A 1 347 ? -17.196 -9.702 0.572 1.00 89.56 347 MET A CA 1
ATOM 2731 C C . MET A 1 347 ? -17.557 -8.876 1.807 1.00 89.56 347 MET A C 1
ATOM 2733 O O . MET A 1 347 ? -16.740 -8.116 2.341 1.00 89.56 347 MET A O 1
ATOM 2737 N N . ASP A 1 348 ? -18.789 -9.043 2.275 1.00 84.69 348 ASP A N 1
ATOM 2738 C CA . ASP A 1 348 ? -19.210 -8.587 3.591 1.00 84.69 348 ASP A CA 1
ATOM 2739 C C . ASP A 1 348 ? -18.590 -9.443 4.712 1.00 84.69 348 ASP A C 1
ATOM 2741 O O . ASP A 1 348 ? -17.911 -10.447 4.476 1.00 84.69 348 ASP A O 1
ATOM 2745 N N . ASN A 1 349 ? -18.847 -9.054 5.960 1.00 75.69 349 ASN A N 1
ATOM 2746 C CA . ASN A 1 349 ? -18.333 -9.761 7.135 1.00 75.69 349 ASN A CA 1
ATOM 2747 C C . ASN A 1 349 ? -18.985 -11.145 7.343 1.00 75.69 349 ASN A C 1
ATOM 2749 O O . ASN A 1 349 ? -18.558 -11.894 8.215 1.00 75.69 349 ASN A O 1
ATOM 2753 N N . THR A 1 350 ? -20.008 -11.497 6.556 1.00 80.94 350 THR A N 1
ATOM 2754 C CA . THR A 1 350 ? -20.634 -12.829 6.533 1.00 80.94 350 THR A CA 1
ATOM 2755 C C . THR A 1 350 ? -20.078 -13.717 5.415 1.00 80.94 350 THR A C 1
ATOM 2757 O O . THR A 1 350 ? -20.479 -14.873 5.286 1.00 80.94 350 THR A O 1
ATOM 2760 N N . GLY A 1 351 ? -19.150 -13.192 4.604 1.00 81.50 351 GLY A N 1
ATOM 2761 C CA . GLY A 1 351 ? -18.572 -13.885 3.456 1.00 81.50 351 GLY A CA 1
ATOM 2762 C C . GLY A 1 351 ? -19.455 -13.865 2.205 1.00 81.50 351 GLY A C 1
ATOM 2763 O O . GLY A 1 351 ? -19.164 -14.586 1.250 1.00 81.50 351 GLY A O 1
ATOM 2764 N N . LYS A 1 352 ? -20.525 -13.063 2.180 1.00 86.38 352 LYS A N 1
ATOM 2765 C CA . LYS A 1 352 ? -21.372 -12.886 0.993 1.00 86.38 352 LYS A CA 1
ATOM 2766 C C . LYS A 1 352 ? -20.846 -11.741 0.141 1.00 86.38 352 LYS A C 1
ATOM 2768 O O . LYS A 1 352 ? -20.280 -10.784 0.656 1.00 86.38 352 LYS A O 1
ATOM 2773 N N . TYR A 1 353 ? -21.044 -11.827 -1.171 1.00 86.12 353 TYR A N 1
ATOM 2774 C CA . TYR A 1 353 ? -20.747 -10.708 -2.062 1.00 86.12 353 TYR A CA 1
ATOM 2775 C C . TYR A 1 353 ? -21.634 -9.512 -1.716 1.00 86.12 353 TYR A C 1
ATOM 2777 O O . TYR A 1 353 ? -22.860 -9.631 -1.720 1.00 86.12 353 TYR A O 1
ATOM 2785 N N . ALA A 1 354 ? -21.001 -8.374 -1.450 1.00 82.12 354 ALA A N 1
ATOM 2786 C CA . ALA A 1 354 ? -21.654 -7.112 -1.158 1.00 82.12 354 ALA A CA 1
ATOM 2787 C C . ALA A 1 354 ? -20.901 -5.975 -1.855 1.00 82.12 354 ALA A C 1
ATOM 2789 O O . ALA A 1 354 ? -19.674 -5.893 -1.794 1.00 82.12 354 ALA A O 1
ATOM 2790 N N . ASP A 1 355 ? -21.650 -5.094 -2.514 1.00 84.75 355 ASP A N 1
ATOM 2791 C CA . ASP A 1 355 ? -21.133 -3.927 -3.232 1.00 84.75 355 ASP A CA 1
ATOM 2792 C C . ASP A 1 355 ? -20.031 -4.283 -4.246 1.00 84.75 355 ASP A C 1
ATOM 2794 O O . ASP A 1 355 ? -18.852 -3.973 -4.031 1.00 84.75 355 ASP A O 1
ATOM 2798 N N . PRO A 1 356 ? -20.399 -4.949 -5.362 1.00 89.25 356 PRO A N 1
ATOM 2799 C CA . PRO A 1 356 ? -19.442 -5.319 -6.399 1.00 89.25 356 PRO A CA 1
ATOM 2800 C C . PRO A 1 356 ? -18.730 -4.083 -6.945 1.00 89.25 356 PRO A C 1
ATOM 2802 O O . PRO A 1 356 ? -19.308 -2.993 -6.995 1.00 89.25 356 PRO A O 1
ATOM 2805 N N . LEU A 1 357 ? -17.480 -4.257 -7.372 1.00 92.81 357 LEU A N 1
ATOM 2806 C CA . LEU A 1 357 ? -16.675 -3.161 -7.899 1.00 92.81 357 LEU A CA 1
ATOM 2807 C C . LEU A 1 357 ? -17.196 -2.714 -9.268 1.00 92.81 357 LEU A C 1
ATOM 2809 O O . LEU A 1 357 ? -17.380 -3.525 -10.176 1.00 92.81 357 LEU A O 1
ATOM 2813 N N . VAL A 1 358 ? -17.382 -1.405 -9.428 1.00 91.19 358 VAL A N 1
ATOM 2814 C CA . VAL A 1 358 ? -17.868 -0.776 -10.657 1.00 91.19 358 VAL A CA 1
ATOM 2815 C C . VAL A 1 358 ? -16.851 0.257 -11.129 1.00 91.19 358 VAL A C 1
ATOM 2817 O O . VAL A 1 358 ? -16.519 1.204 -10.419 1.00 91.19 358 VAL A O 1
ATOM 2820 N N . TYR A 1 359 ? -16.391 0.087 -12.369 1.00 86.38 359 TYR A N 1
ATOM 2821 C CA . TYR A 1 359 ? -15.454 0.988 -13.041 1.00 86.38 359 TYR A CA 1
ATOM 2822 C C . TYR A 1 359 ? -16.117 1.540 -14.310 1.00 86.38 359 TYR A C 1
ATOM 2824 O O . TYR A 1 359 ? -15.899 1.006 -15.398 1.00 86.38 359 TYR A O 1
ATOM 2832 N N . PRO A 1 360 ? -16.976 2.571 -14.194 1.00 76.31 360 PRO A N 1
ATOM 2833 C CA . PRO A 1 360 ? -17.804 3.027 -15.312 1.00 76.31 360 PRO A CA 1
ATOM 2834 C C . PRO A 1 360 ? -16.980 3.695 -16.421 1.00 76.31 360 PRO A C 1
ATOM 2836 O O . PRO A 1 360 ? -17.422 3.755 -17.564 1.00 76.31 360 PRO A O 1
ATOM 2839 N N . GLN A 1 361 ? -15.787 4.191 -16.086 1.00 82.25 361 GLN A N 1
ATOM 2840 C CA . GLN A 1 361 ? -14.848 4.812 -17.013 1.00 82.25 361 GLN A CA 1
ATOM 2841 C C . GLN A 1 361 ? -13.493 4.105 -16.884 1.00 82.25 361 GLN A C 1
ATOM 2843 O O . GLN A 1 361 ? -12.739 4.412 -15.955 1.00 82.25 361 GLN A O 1
ATOM 2848 N N . PRO A 1 362 ? -13.182 3.123 -17.751 1.00 84.31 362 PRO A N 1
ATOM 2849 C CA . PRO A 1 362 ? -11.893 2.449 -17.710 1.00 84.31 362 PRO A CA 1
ATOM 2850 C C . PRO A 1 362 ? -10.776 3.458 -17.995 1.00 84.31 362 PRO A C 1
ATOM 2852 O O . PRO A 1 362 ? -10.820 4.197 -18.977 1.00 84.31 362 PRO A O 1
ATOM 2855 N N . GLY A 1 363 ? -9.769 3.494 -17.124 1.00 89.62 363 GLY A N 1
ATOM 2856 C CA . GLY A 1 363 ? -8.622 4.380 -17.295 1.00 89.62 363 GLY A CA 1
ATOM 2857 C C . GLY A 1 363 ? -7.681 3.928 -18.424 1.00 89.62 363 GLY A C 1
ATOM 2858 O O . GLY A 1 363 ? -7.744 2.787 -18.887 1.00 89.62 363 GLY A O 1
ATOM 2859 N N . PRO A 1 364 ? -6.772 4.804 -18.876 1.00 92.19 364 PRO A N 1
ATOM 2860 C CA . PRO A 1 364 ? -5.964 4.560 -20.070 1.00 92.19 364 PRO A CA 1
ATOM 2861 C C . PRO A 1 364 ? -4.798 3.584 -19.846 1.00 92.19 364 PRO A C 1
ATOM 2863 O O . PRO A 1 364 ? -4.104 3.236 -20.802 1.00 92.19 364 PRO A O 1
ATOM 2866 N N . SER A 1 365 ? -4.527 3.174 -18.604 1.00 93.00 365 SER A N 1
ATOM 2867 C CA . SER A 1 365 ? -3.294 2.475 -18.254 1.00 93.00 365 SER A CA 1
ATOM 2868 C C . SER A 1 365 ? -3.478 0.963 -18.126 1.00 93.00 365 SER A C 1
ATOM 2870 O O . SER A 1 365 ? -4.423 0.450 -17.515 1.00 93.00 365 SER A O 1
ATOM 2872 N N . ALA A 1 366 ? -2.501 0.237 -18.667 1.00 95.38 366 ALA A N 1
ATOM 2873 C CA . ALA A 1 366 ? -2.277 -1.167 -18.366 1.00 95.38 366 ALA A CA 1
ATOM 2874 C C . ALA A 1 366 ? -1.397 -1.291 -17.115 1.00 95.38 366 ALA A C 1
ATOM 2876 O O . ALA A 1 366 ? -0.461 -0.509 -16.950 1.00 95.38 366 ALA A O 1
ATOM 2877 N N . VAL A 1 367 ? -1.666 -2.270 -16.250 1.00 96.56 367 VAL A N 1
ATOM 2878 C CA . VAL A 1 367 ? -0.911 -2.478 -15.004 1.00 96.56 367 VAL A CA 1
ATOM 2879 C C . VAL A 1 367 ? -0.659 -3.961 -14.766 1.00 96.56 367 VAL A C 1
ATOM 2881 O O . VAL A 1 367 ? -1.589 -4.766 -14.782 1.00 96.56 367 VAL A O 1
ATOM 2884 N N . GLN A 1 368 ? 0.594 -4.313 -14.474 1.00 97.31 368 GLN A N 1
ATOM 2885 C CA . GLN A 1 368 ? 0.993 -5.622 -13.962 1.00 97.31 368 GLN A CA 1
ATOM 2886 C C . GLN A 1 368 ? 1.500 -5.478 -12.524 1.00 97.31 368 GLN A C 1
ATOM 2888 O O . GLN A 1 368 ? 2.536 -4.861 -12.282 1.00 97.31 368 GLN A O 1
ATOM 2893 N N . ILE A 1 369 ? 0.795 -6.083 -11.564 1.00 97.88 369 ILE A N 1
ATOM 2894 C CA . ILE A 1 369 ? 1.253 -6.127 -10.172 1.00 97.88 369 ILE A CA 1
ATOM 2895 C C . ILE A 1 369 ? 2.394 -7.138 -10.042 1.00 97.88 369 ILE A C 1
ATOM 2897 O O . ILE A 1 369 ? 2.255 -8.306 -10.409 1.00 97.88 369 ILE A O 1
ATOM 2901 N N . VAL A 1 370 ? 3.512 -6.713 -9.463 1.00 97.00 370 VAL A N 1
ATOM 2902 C CA . VAL A 1 370 ? 4.677 -7.555 -9.161 1.00 97.00 370 VAL A CA 1
ATOM 2903 C C . VAL A 1 370 ? 5.002 -7.503 -7.675 1.00 97.00 370 VAL A C 1
ATOM 2905 O O . VAL A 1 370 ? 4.666 -6.542 -6.989 1.00 97.00 370 VAL A O 1
ATOM 2908 N N . ARG A 1 371 ? 5.624 -8.559 -7.153 1.00 95.38 371 ARG A N 1
ATOM 2909 C CA . ARG A 1 371 ? 5.895 -8.723 -5.719 1.00 95.38 371 ARG A CA 1
ATOM 2910 C C . ARG A 1 371 ? 7.102 -9.621 -5.474 1.00 95.38 371 ARG A C 1
ATOM 2912 O O . ARG A 1 371 ? 7.532 -10.358 -6.364 1.00 95.38 371 ARG A O 1
ATOM 2919 N N . THR A 1 372 ? 7.625 -9.555 -4.255 1.00 92.81 372 THR A N 1
ATOM 2920 C CA . THR A 1 372 ? 8.724 -10.410 -3.807 1.00 92.81 372 THR A CA 1
ATOM 2921 C C . THR A 1 372 ? 8.328 -11.143 -2.535 1.00 92.81 372 THR A C 1
ATOM 2923 O O . THR A 1 372 ? 8.018 -10.508 -1.533 1.00 92.81 372 THR A O 1
ATOM 2926 N N . PHE A 1 373 ? 8.380 -12.474 -2.569 1.00 91.06 373 PHE A N 1
ATOM 2927 C CA . PHE A 1 373 ? 8.184 -13.339 -1.406 1.00 91.06 373 PHE A CA 1
ATOM 2928 C C . PHE A 1 373 ? 9.296 -14.382 -1.344 1.00 91.06 373 PHE A C 1
ATOM 2930 O O . PHE A 1 373 ? 9.612 -15.030 -2.341 1.00 91.06 373 PHE A O 1
ATOM 2937 N N . GLY A 1 374 ? 9.896 -14.544 -0.164 1.00 85.12 374 GLY A N 1
ATOM 2938 C CA . GLY A 1 374 ? 10.975 -15.503 0.048 1.00 85.12 374 GLY A CA 1
ATOM 2939 C C . GLY A 1 374 ? 10.494 -16.955 -0.005 1.00 85.12 374 GLY A C 1
ATOM 2940 O O . GLY A 1 374 ? 9.404 -17.276 0.453 1.00 85.12 374 GLY A O 1
ATOM 2941 N N . CYS A 1 375 ? 11.341 -17.850 -0.515 1.00 76.25 375 CYS A N 1
ATOM 2942 C CA . CYS A 1 375 ? 11.020 -19.266 -0.721 1.00 76.25 375 CYS A CA 1
ATOM 2943 C C . CYS A 1 375 ? 11.273 -20.183 0.493 1.00 76.25 375 CYS A C 1
ATOM 2945 O O . CYS A 1 375 ? 10.998 -21.375 0.416 1.00 76.25 375 CYS A O 1
ATOM 2947 N N . LYS A 1 376 ? 11.832 -19.663 1.597 1.00 66.62 376 LYS A N 1
ATOM 2948 C CA . LYS A 1 376 ? 12.380 -20.480 2.703 1.00 66.62 376 LYS A CA 1
ATOM 2949 C C . LYS A 1 376 ? 11.713 -20.287 4.068 1.00 66.62 376 LYS A C 1
ATOM 2951 O O . LYS A 1 376 ? 12.174 -20.866 5.046 1.00 66.62 376 LYS A O 1
ATOM 2956 N N . HIS A 1 377 ? 10.646 -19.499 4.181 1.00 68.81 377 HIS A N 1
ATOM 2957 C CA . HIS A 1 377 ? 10.060 -19.230 5.497 1.00 68.81 377 HIS A CA 1
ATOM 2958 C C . HIS A 1 377 ? 8.998 -20.264 5.891 1.00 68.81 377 HIS A C 1
ATOM 2960 O O . HIS A 1 377 ? 7.825 -20.019 5.638 1.00 68.81 377 HIS A O 1
ATOM 2966 N N . LYS A 1 378 ? 9.407 -21.412 6.466 1.00 70.25 378 LYS A N 1
ATOM 2967 C CA . LYS A 1 378 ? 8.557 -22.428 7.149 1.00 70.25 378 LYS A CA 1
ATOM 2968 C C . LYS A 1 378 ? 7.191 -22.740 6.495 1.00 70.25 378 LYS A C 1
ATOM 2970 O O . LYS A 1 378 ? 6.240 -23.109 7.170 1.00 70.25 378 LYS A O 1
ATOM 2975 N N . GLY A 1 379 ? 7.070 -22.570 5.182 1.00 74.44 379 GLY A N 1
ATOM 2976 C CA . GLY A 1 379 ? 5.799 -22.681 4.476 1.00 74.44 379 GLY A CA 1
ATOM 2977 C C . GLY A 1 379 ? 4.749 -21.593 4.757 1.00 74.44 379 GLY A C 1
ATOM 2978 O O . GLY A 1 379 ? 3.610 -21.755 4.329 1.00 74.44 379 GLY A O 1
ATOM 2979 N N . ALA A 1 380 ? 5.090 -20.475 5.407 1.00 81.12 380 ALA A N 1
ATOM 2980 C CA . ALA A 1 380 ? 4.142 -19.404 5.737 1.00 81.12 380 ALA A CA 1
ATOM 2981 C C . ALA A 1 380 ? 3.408 -18.842 4.513 1.00 81.12 380 ALA A C 1
ATOM 2983 O O . ALA A 1 380 ? 2.272 -18.404 4.613 1.00 81.12 380 ALA A O 1
ATOM 2984 N N . TYR A 1 381 ? 4.036 -18.881 3.336 1.00 89.44 381 TYR A N 1
ATOM 2985 C CA . TYR A 1 381 ? 3.431 -18.419 2.085 1.00 89.44 381 TYR A CA 1
ATOM 2986 C C . TYR A 1 381 ? 3.023 -19.557 1.154 1.00 89.44 381 TYR A C 1
ATOM 2988 O O . TYR A 1 381 ? 2.803 -19.327 -0.033 1.00 89.44 381 TYR A O 1
ATOM 2996 N N . ASN A 1 382 ? 2.879 -20.784 1.664 1.00 87.94 382 ASN A N 1
ATOM 2997 C CA . ASN A 1 382 ? 2.534 -21.949 0.847 1.00 87.94 382 ASN A CA 1
ATOM 2998 C C . ASN A 1 382 ? 1.212 -21.806 0.091 1.00 87.94 382 ASN A C 1
ATOM 3000 O O . ASN A 1 382 ? 1.080 -22.353 -1.002 1.00 87.94 382 ASN A O 1
ATOM 3004 N N . SER A 1 383 ? 0.262 -21.039 0.625 1.00 89.00 383 SER A N 1
ATOM 3005 C CA . SER A 1 383 ? -1.045 -20.831 0.000 1.00 89.00 383 SER A CA 1
ATOM 3006 C C . SER A 1 383 ? -0.997 -19.987 -1.282 1.00 89.00 383 SER A C 1
ATOM 3008 O O . SER A 1 383 ? -1.879 -20.135 -2.123 1.00 89.00 383 SER A O 1
ATOM 3010 N N . PHE A 1 384 ? 0.016 -19.128 -1.483 1.00 92.31 384 PHE A N 1
ATOM 3011 C CA . PHE A 1 384 ? 0.062 -18.219 -2.647 1.00 92.31 384 PHE A CA 1
ATOM 3012 C C . PHE A 1 384 ? 1.449 -18.015 -3.289 1.00 92.31 384 PHE A C 1
ATOM 3014 O O . PHE A 1 384 ? 1.545 -17.605 -4.452 1.00 92.31 384 PHE A O 1
ATOM 3021 N N . ALA A 1 385 ? 2.538 -18.308 -2.581 1.00 93.06 385 ALA A N 1
ATOM 3022 C CA . ALA A 1 385 ? 3.917 -18.256 -3.069 1.00 93.06 385 ALA A CA 1
ATOM 3023 C C . ALA A 1 385 ? 4.773 -19.398 -2.465 1.00 93.06 385 ALA A C 1
ATOM 3025 O O . ALA A 1 385 ? 5.794 -19.131 -1.829 1.00 93.06 385 ALA A O 1
ATOM 3026 N N . PRO A 1 386 ? 4.406 -20.680 -2.678 1.00 91.62 386 PRO A N 1
ATOM 3027 C CA . PRO A 1 386 ? 5.048 -21.830 -2.020 1.00 91.62 386 PRO A CA 1
ATOM 3028 C C . PRO A 1 386 ? 6.532 -22.011 -2.349 1.00 91.62 386 PRO A C 1
ATOM 3030 O O . PRO A 1 386 ? 7.276 -22.586 -1.565 1.00 91.62 386 PRO A O 1
ATOM 3033 N N . LYS A 1 387 ? 6.983 -21.510 -3.503 1.00 91.88 387 LYS A N 1
ATOM 3034 C CA . LYS A 1 387 ? 8.402 -21.481 -3.890 1.00 91.88 387 LYS A CA 1
ATOM 3035 C C . LYS A 1 387 ? 8.952 -20.055 -3.973 1.00 91.88 387 LYS A C 1
ATOM 3037 O O . LYS A 1 387 ? 9.979 -19.824 -4.603 1.00 91.88 387 LYS A O 1
ATOM 3042 N N . GLY A 1 388 ? 8.279 -19.104 -3.327 1.00 92.25 388 GLY A N 1
ATOM 3043 C CA . GLY A 1 388 ? 8.555 -17.678 -3.450 1.00 92.25 388 GLY A CA 1
ATOM 3044 C C . GLY A 1 388 ? 8.086 -17.076 -4.777 1.00 92.25 388 GLY A C 1
ATOM 3045 O O . GLY A 1 388 ? 7.508 -17.744 -5.636 1.00 92.25 388 GLY A O 1
ATOM 3046 N N . GLU A 1 389 ? 8.326 -15.778 -4.921 1.00 94.00 389 GLU A N 1
ATOM 3047 C CA . GLU A 1 389 ? 8.100 -15.006 -6.143 1.00 94.00 389 GLU A CA 1
ATOM 3048 C C . GLU A 1 389 ? 9.145 -13.890 -6.205 1.00 94.00 389 GLU A C 1
ATOM 3050 O O . GLU A 1 389 ? 9.389 -13.237 -5.195 1.00 94.00 389 GLU A O 1
ATOM 3055 N N . PHE A 1 390 ? 9.756 -13.668 -7.370 1.00 94.69 390 PHE A N 1
ATOM 3056 C CA . PHE A 1 390 ? 10.749 -12.606 -7.597 1.00 94.69 390 PHE A CA 1
ATOM 3057 C C . PHE A 1 390 ? 10.391 -11.755 -8.826 1.00 94.69 390 PHE A C 1
ATOM 3059 O O . PHE A 1 390 ? 11.258 -11.344 -9.604 1.00 94.69 390 PHE A O 1
ATOM 3066 N N . SER A 1 391 ? 9.093 -11.509 -9.023 1.00 95.88 391 SER A N 1
ATOM 3067 C CA . SER A 1 391 ? 8.565 -10.839 -10.214 1.00 95.88 391 SER A CA 1
ATOM 3068 C C . SER A 1 391 ? 8.975 -9.370 -10.302 1.00 95.88 391 SER A C 1
ATOM 3070 O O . SER A 1 391 ? 9.183 -8.879 -11.408 1.00 95.88 391 SER A O 1
ATOM 3072 N N . VAL A 1 392 ? 9.221 -8.694 -9.168 1.00 93.12 392 VAL A N 1
ATOM 3073 C CA . VAL A 1 392 ? 9.758 -7.317 -9.157 1.00 93.12 392 VAL A CA 1
ATOM 3074 C C . VAL A 1 392 ? 11.093 -7.254 -9.897 1.00 93.12 392 VAL A C 1
ATOM 3076 O O . VAL A 1 392 ? 11.254 -6.455 -10.814 1.00 93.12 392 VAL A O 1
ATOM 3079 N N . HIS A 1 393 ? 12.041 -8.128 -9.545 1.00 88.75 393 HIS A N 1
ATOM 3080 C CA . HIS A 1 393 ? 13.369 -8.139 -10.160 1.00 88.75 393 HIS A CA 1
ATOM 3081 C C . HIS A 1 393 ? 13.296 -8.412 -11.667 1.00 88.75 393 HIS A C 1
ATOM 3083 O O . HIS A 1 393 ? 13.939 -7.720 -12.456 1.00 88.75 393 HIS A O 1
ATOM 3089 N N . ALA A 1 394 ? 12.490 -9.395 -12.076 1.00 92.06 394 ALA A N 1
ATOM 3090 C CA . ALA A 1 394 ? 12.331 -9.731 -13.485 1.00 92.06 394 ALA A CA 1
ATOM 3091 C C . ALA A 1 394 ? 11.671 -8.597 -14.284 1.00 92.06 394 ALA A C 1
ATOM 3093 O O . ALA A 1 394 ? 12.124 -8.299 -15.388 1.00 92.06 394 ALA A O 1
ATOM 3094 N N . ALA A 1 395 ? 10.644 -7.944 -13.730 1.00 91.56 395 ALA A N 1
ATOM 3095 C CA . ALA A 1 395 ? 9.958 -6.838 -14.390 1.00 91.56 395 ALA A CA 1
ATOM 3096 C C . ALA A 1 395 ? 10.863 -5.610 -14.541 1.00 91.56 395 ALA A C 1
ATOM 3098 O O . ALA A 1 395 ? 10.946 -5.067 -15.639 1.00 91.56 395 ALA A O 1
ATOM 3099 N N . VAL A 1 396 ? 11.617 -5.233 -13.495 1.00 85.75 396 VAL A N 1
ATOM 3100 C CA . VAL A 1 396 ? 12.647 -4.175 -13.581 1.00 85.75 396 VAL A CA 1
ATOM 3101 C C . VAL A 1 396 ? 13.641 -4.503 -14.690 1.00 85.75 396 VAL A C 1
ATOM 3103 O O . VAL A 1 396 ? 13.890 -3.691 -15.579 1.00 85.75 396 VAL A O 1
ATOM 3106 N N . LYS A 1 397 ? 14.190 -5.723 -14.668 1.00 85.00 397 LYS A N 1
ATOM 3107 C CA . LYS A 1 397 ? 15.173 -6.177 -15.653 1.00 85.00 397 LYS A CA 1
ATOM 3108 C C . LYS A 1 397 ? 14.622 -6.091 -17.078 1.00 85.00 397 LYS A C 1
ATOM 3110 O O . LYS A 1 397 ? 15.323 -5.615 -17.968 1.00 85.00 397 LYS A O 1
ATOM 3115 N N . LYS A 1 398 ? 13.384 -6.541 -17.294 1.00 87.50 398 LYS A N 1
ATOM 3116 C CA . LYS A 1 398 ? 12.719 -6.489 -18.599 1.00 87.50 398 LYS A CA 1
ATOM 3117 C C . LYS A 1 398 ? 12.488 -5.048 -19.048 1.00 87.50 398 LYS A C 1
ATOM 3119 O O . LYS A 1 398 ? 12.864 -4.719 -20.166 1.00 87.50 398 LYS A O 1
ATOM 3124 N N . ALA A 1 399 ? 11.967 -4.181 -18.182 1.00 85.31 399 ALA A N 1
ATOM 3125 C CA . ALA A 1 399 ? 11.738 -2.774 -18.503 1.00 85.31 399 ALA A CA 1
ATOM 3126 C C . ALA A 1 399 ? 13.032 -2.059 -18.926 1.00 85.31 399 ALA A C 1
ATOM 3128 O O . ALA A 1 399 ? 13.056 -1.396 -19.959 1.00 85.31 399 ALA A O 1
ATOM 3129 N N . ILE A 1 400 ? 14.133 -2.271 -18.196 1.00 81.00 400 ILE A N 1
ATOM 3130 C CA . ILE A 1 400 ? 15.450 -1.715 -18.547 1.00 81.00 400 ILE A CA 1
ATOM 3131 C C . ILE A 1 400 ? 15.918 -2.231 -19.918 1.00 81.00 400 ILE A C 1
ATOM 3133 O O . ILE A 1 400 ? 16.417 -1.458 -20.730 1.00 81.00 400 ILE A O 1
ATOM 3137 N N . LEU A 1 401 ? 15.756 -3.529 -20.200 1.00 81.06 401 LEU A N 1
ATOM 3138 C CA . LEU A 1 401 ? 16.145 -4.122 -21.487 1.00 81.06 401 LEU A CA 1
ATOM 3139 C C . LEU A 1 401 ? 15.291 -3.632 -22.666 1.00 81.06 401 LEU A C 1
ATOM 3141 O O . LEU A 1 401 ? 15.765 -3.647 -23.801 1.00 81.06 401 LEU A O 1
ATOM 3145 N N . MET A 1 402 ? 14.045 -3.240 -22.400 1.00 81.94 402 MET A N 1
ATOM 3146 C CA . MET A 1 402 ? 13.085 -2.773 -23.402 1.00 81.94 402 MET A CA 1
ATOM 3147 C C . MET A 1 402 ? 13.123 -1.260 -23.621 1.00 81.94 402 MET A C 1
ATOM 3149 O O . MET A 1 402 ? 12.590 -0.784 -24.626 1.00 81.94 402 MET A O 1
ATOM 3153 N N . ALA A 1 403 ? 13.749 -0.506 -22.716 1.00 80.12 403 ALA A N 1
ATOM 3154 C CA . ALA A 1 403 ? 13.909 0.930 -22.852 1.00 80.12 403 ALA A CA 1
ATOM 3155 C C . ALA A 1 403 ? 14.626 1.278 -24.170 1.00 80.12 403 ALA A C 1
ATOM 3157 O O . ALA A 1 403 ? 15.587 0.619 -24.570 1.00 80.12 403 ALA A O 1
ATOM 3158 N N . GLN A 1 404 ? 14.162 2.336 -24.841 1.00 74.94 404 GLN A N 1
ATOM 3159 C CA . GLN A 1 404 ? 14.701 2.771 -26.140 1.00 74.94 404 GLN A CA 1
ATOM 3160 C C . GLN A 1 404 ? 15.346 4.158 -26.103 1.00 74.94 404 GLN A C 1
ATOM 3162 O O . GLN A 1 404 ? 16.248 4.418 -26.889 1.00 74.94 404 GLN A O 1
ATOM 3167 N N . ASN A 1 405 ? 14.901 5.039 -25.200 1.00 71.62 405 ASN A N 1
ATOM 3168 C CA . ASN A 1 405 ? 15.298 6.452 -25.213 1.00 71.62 405 ASN A CA 1
ATOM 3169 C C . ASN A 1 405 ? 16.051 6.866 -23.950 1.00 71.62 405 ASN A C 1
ATOM 3171 O O . ASN A 1 405 ? 17.165 7.381 -24.026 1.00 71.62 405 ASN A O 1
ATOM 3175 N N . PHE A 1 406 ? 15.431 6.657 -22.790 1.00 67.69 406 PHE A N 1
ATOM 3176 C CA . PHE A 1 406 ? 15.978 7.034 -21.496 1.00 67.69 406 PHE A CA 1
ATOM 3177 C C . PHE A 1 406 ? 15.510 6.064 -20.415 1.00 67.69 406 PHE A C 1
ATOM 3179 O O . PHE A 1 406 ? 14.471 5.418 -20.542 1.00 67.69 406 PHE A O 1
ATOM 3186 N N . ILE A 1 407 ? 16.303 5.986 -19.353 1.00 68.00 407 ILE A N 1
ATOM 3187 C CA . ILE A 1 407 ? 15.913 5.417 -18.068 1.00 68.00 407 ILE A CA 1
ATOM 3188 C C . ILE A 1 407 ? 16.170 6.522 -17.059 1.00 68.00 407 ILE A C 1
ATOM 3190 O O . ILE A 1 407 ? 17.311 6.962 -16.902 1.00 68.00 407 ILE A O 1
ATOM 3194 N N . THR A 1 408 ? 15.113 6.985 -16.407 1.00 63.66 408 THR A N 1
ATOM 3195 C CA . THR A 1 408 ? 15.207 7.856 -15.241 1.00 63.66 408 THR A CA 1
ATOM 3196 C C . THR A 1 408 ? 15.124 6.972 -14.006 1.00 63.66 408 THR A C 1
ATOM 3198 O O . THR A 1 408 ? 14.263 6.105 -13.881 1.00 63.66 408 THR A O 1
ATOM 3201 N N . SER A 1 409 ? 16.087 7.129 -13.107 1.00 56.91 409 SER A N 1
ATOM 3202 C CA . SER A 1 409 ? 16.151 6.347 -11.879 1.00 56.91 409 SER A CA 1
ATOM 3203 C C . SER A 1 409 ? 16.580 7.273 -10.752 1.00 56.91 409 SER A C 1
ATOM 3205 O O . SER A 1 409 ? 17.752 7.648 -10.717 1.00 56.91 409 SER A O 1
ATOM 3207 N N . PRO A 1 410 ? 15.690 7.598 -9.800 1.00 49.09 410 PRO A N 1
ATOM 3208 C CA . PRO A 1 410 ? 16.093 8.289 -8.577 1.00 49.09 410 PRO A CA 1
ATOM 3209 C C . PRO A 1 410 ? 16.920 7.381 -7.640 1.00 49.09 410 PRO A C 1
ATOM 3211 O O . PRO A 1 410 ? 17.407 7.832 -6.606 1.00 49.09 410 PRO A O 1
ATOM 3214 N N . ALA A 1 411 ? 17.0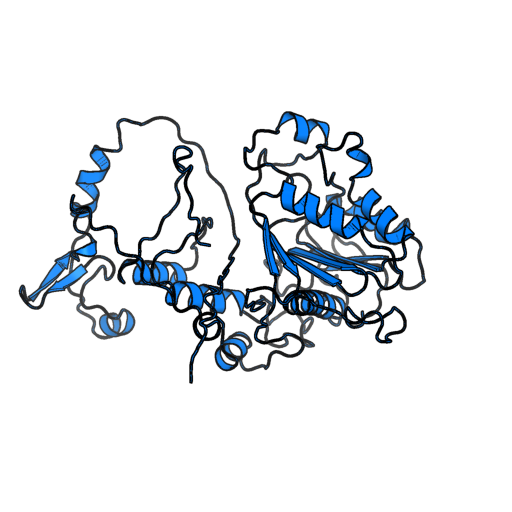92 6.093 -7.976 1.00 45.28 411 ALA A N 1
ATOM 3215 C CA . ALA A 1 411 ? 17.750 5.111 -7.120 1.00 45.28 411 ALA A CA 1
ATOM 3216 C C . ALA A 1 411 ? 19.288 5.218 -7.120 1.00 45.28 411 ALA A C 1
ATOM 3218 O O . ALA A 1 411 ? 19.942 5.022 -8.145 1.00 45.28 411 ALA A O 1
ATOM 3219 N N . GLY A 1 412 ? 19.861 5.423 -5.928 1.00 36.62 412 GLY A N 1
ATOM 3220 C CA . GLY A 1 412 ? 21.305 5.465 -5.650 1.00 36.62 412 GLY A CA 1
ATOM 3221 C C . GLY A 1 412 ? 21.982 4.113 -5.358 1.00 36.62 412 GLY A C 1
ATOM 3222 O O . GLY A 1 412 ? 23.152 4.090 -4.980 1.00 36.62 412 GLY A O 1
ATOM 3223 N N . HIS A 1 413 ? 21.303 2.967 -5.521 1.00 38.75 413 HIS A N 1
ATOM 3224 C CA . HIS A 1 413 ? 21.901 1.641 -5.273 1.00 38.75 413 HIS A CA 1
ATOM 3225 C C . HIS A 1 413 ? 21.689 0.647 -6.416 1.00 38.75 413 HIS A C 1
ATOM 3227 O O . HIS A 1 413 ? 20.916 -0.303 -6.315 1.00 38.75 413 HIS A O 1
ATOM 3233 N N . TYR A 1 414 ? 22.515 0.762 -7.453 1.00 42.44 414 TYR A N 1
ATOM 3234 C CA . TYR A 1 414 ? 22.841 -0.372 -8.319 1.00 42.44 414 TYR A CA 1
ATOM 3235 C C . TYR A 1 414 ? 23.935 -1.224 -7.660 1.00 42.44 414 TYR A C 1
ATOM 3237 O O . TYR A 1 414 ? 25.090 -1.213 -8.067 1.00 42.44 414 TYR A O 1
ATOM 3245 N N . ARG A 1 415 ? 23.586 -1.959 -6.593 1.00 37.88 415 ARG A N 1
ATOM 3246 C CA . ARG A 1 415 ? 24.514 -2.930 -5.969 1.00 37.88 415 ARG A CA 1
ATOM 3247 C C . ARG A 1 415 ? 24.506 -4.301 -6.650 1.00 37.88 415 ARG A C 1
ATOM 3249 O O . ARG A 1 415 ? 25.262 -5.177 -6.247 1.00 37.88 415 ARG A O 1
ATOM 3256 N N . ASN A 1 416 ? 23.655 -4.505 -7.659 1.00 41.91 416 ASN A N 1
ATOM 3257 C CA . ASN A 1 416 ? 23.597 -5.751 -8.419 1.00 41.91 416 ASN A CA 1
ATOM 3258 C C . ASN A 1 416 ? 24.437 -5.620 -9.706 1.00 41.91 416 ASN A C 1
ATOM 3260 O O . ASN A 1 416 ? 24.019 -4.881 -10.602 1.00 41.91 416 ASN A O 1
ATOM 3264 N N . PRO A 1 417 ? 25.559 -6.356 -9.846 1.00 35.62 417 PRO A N 1
ATOM 3265 C CA . PRO A 1 417 ? 26.414 -6.312 -11.035 1.00 35.62 417 PRO A CA 1
ATOM 3266 C C . PRO A 1 417 ? 25.650 -6.573 -12.339 1.00 35.62 417 PRO A C 1
ATOM 3268 O O . PRO A 1 417 ? 25.946 -5.963 -13.361 1.00 35.62 417 PRO A O 1
ATOM 3271 N N . ALA A 1 418 ? 24.606 -7.411 -12.298 1.00 39.94 418 ALA A N 1
ATOM 3272 C CA . ALA A 1 418 ? 23.785 -7.706 -13.467 1.00 39.94 418 ALA A CA 1
ATOM 3273 C C . ALA A 1 418 ? 22.937 -6.506 -13.920 1.00 39.94 418 ALA A C 1
ATOM 3275 O O . ALA A 1 418 ? 22.683 -6.364 -15.110 1.00 39.94 418 ALA A O 1
ATOM 3276 N N . HIS A 1 419 ? 22.497 -5.632 -13.008 1.00 41.62 419 HIS A N 1
ATOM 3277 C CA . HIS A 1 419 ? 21.799 -4.402 -13.393 1.00 41.62 419 HIS A CA 1
ATOM 3278 C C . HIS A 1 419 ? 22.775 -3.368 -13.963 1.00 41.62 419 HIS A C 1
ATOM 3280 O O . HIS A 1 419 ? 22.449 -2.716 -14.950 1.00 41.62 419 HIS A O 1
ATOM 3286 N N . SER A 1 420 ? 23.982 -3.268 -13.400 1.00 42.81 420 SER A N 1
ATOM 3287 C CA . SER A 1 420 ? 25.044 -2.397 -13.914 1.00 42.81 420 SER A CA 1
ATOM 3288 C C . SER A 1 420 ? 25.490 -2.806 -15.322 1.00 42.81 420 SER A C 1
ATOM 3290 O O . SER A 1 420 ? 25.616 -1.951 -16.194 1.00 42.81 420 SER A O 1
ATOM 3292 N N . ASP A 1 421 ? 25.628 -4.109 -15.589 1.00 40.00 421 ASP A N 1
ATOM 3293 C CA . ASP A 1 421 ? 25.941 -4.639 -16.925 1.00 40.00 421 ASP A CA 1
ATOM 3294 C C . ASP A 1 421 ? 24.816 -4.386 -17.941 1.00 40.00 421 ASP A C 1
ATOM 3296 O O . ASP A 1 421 ? 25.073 -4.172 -19.127 1.00 40.00 421 ASP A O 1
ATOM 3300 N N . ILE A 1 422 ? 23.555 -4.408 -17.502 1.00 46.38 422 ILE A N 1
ATOM 3301 C CA . ILE A 1 422 ? 22.402 -4.131 -18.367 1.00 46.38 422 ILE A CA 1
ATOM 3302 C C . ILE A 1 422 ? 22.283 -2.630 -18.653 1.00 46.38 422 ILE A C 1
ATOM 3304 O O . ILE A 1 422 ? 22.068 -2.262 -19.806 1.00 46.38 422 ILE A O 1
ATOM 3308 N N . LEU A 1 423 ? 22.483 -1.765 -17.657 1.00 43.03 423 LEU A N 1
ATOM 3309 C CA . LEU A 1 423 ? 22.566 -0.317 -17.866 1.00 43.03 423 LEU A CA 1
ATOM 3310 C C . LEU A 1 423 ? 23.733 0.051 -18.789 1.00 43.03 423 LEU A C 1
ATOM 3312 O O . LEU A 1 423 ? 23.564 0.863 -19.695 1.00 43.03 423 LEU A O 1
ATOM 3316 N N . ALA A 1 424 ? 24.885 -0.606 -18.637 1.00 40.22 424 ALA A N 1
ATOM 3317 C CA . ALA A 1 424 ? 26.011 -0.452 -19.553 1.00 40.22 424 ALA A CA 1
ATOM 3318 C C . ALA A 1 424 ? 25.656 -0.903 -20.985 1.00 40.22 424 ALA A C 1
ATOM 3320 O O . ALA A 1 424 ? 26.058 -0.267 -21.954 1.00 40.22 424 ALA A O 1
ATOM 3321 N N . ARG A 1 425 ? 24.853 -1.964 -21.154 1.00 40.97 425 ARG A N 1
ATOM 3322 C CA . ARG A 1 425 ? 24.346 -2.397 -22.473 1.00 40.97 425 ARG A CA 1
ATOM 3323 C C . ARG A 1 425 ? 23.301 -1.447 -23.064 1.00 40.97 425 ARG A C 1
ATOM 3325 O O . ARG A 1 425 ? 23.275 -1.293 -24.283 1.00 40.97 425 ARG A O 1
ATOM 3332 N N . PHE A 1 426 ? 22.467 -0.821 -22.235 1.00 40.94 426 PHE A N 1
ATOM 3333 C CA . PHE A 1 426 ? 21.524 0.225 -22.644 1.00 40.94 426 PHE A CA 1
ATOM 3334 C C . PHE A 1 426 ? 22.268 1.473 -23.142 1.00 40.94 426 PHE A C 1
ATOM 3336 O O . PHE A 1 426 ? 21.985 1.965 -24.234 1.00 40.94 426 PHE A O 1
ATOM 3343 N N . TRP A 1 427 ? 23.310 1.889 -22.417 1.00 39.50 427 TRP A N 1
ATOM 3344 C CA . TRP A 1 427 ? 24.219 2.971 -22.805 1.00 39.50 427 TRP A CA 1
ATOM 3345 C C . TRP A 1 427 ? 24.844 2.745 -24.199 1.00 39.50 427 TRP A C 1
ATOM 3347 O O . TRP A 1 427 ? 24.930 3.657 -25.018 1.00 39.50 427 TRP A O 1
ATOM 3357 N N . LEU A 1 428 ? 25.178 1.494 -24.532 1.00 39.12 428 LEU A N 1
ATOM 3358 C CA . LEU A 1 428 ? 25.766 1.109 -25.823 1.00 39.12 428 LEU A CA 1
ATOM 3359 C C . LEU A 1 428 ? 24.772 1.044 -27.002 1.00 39.12 428 LEU A C 1
ATOM 3361 O O . LEU A 1 428 ? 25.210 0.917 -28.146 1.00 39.12 428 LEU A O 1
ATOM 3365 N N . ARG A 1 429 ? 23.450 1.103 -26.768 1.00 39.81 429 ARG A N 1
ATOM 3366 C CA . ARG A 1 429 ? 22.408 0.879 -27.799 1.00 39.81 429 ARG A CA 1
ATOM 3367 C C . ARG A 1 429 ? 21.661 2.137 -28.270 1.00 39.81 429 ARG A C 1
ATOM 3369 O O . ARG A 1 429 ? 20.627 1.995 -28.914 1.00 39.81 429 ARG A O 1
ATOM 3376 N N . LYS A 1 430 ? 22.241 3.331 -28.085 1.00 42.25 430 LYS A N 1
ATOM 3377 C CA . LYS A 1 430 ? 21.684 4.657 -28.460 1.00 42.25 430 LYS A CA 1
ATOM 3378 C C . LYS A 1 430 ? 20.632 5.221 -27.498 1.00 42.25 430 LYS A C 1
ATOM 3380 O O . LYS A 1 430 ? 19.635 5.783 -27.942 1.00 42.25 430 LYS A O 1
ATOM 3385 N N . ALA A 1 431 ? 20.866 5.129 -26.195 1.00 39.88 431 ALA A N 1
ATOM 3386 C CA . ALA A 1 431 ? 19.992 5.770 -25.226 1.00 39.88 431 ALA A CA 1
ATOM 3387 C C . ALA A 1 431 ? 20.786 6.563 -24.186 1.00 39.88 431 ALA A C 1
ATOM 3389 O O . ALA A 1 431 ? 21.820 6.116 -23.688 1.00 39.88 431 ALA A O 1
ATOM 3390 N N . SER A 1 432 ? 20.295 7.762 -23.874 1.00 37.25 432 SER A N 1
ATOM 3391 C CA . SER A 1 432 ? 20.875 8.623 -22.848 1.00 37.25 432 SER A CA 1
ATOM 3392 C C . SER A 1 432 ? 20.370 8.156 -21.487 1.00 37.25 432 SER A C 1
ATOM 3394 O O . SER A 1 432 ? 19.172 8.204 -21.216 1.00 37.25 432 SER A O 1
ATOM 3396 N N . ILE A 1 433 ? 21.271 7.746 -20.597 1.00 37.75 433 ILE A N 1
ATOM 3397 C CA . ILE A 1 433 ? 20.950 7.650 -19.169 1.00 37.75 433 ILE A CA 1
ATOM 3398 C C . ILE A 1 433 ? 21.076 9.067 -18.614 1.00 37.75 433 ILE A C 1
ATOM 3400 O O . ILE A 1 433 ? 22.168 9.633 -18.632 1.00 37.75 433 ILE A O 1
ATOM 3404 N N . ARG A 1 434 ? 19.975 9.662 -18.149 1.00 35.53 434 ARG A N 1
ATOM 3405 C CA . ARG A 1 434 ? 20.067 10.856 -17.304 1.00 35.53 434 ARG A CA 1
ATOM 3406 C C . ARG A 1 434 ? 20.131 10.400 -15.859 1.00 35.53 434 ARG A C 1
ATOM 3408 O O . ARG A 1 434 ? 19.143 9.932 -15.301 1.00 35.53 434 ARG A O 1
ATOM 3415 N N . HIS A 1 435 ? 21.309 10.545 -15.271 1.00 31.11 435 HIS A N 1
ATOM 3416 C CA . HIS A 1 435 ? 21.410 10.738 -13.836 1.00 31.11 435 HIS A CA 1
ATOM 3417 C C . HIS A 1 435 ? 21.087 12.208 -13.593 1.00 31.11 435 HIS A C 1
ATOM 3419 O O . HIS A 1 435 ? 21.903 13.062 -13.931 1.00 31.11 435 HIS A O 1
ATOM 3425 N N . ASP A 1 436 ? 19.896 12.518 -13.081 1.00 31.80 436 ASP A N 1
ATOM 3426 C CA . ASP A 1 436 ? 19.626 13.873 -12.603 1.00 31.80 436 ASP A CA 1
ATOM 3427 C C . ASP A 1 436 ? 20.448 14.100 -11.331 1.00 31.80 436 ASP A C 1
ATOM 3429 O O . ASP A 1 436 ? 20.039 13.788 -10.214 1.00 31.80 436 ASP A O 1
ATOM 3433 N N . LEU A 1 437 ? 21.659 14.615 -11.527 1.00 27.39 437 LEU A N 1
ATOM 3434 C CA . LEU A 1 437 ? 22.373 15.375 -10.517 1.00 27.39 437 LEU A CA 1
ATOM 3435 C C . LEU A 1 437 ? 21.825 16.800 -10.610 1.00 27.39 437 LEU A C 1
ATOM 3437 O O . LEU A 1 437 ? 22.261 17.582 -11.445 1.00 27.39 437 LEU A O 1
ATOM 3441 N N . THR A 1 438 ? 20.783 17.060 -9.820 1.00 29.64 438 THR A N 1
ATOM 3442 C CA . THR A 1 438 ? 20.259 18.376 -9.417 1.00 29.64 438 THR A CA 1
ATOM 3443 C C . THR A 1 438 ? 20.735 19.586 -10.234 1.00 29.64 438 THR A C 1
ATOM 3445 O O . THR A 1 438 ? 21.794 20.141 -9.952 1.00 29.64 438 THR A O 1
ATOM 3448 N N . ASN A 1 439 ? 19.886 20.085 -11.134 1.00 23.44 439 ASN A N 1
ATOM 3449 C CA . ASN A 1 439 ? 19.864 21.508 -11.469 1.00 23.44 439 ASN A CA 1
ATOM 3450 C C . ASN A 1 439 ? 18.414 21.999 -11.466 1.00 23.44 439 ASN A C 1
ATOM 3452 O O . ASN A 1 439 ? 17.663 21.838 -12.424 1.00 23.44 439 ASN A O 1
ATOM 3456 N N . ALA A 1 440 ? 18.015 22.579 -10.335 1.00 30.56 440 ALA A N 1
ATOM 3457 C CA . ALA A 1 440 ? 16.770 23.314 -10.194 1.00 30.56 440 ALA A CA 1
ATOM 3458 C C . ALA A 1 440 ? 16.963 24.726 -10.762 1.00 30.56 440 ALA A C 1
ATOM 3460 O O . ALA A 1 440 ? 17.243 25.669 -10.034 1.00 30.56 440 ALA A O 1
ATOM 3461 N N . SER A 1 441 ? 16.873 24.865 -12.079 1.00 26.03 441 SER A N 1
ATOM 3462 C CA . SER A 1 441 ? 16.436 26.095 -12.747 1.00 26.03 441 SER A CA 1
ATOM 3463 C C . SER A 1 441 ? 16.293 25.808 -14.238 1.00 26.03 441 SER A C 1
ATOM 3465 O O . SER A 1 441 ? 17.141 25.159 -14.837 1.00 26.03 441 SER A O 1
ATOM 3467 N N . ALA A 1 442 ? 15.196 26.294 -14.814 1.00 25.50 442 ALA A N 1
ATOM 3468 C CA . ALA A 1 442 ? 14.772 26.104 -16.199 1.00 25.50 442 ALA A CA 1
ATOM 3469 C C . ALA A 1 442 ? 14.244 24.700 -16.540 1.00 25.50 442 ALA A C 1
ATOM 3471 O O . ALA A 1 442 ? 14.977 23.842 -17.009 1.00 25.50 442 ALA A O 1
ATOM 3472 N N . LEU A 1 443 ? 12.930 24.517 -16.372 1.00 23.97 443 LEU A N 1
ATOM 3473 C CA . LEU A 1 443 ? 12.053 23.830 -17.334 1.00 23.97 443 LEU A CA 1
ATOM 3474 C C . LEU A 1 443 ? 10.588 24.137 -16.972 1.00 23.97 443 LEU A C 1
ATOM 3476 O O . LEU A 1 443 ? 9.810 23.281 -16.562 1.00 23.97 443 LEU A O 1
ATOM 3480 N N . SER A 1 444 ? 10.207 25.407 -17.130 1.00 24.27 444 SER A N 1
ATOM 3481 C CA . SER A 1 444 ? 8.819 25.777 -17.399 1.00 24.27 444 SER A CA 1
ATOM 3482 C C . SER A 1 444 ? 8.552 25.536 -18.885 1.00 24.27 444 SER A C 1
ATOM 3484 O O . SER A 1 444 ? 8.494 26.484 -19.655 1.00 24.27 444 SER A O 1
ATOM 3486 N N . ASP A 1 445 ? 8.475 24.284 -19.327 1.00 20.97 445 ASP A N 1
ATOM 3487 C CA . ASP A 1 445 ? 7.657 23.987 -20.499 1.00 20.97 445 ASP A CA 1
ATOM 3488 C C . ASP A 1 445 ? 7.383 22.497 -20.679 1.00 20.97 445 ASP A C 1
ATOM 3490 O O . ASP A 1 445 ? 8.193 21.615 -20.398 1.00 20.97 445 ASP A O 1
ATOM 3494 N N . LYS A 1 446 ? 6.165 22.271 -21.151 1.00 26.97 446 LYS A N 1
ATOM 3495 C CA . LYS A 1 446 ? 5.470 21.022 -21.448 1.00 26.97 446 LYS A CA 1
ATOM 3496 C C . LYS A 1 446 ? 6.367 19.921 -22.037 1.00 26.97 446 LYS A C 1
ATOM 3498 O O . LYS A 1 446 ? 6.608 19.932 -23.236 1.00 26.97 446 LYS A O 1
ATOM 3503 N N . SER A 1 447 ? 6.727 18.918 -21.229 1.00 21.72 447 SER A N 1
ATOM 3504 C CA . SER A 1 447 ? 6.738 17.480 -21.578 1.00 21.72 447 SER A CA 1
ATOM 3505 C C . SER A 1 447 ? 7.554 16.681 -20.554 1.00 21.72 447 SER A C 1
ATOM 3507 O O . SER A 1 447 ? 8.777 16.607 -20.656 1.00 21.72 447 SER A O 1
ATOM 3509 N N . THR A 1 448 ? 6.879 16.034 -19.606 1.00 20.47 448 THR A N 1
ATOM 3510 C CA . THR A 1 448 ? 7.484 15.035 -18.712 1.00 20.47 448 THR A CA 1
ATOM 3511 C C . THR A 1 448 ? 6.967 13.664 -19.135 1.00 20.47 448 THR A C 1
ATOM 3513 O O . THR A 1 448 ? 5.755 13.458 -19.199 1.00 20.47 448 THR A O 1
ATOM 3516 N N . VAL A 1 449 ? 7.871 12.745 -19.479 1.00 20.47 449 VAL A N 1
ATOM 3517 C CA . VAL A 1 449 ? 7.549 11.363 -19.866 1.00 20.47 449 VAL A CA 1
ATOM 3518 C C . VAL A 1 449 ? 8.100 10.446 -18.771 1.00 20.47 449 VAL A C 1
ATOM 3520 O O . VAL A 1 449 ? 9.304 10.467 -18.516 1.00 20.47 449 VAL A O 1
ATOM 3523 N N . VAL A 1 450 ? 7.186 9.732 -18.105 1.00 24.70 450 VAL A N 1
ATOM 3524 C CA . VAL A 1 450 ? 7.390 8.809 -16.969 1.00 24.70 450 VAL A CA 1
ATOM 3525 C C . VAL A 1 450 ? 7.490 7.379 -17.469 1.00 24.70 450 VAL A C 1
ATOM 3527 O O . VAL A 1 450 ? 6.642 7.016 -18.316 1.00 24.70 450 VAL A O 1
#

Radius of gyration: 25.29 Å; Cα contacts (8 Å, |Δi|>4): 775; chains: 1; bounding box: 65×50×71 Å

Foldseek 3Di:
DDDDDDPDDQFADDDDWDADDDDDDDDDPPCPVVVVVPPVVPDDKAFDPDVVCCVVLVAGIPPRLFWHQDPVVNGIDGDPLPPPPDPDPPPPDDDDADNPVPLQAQDQVRQCVLQVNDGFPQFDQWDFQKDKDKDQALLVVLVVLLVLLLQAQALLKEKEKEAQDAAQAQSHLPDPPSVCSTPLNSVQNSVVSNAQYYYEYEQDPHCVRCVVVQCSQPPVRDDDVQDSGFHDYAHLAQDPPDIDHWTKIWIDHQQWIKMKTWRADNDLQRHAGPVLPCQVSSVVRRSDDDDSHDGIMMMIMTDPNSQNVQSVSLLLVPQDDGRDDPCCPDPSHDDGDDHDRDARSQARPVNDGHRHHDSPRRDSYMDGDADWDDQRRPQSNVVRRNRIGDSVVVSVLSNLQSDDAEDADNDPDPVDVVVVSSNSVNSVRSYDYDPPPDDPDDDPDDDDRD

Nearest PDB structures (foldseek):
  6ohr-assembly4_D  TM=6.620E-01  e=5.871E-12  Homo sapiens
  6ohp-assembly3_C  TM=6.627E-01  e=4.356E-12  Homo sapiens
  6ohm-assembly1_A  TM=6.436E-01  e=9.465E-12  Homo sapiens
  6ohs-assembly4_D  TM=6.433E-01  e=3.735E-11  Homo sapiens
  7svp-assembly2_A  TM=6.494E-01  e=7.203E-11  Homo sapiens

Solvent-accessible surface area (backbone atoms only — not comparable to full-atom values): 26353 Å² total; per-residue (Å²): 136,85,89,80,84,85,87,74,84,69,56,68,69,76,88,83,76,58,77,68,91,85,82,91,81,80,88,65,96,81,54,69,74,71,56,69,75,56,61,72,80,69,68,72,46,38,67,62,86,50,65,67,58,26,65,76,70,72,42,61,12,36,54,63,88,51,17,36,68,35,82,87,76,74,39,38,36,73,32,77,87,71,50,71,80,62,92,62,87,73,68,78,76,76,65,85,71,85,76,58,59,78,78,52,46,63,47,74,68,54,48,17,57,37,14,79,68,43,76,74,71,85,44,66,76,55,37,64,35,21,35,75,46,77,23,73,30,35,39,60,44,36,47,50,55,50,53,57,51,71,63,42,72,37,64,69,12,34,43,38,36,33,18,47,51,44,34,69,30,54,47,39,62,84,44,96,61,23,74,67,36,17,46,57,48,46,51,50,53,34,44,75,37,43,22,33,35,40,38,47,32,30,60,57,99,60,47,78,52,25,44,62,43,41,45,42,34,62,70,66,43,74,74,53,101,62,35,54,31,42,51,36,52,33,45,88,42,58,44,94,90,49,74,55,74,60,23,37,42,33,41,34,37,73,36,40,48,37,25,35,42,46,64,67,46,60,37,46,37,42,73,26,54,89,78,55,73,62,54,70,54,25,59,76,54,60,46,52,62,96,50,86,60,47,84,48,38,38,34,40,28,38,33,63,52,20,52,37,53,50,40,55,51,42,53,60,68,52,30,61,71,69,45,53,71,74,46,52,91,43,98,83,36,63,87,67,73,84,77,70,76,71,61,61,91,41,32,34,99,85,64,44,83,45,58,65,78,60,72,95,71,62,24,73,23,59,44,63,82,64,47,76,44,68,58,66,31,90,62,37,42,47,92,72,31,60,60,9,32,41,36,44,63,53,38,54,52,43,41,59,72,65,52,67,46,59,54,83,60,84,50,71,72,80,83,46,68,71,58,49,54,48,51,51,51,40,53,72,68,71,27,55,72,53,74,85,75,82,76,98,70,89,79,94,66,97,80,87,88,96

Secondary structure (DSSP, 8-state):
----------------------------TTSTTTSSSSSGGG---EE---HHHHHHHT-SEESTTTEEEETTTTEEEE-GGGS---SS----PPP-----HHHHSPPHHHHHHTTTT----SS-S-EEEEEEEEE-SHHHHHHHHHHHHHT--STT-EEEEEES-B---BS-TTSTTGGGGBHHHHHHHHHHTT-EEEEEEE-STTHHHHHHHHHIIIIIS---SS-SEEEEEE---SSTT-----EEEEEEETTEEEEEEES--B-TT----TT---HHHHHHTT--SS-S-----EEEEESHHHHHHHHHHHHHHT-SS-S-SSSTTSTT--PPPP------TTB-TTS-B-S----SS--SEEE----EE-S-STTTTTTT-TT-EEHHHHHHHHHHHH-SSEEE--------HHHHHHHHHHHTTT-EEE------S---SS----

InterPro domains:
  IPR001736 Phospholipase D/Transphosphatidylase [PS50035] (240-270)
  IPR015679 Phospholipase D family [PTHR18896] (113-407)

pLDDT: mean 76.71, std 24.33, range [20.47, 98.75]

Sequence (450 aa):
MRSSLLKDGARLVAAFVTAFLHLRLSQSEGALSDLTGTFVDKFRCSRMHNVFKMLHRLCICEPCHACRYSFQSRACVLSDVLRQGTNDTVRLQPIQPVLDPVKWFLTEAEMRATRSGVPRNGLQLYSLGNNITTYSVTSDYFSAILNDSLSVSSPNDRVYFAGWKIADIVMDPRAVRFDETRLTEILRVVKAKGADIRALIWANTEMSAGREVQRVMNDVLPKPFDGSARFLYDDRVPSIVGSHHQKMFIVKRDHQLTAYIGGVDLFLDRWDTMTHNEQSLRDSAGVNAKYKGWVDAQVGIHGPAAKDVANNFIARWNAPGEPIQQLRNTELGVDNPPHTPLGGIEMDNTGKYADPLVYPQPGPSAVQIVRTFGCKHKGAYNSFAPKGEFSVHAAVKKAILMAQNFITSPAGHYRNPAHSDILARFWLRKASIRHDLTNASALSDKSTVV

Mean predicted aligned error: 13.96 Å

Organism: NCBI:txid890382